Protein AF-A0A6S6UKZ5-F1 (afdb_monomer_lite)

Secondary structure (DSSP, 8-state):
-PEEEEETTTTEEEEE-SS-SEE-SSEEEEEEEESGGGTTEEEEEE-GGG--HHHHHHHHHHHHS-----S--SS-SB----EEEE-TT--EEEEEEE---SEETHHHHSSS--TTS-GGGGGGSSSSHHHHHHHHHHHHHHHHHHHHHHTTS-EE-SS--GGGEEE-TTS-EEE--GGGSEEEETTEEEE------GGGS-THHHHT--TTTSPPPTHHHHHHHHHHHHHHHHSS-TT--EEPTTSTT--SHHHHHHTT--TT-GGGGGGEEE--GGGGGGGGS-HHHHHHHHIIIIIHHH-GGGSPPHHHHHHHHHTSHHHH--PPPHHHHTTGGG--TT-HHHHHHHHHHHHTT-PPP--------PPP----TTTGGGTSSSSTTSSTTTHHHHHHHHHHHHHHHHHHHHHHHHHT---TT-HHHHHHHHHHHHHHHHHHHHH-TTTHHHHHHHHHHHHHHH-TTTTTTSTTS-HHHHHHHHHHH--SHHHHHHHHHHHHHHHHHHHHHHHHHHHHHHHHHHHHHHHHHHHHHHHHHHHHHHHHHHHHHHHHHHHHHHHHHHHHHHHHHHHHHHHHHHHHHHHHHHHHHHHT-TTTTTSSSSSHHHHHHHHHHHHHH--SS--SS-HHHHHHHHHHHHHHHHHHHHHHHHHHHHHHHHHHHHHHHHHHHHHHHHHHHHHHHHHHTTHHHHTSSHHHHHHHHHHHHHHHHHHHHHHHHHHHHHHHHHHHHHHHTT-

Foldseek 3Di:
DFAWKAFQPPRDIWTWDPDFPDADDFFTKTQTPPDPVQRQKIWTFGDPVNQDPLLVVLLVVQCVDPFADPDPDPAAQEWGFPTWIGHPVRGGTTTMTGDDDAAQQLLLLAQAHDPVDDPLQVQCHADDLSNLLLLLLLLLLNLVSLCRQPVVVFKAQQADASRQWGAHSNSHIYGHPRSQIFTDDPNHTPDWRQDYDLLLFAQVCVVPDHIPPGDDDNLRVLSSSLQSSVSNNQNDGQQPFQFDPPCNVVHDSNSSRNVLNGCPPPVCVNGGPGDDPSCVCLVVFDPVSNVLSCQCRPVCNVPSVSRDHSVNSNVVSCLGLSNLDDDDALCRVLVPVPDDLLCLVVVLVQVVCVVVVLHFPPPDPPPDDDDDDDDDDPVVVVPVPPPVVPPVPPVVVVVVVVVVVVVVVVVVVVVVVVVVDDDDPCPVVVVVVVVCVVVVVVVVVVVPPDCVVVVCVVCVVVVVVPDPVVCVVVVPDDVVVVLVVLVVPDPDPVSSLVSLVVSLVVLVVVLVVLVVVLVVLVVVLVVLVVVLVVLVVVLCVVCVVLLVVLSVVLVVVLVVLVVVSVVLSVVLVVLSVVLSVQLSVLVVVLLVCQCPDPPNVPAPDSALVNSLVSLVVVVVPDPDDDDPDPSVVVNVVSVVSVVVSVVSNVVSVVVSVVVVVVSSVVSVVSSVVSVVSSVVSSVSSCVSSVCCPRPVDPVNVVSSVSSSVSSVVSVVSVVVSVVSVVVSVVSVVVSVVVD

Sequence (739 aa):
MPRQLYIQAINQAIIIEDSPFASGGEGELFTITKPSGLSHCVAKIFHLNKRDSEKEAKIEYLLQNPPVFEGLLDEQPIVWVKHILHDAEGVFVGFVMPKATGEKLEILTAPKLPKYLGKEWSRFKLGGDEALRLRLKVCYNLAAALRMVHATGKYVLVDLKPDNILIKNNGVVSIVDTDSIEVIENGRTLFPATVATPEYTPNEYYTGTKPGKITIDPSWDNFSLAVIYYRLLFGVHPHAATSKAPYDNVNALGDKIKHGLFVHNTQLSDQFTVIPPPHRAFLSLDRDLQKLFVRTFVDGHEDPQLRPSPEEWGETLTSTPLLLTNRPLPSKSLKLNKINERNWFVLALEKAMKEQNLSLPNLPKSNTTTPATSYSWSAILKEATSNYKKVGQTFGKILKYTLQVLGLVFALFLLSTLIAGSPLSDVYYAVSSVVDLALFIPQLILDIGGVGLFMVLLLFPFLAASFPKFSAVIKNKTNETRKKLIGRFSFTQGQKQKSLEELQYTLYNQRTKVKQRLREIRNELIVWTRVKVDKEKDFFRKNTTKILDSNRAISSQLSTEKKGIQAQDEKAKALMQEEANALKKARLEYAKKIETHPVYSNLAGKTVAQKIAFLNQQAATSNAPNTALNIPETIRALKQLEIGLKDELEQIRHIYDEEHAVLLGDTNEYKIKIDDLVKVSVDTMRKKTEMDANLMDTSFKKLLKSIQKLQIEIQDKEGELSEINDEIKELKAELKGYK

InterPro domains:
  IPR000719 Protein kinase domain [PF00069] (137-250)
  IPR000719 Protein kinase domain [PS50011] (15-323)
  IPR000719 Protein kinase domain [SM00220] (15-306)
  IPR011009 Protein kinase-like domain superfamily [SSF56112] (132-315)
  IPR050236 Serine/threonine-protein kinases, AGC [PTHR24356] (141-245)

Organism: NCBI:txid1331704

Radius of gyration: 44.72 Å; chains: 1; bounding box: 78×80×147 Å

pLDDT: mean 78.58, std 18.93, range [24.27, 98.75]

Structure (mmCIF, N/CA/C/O backbone):
data_AF-A0A6S6UKZ5-F1
#
_entry.id   AF-A0A6S6UKZ5-F1
#
loop_
_atom_site.group_PDB
_atom_site.id
_atom_site.type_symbol
_atom_site.label_atom_id
_atom_site.label_alt_id
_atom_site.label_comp_id
_atom_site.label_asym_id
_atom_site.label_entity_id
_atom_site.label_seq_id
_atom_site.pdbx_PDB_ins_code
_atom_site.Cartn_x
_atom_site.Cartn_y
_atom_site.Cartn_z
_atom_site.occupancy
_atom_site.B_iso_or_equiv
_atom_site.auth_seq_id
_atom_site.auth_comp_id
_atom_site.auth_asym_id
_atom_site.auth_atom_id
_atom_site.pdbx_PDB_model_num
ATOM 1 N N . MET A 1 1 ? -27.5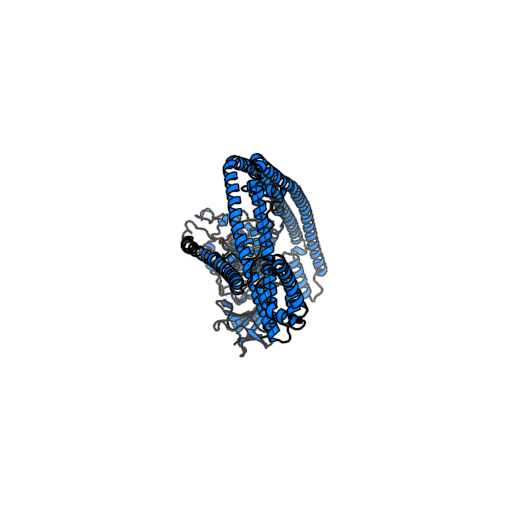26 -29.284 -4.041 1.00 45.72 1 MET A N 1
ATOM 2 C CA . MET A 1 1 ? -28.780 -28.511 -4.187 1.00 45.72 1 MET A CA 1
ATOM 3 C C . MET A 1 1 ? -28.560 -27.260 -3.370 1.00 45.72 1 MET A C 1
ATOM 5 O O . MET A 1 1 ? -28.302 -27.438 -2.181 1.00 45.72 1 MET A O 1
ATOM 9 N N . PRO A 1 2 ? -28.651 -26.065 -3.982 1.00 61.78 2 PRO A N 1
ATOM 10 C CA . PRO A 1 2 ? -28.334 -24.802 -3.323 1.00 61.78 2 PRO A CA 1
ATOM 11 C C . PRO A 1 2 ? -29.035 -24.692 -1.971 1.00 61.78 2 PRO A C 1
ATOM 13 O O . PRO A 1 2 ? -30.244 -24.925 -1.890 1.00 61.78 2 PRO A O 1
ATOM 16 N N . ARG A 1 3 ? -28.290 -24.362 -0.912 1.00 83.62 3 ARG A N 1
ATOM 17 C CA . ARG A 1 3 ? -28.871 -24.210 0.428 1.00 83.62 3 ARG A CA 1
ATOM 18 C C . ARG A 1 3 ? -29.709 -22.933 0.473 1.00 83.62 3 ARG A C 1
ATOM 20 O O . ARG A 1 3 ? -29.243 -21.863 0.078 1.00 83.62 3 ARG A O 1
ATOM 27 N N . GLN A 1 4 ? -30.942 -23.062 0.948 1.00 91.44 4 GLN A N 1
ATOM 28 C CA . GLN A 1 4 ? -31.862 -21.948 1.150 1.00 91.44 4 GLN A CA 1
ATOM 29 C C . GLN A 1 4 ? -31.852 -21.540 2.625 1.00 91.44 4 GLN A C 1
ATOM 31 O O . GLN A 1 4 ? -31.995 -22.395 3.494 1.00 91.44 4 GLN A O 1
ATOM 36 N N . LEU A 1 5 ? -31.678 -20.247 2.886 1.00 94.25 5 LEU A N 1
ATOM 37 C CA . LEU A 1 5 ? -31.709 -19.624 4.216 1.00 94.25 5 LEU A CA 1
ATOM 38 C C . LEU A 1 5 ? -32.638 -18.406 4.181 1.00 94.25 5 LEU A C 1
ATOM 40 O O . LEU A 1 5 ? -33.039 -17.979 3.099 1.00 94.25 5 LEU A O 1
ATOM 44 N N . TYR A 1 6 ? -32.956 -17.820 5.332 1.00 94.31 6 TYR A N 1
ATOM 45 C CA . TYR A 1 6 ? -33.915 -16.717 5.434 1.00 94.31 6 TYR A CA 1
ATOM 46 C C . TYR A 1 6 ? -33.318 -15.516 6.164 1.00 94.31 6 TYR A C 1
ATOM 48 O O . TYR A 1 6 ? -32.661 -15.666 7.191 1.00 94.31 6 TYR A O 1
ATOM 56 N N . ILE A 1 7 ? -33.557 -14.312 5.636 1.00 93.06 7 ILE A N 1
ATOM 57 C CA . ILE A 1 7 ? -33.224 -13.058 6.320 1.00 93.06 7 ILE A CA 1
ATOM 58 C C . ILE A 1 7 ? -34.253 -12.802 7.420 1.00 93.06 7 ILE A C 1
ATOM 60 O O . ILE A 1 7 ? -35.426 -12.603 7.106 1.00 93.06 7 ILE A O 1
ATOM 64 N N . GLN A 1 8 ? -33.807 -12.715 8.675 1.00 86.50 8 GLN A N 1
ATOM 65 C CA . GLN A 1 8 ? -34.676 -12.596 9.855 1.00 86.50 8 GLN A CA 1
ATOM 66 C C . GLN A 1 8 ? -35.703 -11.452 9.752 1.00 86.50 8 GLN A C 1
ATOM 68 O O . GLN A 1 8 ? -36.893 -11.670 9.947 1.00 86.50 8 GLN A O 1
ATOM 73 N N . ALA A 1 9 ? -35.265 -10.240 9.393 1.00 81.62 9 ALA A N 1
ATOM 74 C CA . ALA A 1 9 ? -36.107 -9.038 9.460 1.00 81.62 9 ALA A CA 1
ATOM 75 C C . ALA A 1 9 ? -37.278 -9.010 8.459 1.00 81.62 9 ALA A C 1
ATOM 77 O O . ALA A 1 9 ? -38.279 -8.341 8.698 1.00 81.62 9 ALA A O 1
ATOM 78 N N . ILE A 1 10 ? -37.139 -9.688 7.317 1.00 86.25 10 ILE A N 1
ATOM 79 C CA . ILE A 1 10 ? -38.097 -9.611 6.196 1.00 86.25 10 ILE A CA 1
ATOM 80 C C . ILE A 1 10 ? -38.558 -10.987 5.706 1.00 86.25 10 ILE A C 1
ATOM 82 O O . ILE A 1 10 ? -39.264 -11.077 4.705 1.00 86.25 10 ILE A O 1
ATOM 86 N N . ASN A 1 11 ? -38.120 -12.054 6.377 1.00 85.06 11 ASN A N 1
ATOM 87 C CA . ASN A 1 11 ? -38.325 -13.452 6.002 1.00 85.06 11 ASN A CA 1
ATOM 88 C C . ASN A 1 11 ? -38.049 -13.742 4.510 1.00 85.06 11 ASN A C 1
ATOM 90 O O . ASN A 1 11 ? -38.732 -14.535 3.859 1.00 85.06 11 ASN A O 1
ATOM 94 N N . GLN A 1 12 ? -37.059 -13.054 3.932 1.00 90.56 12 GLN A N 1
ATOM 95 C CA . GLN A 1 12 ? -36.708 -13.207 2.524 1.00 90.56 12 GLN A CA 1
ATOM 96 C C . GLN A 1 12 ? -35.764 -14.393 2.356 1.00 90.56 12 GLN A C 1
ATOM 98 O O . GLN A 1 12 ? -34.688 -14.422 2.956 1.00 90.56 12 GLN A O 1
ATOM 103 N N . ALA A 1 13 ? -36.140 -15.333 1.489 1.00 91.38 13 ALA A N 1
ATOM 104 C CA . ALA A 1 13 ? -35.281 -16.448 1.126 1.00 91.38 13 ALA A CA 1
ATOM 105 C C . ALA A 1 13 ? -34.034 -15.964 0.367 1.00 91.38 13 ALA A C 1
ATOM 107 O O . ALA A 1 13 ? -34.129 -15.239 -0.629 1.00 91.38 13 ALA A O 1
ATOM 108 N N . ILE A 1 14 ? -32.872 -16.430 0.809 1.00 94.50 14 ILE A N 1
ATOM 109 C CA . ILE A 1 14 ? -31.602 -16.323 0.105 1.00 94.50 14 ILE A CA 1
ATOM 110 C C . ILE A 1 14 ? -31.137 -17.713 -0.316 1.00 94.50 14 ILE A C 1
ATOM 112 O O . ILE A 1 14 ? -31.374 -18.702 0.376 1.00 94.50 14 ILE A O 1
ATOM 116 N N . ILE A 1 15 ? -30.467 -17.790 -1.461 1.00 93.75 15 ILE A N 1
ATOM 117 C CA . ILE A 1 15 ? -29.906 -19.042 -1.967 1.00 93.75 15 ILE A CA 1
ATOM 118 C C . ILE A 1 15 ? -28.398 -18.879 -2.077 1.00 93.75 15 ILE A C 1
ATOM 120 O O . ILE A 1 15 ? -27.922 -17.998 -2.799 1.00 93.75 15 ILE A O 1
ATOM 124 N N . ILE A 1 16 ? -27.657 -19.742 -1.390 1.00 94.38 16 ILE A N 1
ATOM 125 C CA . ILE A 1 16 ? -26.192 -19.756 -1.390 1.00 94.38 16 ILE A CA 1
ATOM 126 C C . ILE A 1 16 ? -25.643 -20.933 -2.204 1.00 94.38 16 ILE A C 1
ATOM 128 O O . ILE A 1 16 ? -26.345 -21.917 -2.445 1.00 94.38 16 ILE A O 1
ATOM 132 N N . GLU A 1 17 ? -24.393 -20.822 -2.655 1.00 93.69 17 GLU A N 1
ATOM 133 C CA . GLU A 1 17 ? -23.685 -21.928 -3.316 1.00 93.69 17 GLU A CA 1
ATOM 134 C C . GLU A 1 17 ? -23.500 -23.144 -2.387 1.00 93.69 17 GLU A C 1
ATOM 136 O O . GLU A 1 17 ? -23.494 -23.016 -1.164 1.00 93.69 17 GLU A O 1
ATOM 141 N N . ASP A 1 18 ? -23.335 -24.335 -2.975 1.00 89.44 18 ASP A N 1
ATOM 142 C CA . ASP A 1 18 ? -23.193 -25.592 -2.222 1.00 89.44 18 ASP A CA 1
ATOM 143 C C . ASP A 1 18 ? -21.855 -25.678 -1.466 1.00 89.44 18 ASP A C 1
ATOM 145 O O . ASP A 1 18 ? -21.786 -26.259 -0.383 1.00 89.44 18 ASP A O 1
ATOM 149 N N . SER A 1 19 ? -20.793 -25.102 -2.034 1.00 91.88 19 SER A N 1
ATOM 150 C CA . SER A 1 19 ? -19.442 -25.119 -1.471 1.00 91.88 19 SER A CA 1
ATOM 151 C C . SER A 1 19 ? -19.023 -23.730 -0.992 1.00 91.88 19 SER A C 1
ATOM 153 O O . SER A 1 19 ? -19.208 -22.762 -1.737 1.00 91.88 19 SER A O 1
ATOM 155 N N . PRO A 1 20 ? -18.392 -23.613 0.187 1.00 94.88 20 PRO A N 1
ATOM 156 C CA . PRO A 1 20 ? -17.819 -22.349 0.616 1.00 94.88 20 PRO A CA 1
ATOM 157 C C . PRO A 1 20 ? -16.600 -21.996 -0.242 1.00 94.88 20 PRO A C 1
ATOM 159 O O . PRO A 1 20 ? -15.820 -22.870 -0.626 1.00 94.88 20 PRO A O 1
ATOM 162 N N . PHE A 1 21 ? -16.404 -20.707 -0.521 1.00 93.62 21 PHE A N 1
ATOM 163 C CA . PHE A 1 21 ? -15.196 -20.235 -1.215 1.00 93.62 21 PHE A CA 1
ATOM 164 C C . PHE A 1 21 ? -14.057 -19.906 -0.239 1.00 93.62 21 PHE A C 1
ATOM 166 O O . PHE A 1 21 ? -12.907 -19.767 -0.652 1.00 93.62 21 PHE A O 1
ATOM 173 N N . ALA A 1 22 ? -14.373 -19.769 1.051 1.00 90.19 22 ALA A N 1
ATOM 174 C CA . ALA A 1 22 ? -13.409 -19.608 2.129 1.00 90.19 22 ALA A CA 1
ATOM 175 C C . ALA A 1 22 ? -13.959 -20.223 3.422 1.00 90.19 22 ALA A C 1
ATOM 177 O O . ALA A 1 22 ? -15.165 -20.214 3.662 1.00 90.19 22 ALA A O 1
ATOM 178 N N . SER A 1 23 ? -13.068 -20.734 4.267 1.00 89.31 23 SER A N 1
ATOM 179 C CA . SER A 1 23 ? -13.407 -21.340 5.557 1.00 89.31 23 SER A CA 1
ATOM 180 C C . SER A 1 23 ? -12.458 -20.817 6.629 1.00 89.31 23 SER A C 1
ATOM 182 O O . SER A 1 23 ? -11.268 -20.618 6.370 1.00 89.31 23 SER A O 1
ATOM 184 N N . GLY A 1 24 ? -13.005 -20.541 7.807 1.00 83.25 24 GLY A N 1
ATOM 185 C CA . GLY A 1 24 ? -12.302 -19.983 8.953 1.00 83.25 24 GLY A CA 1
ATOM 186 C C . GLY A 1 24 ? -12.636 -20.725 10.247 1.00 83.25 24 GLY A C 1
ATOM 187 O O . GLY A 1 24 ? -13.401 -21.690 10.264 1.00 83.25 24 GLY A O 1
ATOM 188 N N . GLY A 1 25 ? -12.052 -20.260 11.353 1.00 81.56 25 GLY A N 1
ATOM 189 C CA . GLY A 1 25 ? -12.176 -20.927 12.654 1.00 81.56 25 GLY A CA 1
ATOM 190 C C . GLY A 1 25 ? -13.592 -20.925 13.240 1.00 81.56 25 GLY A C 1
ATOM 191 O O . GLY A 1 25 ? -13.957 -21.862 13.945 1.00 81.56 25 GLY A O 1
ATOM 192 N N . GLU A 1 26 ? -14.402 -19.905 12.942 1.00 86.25 26 GLU A N 1
ATOM 193 C CA . GLU A 1 26 ? -15.772 -19.792 13.468 1.00 86.25 26 GLU A CA 1
ATOM 194 C C . GLU A 1 26 ? -16.857 -20.183 12.458 1.00 86.25 26 GLU A C 1
ATOM 196 O O . GLU A 1 26 ? -17.972 -20.521 12.855 1.00 86.25 26 GLU A O 1
ATOM 201 N N . GLY A 1 27 ? -16.548 -20.172 11.163 1.00 91.50 27 GLY A N 1
ATOM 202 C CA . GLY A 1 27 ? -17.532 -20.436 10.125 1.00 91.50 27 GLY A CA 1
ATOM 203 C C . GLY A 1 27 ? -16.973 -20.361 8.714 1.00 91.50 27 GLY A C 1
ATOM 204 O O . GLY A 1 27 ? -15.773 -20.204 8.489 1.00 91.50 27 GLY A O 1
ATOM 205 N N . GLU A 1 28 ? -17.882 -20.461 7.758 1.00 95.62 28 GLU A N 1
ATOM 206 C CA . GLU A 1 28 ? -17.604 -20.596 6.335 1.00 95.62 28 GLU A CA 1
ATOM 207 C C . GLU A 1 28 ? -18.281 -19.482 5.535 1.00 95.62 28 GLU A C 1
ATOM 209 O O . GLU A 1 28 ? -19.369 -19.022 5.886 1.00 95.62 28 GLU A O 1
ATOM 214 N N . LEU A 1 29 ? -17.637 -19.042 4.452 1.00 95.69 29 LEU A N 1
ATOM 215 C CA . LEU A 1 29 ? -18.136 -17.984 3.578 1.00 95.69 29 LEU A CA 1
ATOM 216 C C . LEU A 1 29 ? -18.673 -18.559 2.271 1.00 95.69 29 LEU A C 1
ATOM 218 O O . LEU A 1 29 ? -17.969 -19.268 1.547 1.00 95.69 29 LEU A O 1
ATOM 222 N N . PHE A 1 30 ? -19.900 -18.173 1.937 1.00 96.38 30 PHE A N 1
ATOM 223 C CA . PHE A 1 30 ? -20.613 -18.622 0.749 1.00 96.38 30 PHE A CA 1
ATOM 224 C C . PHE A 1 30 ? -21.020 -17.450 -0.143 1.00 96.38 30 PHE A C 1
ATOM 226 O O . PHE A 1 30 ? -21.380 -16.365 0.327 1.00 96.38 30 PHE A O 1
ATOM 233 N N . THR A 1 31 ? -20.994 -17.684 -1.454 1.00 95.56 31 THR A N 1
ATOM 234 C CA . THR A 1 31 ? -21.548 -16.757 -2.445 1.00 95.56 31 THR A CA 1
ATOM 235 C C . THR A 1 31 ? -23.074 -16.786 -2.376 1.00 95.56 31 THR A C 1
ATOM 237 O O . THR A 1 31 ? -23.673 -17.862 -2.355 1.00 95.56 31 THR A O 1
ATOM 240 N N . ILE A 1 32 ? -23.711 -15.612 -2.392 1.00 95.31 32 ILE A N 1
ATOM 241 C CA . ILE A 1 32 ? -25.168 -15.483 -2.504 1.00 95.31 32 ILE A CA 1
ATOM 242 C C . ILE A 1 32 ? -25.541 -15.432 -3.989 1.00 95.31 32 ILE A C 1
ATOM 244 O O . ILE A 1 32 ? -25.111 -14.542 -4.720 1.00 95.31 32 ILE A O 1
ATOM 248 N N . THR A 1 33 ? -26.353 -16.38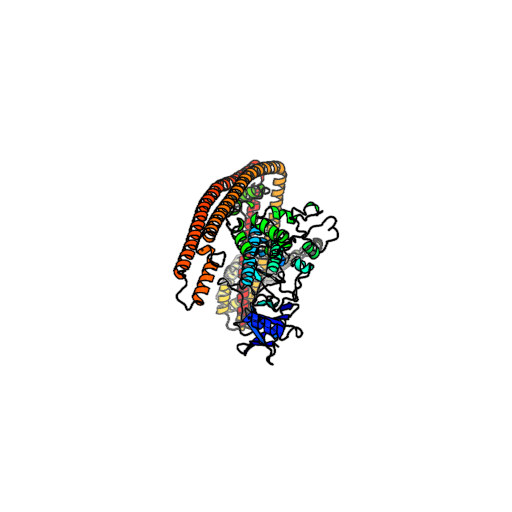7 -4.439 1.00 93.38 33 THR A N 1
ATOM 249 C CA . THR A 1 33 ? -26.817 -16.491 -5.835 1.00 93.38 33 THR A CA 1
ATOM 250 C C . THR A 1 33 ? -28.162 -15.802 -6.056 1.00 93.38 33 THR A C 1
ATOM 252 O O . THR A 1 33 ? -28.412 -15.262 -7.135 1.00 93.38 33 THR A O 1
ATOM 255 N N . LYS A 1 34 ? -29.035 -15.794 -5.039 1.00 91.88 34 LYS A N 1
ATOM 256 C CA . LYS A 1 34 ? -30.326 -15.092 -5.051 1.00 91.88 34 LYS A CA 1
ATOM 257 C C . LYS A 1 34 ? -30.633 -14.486 -3.674 1.00 91.88 34 LYS A C 1
ATOM 259 O O . LYS A 1 34 ? -30.280 -15.114 -2.676 1.00 91.88 34 LYS A O 1
ATOM 264 N N . PRO A 1 35 ? -31.328 -13.332 -3.616 1.00 92.69 35 PRO A N 1
ATOM 265 C CA . PRO A 1 35 ? -31.738 -12.482 -4.742 1.00 92.69 35 PRO A CA 1
ATOM 266 C C . PRO A 1 35 ? -30.545 -11.766 -5.400 1.00 92.69 35 PRO A C 1
ATOM 268 O O . PRO A 1 35 ? -29.515 -11.548 -4.767 1.00 92.69 35 PRO A O 1
ATOM 271 N N . SER A 1 36 ? -30.689 -11.356 -6.666 1.00 88.56 36 SER A N 1
ATOM 272 C CA . SER A 1 36 ? -29.629 -10.648 -7.409 1.00 88.56 36 SER A CA 1
ATOM 273 C C . SER A 1 36 ? -29.208 -9.332 -6.749 1.00 88.56 36 SER A C 1
ATOM 275 O O . SER A 1 36 ? -28.054 -8.937 -6.865 1.00 88.56 36 SER A O 1
ATOM 277 N N . GLY A 1 37 ? -30.102 -8.687 -5.991 1.00 88.56 37 GLY A N 1
ATOM 278 C CA . GLY A 1 37 ? -29.782 -7.492 -5.203 1.00 88.56 37 GLY A CA 1
ATOM 279 C C . GLY A 1 37 ? -28.689 -7.709 -4.146 1.00 88.56 37 GLY A C 1
ATOM 280 O O . GLY A 1 37 ? -28.033 -6.748 -3.756 1.00 88.56 37 GLY A O 1
ATOM 281 N N . LEU A 1 38 ? -28.438 -8.954 -3.725 1.00 90.81 38 LEU A N 1
ATOM 282 C CA . LEU A 1 38 ? -27.392 -9.319 -2.763 1.00 90.81 38 LEU A CA 1
ATOM 283 C C . LEU A 1 38 ? -26.159 -9.961 -3.417 1.00 90.81 38 LEU A C 1
ATOM 285 O O . LEU A 1 38 ? -25.299 -10.476 -2.711 1.00 90.81 38 LEU A O 1
ATOM 289 N N . SER A 1 39 ? -26.009 -9.891 -4.745 1.00 88.06 39 SER A N 1
ATOM 290 C CA . SER A 1 39 ? -24.860 -10.484 -5.455 1.00 88.06 39 SER A CA 1
ATOM 291 C C . SER A 1 39 ? -23.501 -9.863 -5.088 1.00 88.06 39 SER A C 1
ATOM 293 O O . SER A 1 39 ? -22.454 -10.451 -5.348 1.00 88.06 39 SER A O 1
ATOM 295 N N . HIS A 1 40 ? -23.508 -8.664 -4.497 1.00 90.56 40 HIS A N 1
ATOM 296 C CA . HIS A 1 40 ? -22.329 -7.967 -3.971 1.00 90.56 40 HIS A CA 1
ATOM 297 C C . HIS A 1 40 ? -22.042 -8.301 -2.494 1.00 90.56 40 HIS A C 1
ATOM 299 O O . HIS A 1 40 ? -21.141 -7.719 -1.891 1.00 90.56 40 HIS A O 1
ATOM 305 N N . CYS A 1 41 ? -22.817 -9.206 -1.896 1.00 94.25 41 CYS A N 1
ATOM 306 C CA . CYS A 1 41 ? -22.669 -9.673 -0.524 1.00 94.25 41 CYS A CA 1
ATOM 307 C C . CYS A 1 41 ? -22.270 -11.155 -0.486 1.00 94.25 41 CYS A C 1
ATOM 309 O O . CYS A 1 41 ? -22.335 -11.879 -1.481 1.00 94.25 41 CYS A O 1
ATOM 311 N N . VAL A 1 42 ? -21.851 -11.602 0.692 1.00 95.31 42 VAL A N 1
ATOM 312 C CA . VAL A 1 42 ? -21.549 -12.997 1.020 1.00 95.31 42 VAL A CA 1
ATOM 313 C C . VAL A 1 42 ? -22.274 -13.380 2.303 1.00 95.31 42 VAL A C 1
ATOM 315 O O . VAL A 1 42 ? -22.578 -12.521 3.132 1.00 95.31 42 VAL A O 1
ATOM 318 N N . ALA A 1 43 ? -22.552 -14.669 2.460 1.00 96.50 43 ALA A N 1
ATOM 319 C CA . ALA A 1 43 ? -23.104 -15.221 3.689 1.00 96.50 43 ALA A CA 1
ATOM 320 C C . ALA A 1 43 ? -21.978 -15.867 4.505 1.00 96.50 43 ALA A C 1
ATOM 322 O O . ALA A 1 43 ? -21.282 -16.740 3.985 1.00 96.50 43 ALA A O 1
ATOM 323 N N . LYS A 1 44 ? -21.806 -15.454 5.765 1.00 96.50 44 LYS A N 1
ATOM 324 C CA . LYS A 1 44 ? -20.982 -16.167 6.749 1.00 96.50 44 LYS A CA 1
ATOM 325 C C . LYS A 1 44 ? -21.896 -17.088 7.541 1.00 96.50 44 LYS A C 1
ATOM 327 O O . LYS A 1 44 ? -22.843 -16.619 8.165 1.00 96.50 44 LYS A O 1
ATOM 332 N N . ILE A 1 45 ? -21.625 -18.386 7.485 1.00 96.31 45 ILE A N 1
ATOM 333 C CA . ILE A 1 45 ? -22.387 -19.424 8.177 1.00 96.31 45 ILE A CA 1
ATOM 334 C C . ILE A 1 45 ? -21.500 -20.009 9.267 1.00 96.31 45 ILE A C 1
ATOM 336 O O . ILE A 1 45 ? -20.432 -20.544 8.973 1.00 96.31 45 ILE A O 1
ATOM 340 N N . PHE A 1 46 ? -21.928 -19.907 10.521 1.00 96.12 46 PHE A N 1
ATOM 341 C CA . PHE A 1 46 ? -21.149 -20.404 11.650 1.00 96.12 46 PHE A CA 1
ATOM 342 C C . PHE A 1 46 ? -21.145 -21.934 11.702 1.00 96.12 46 PHE A C 1
ATOM 344 O O . PHE A 1 46 ? -22.121 -22.594 11.314 1.00 96.12 46 PHE A O 1
ATOM 351 N N . HIS A 1 47 ? -20.060 -22.502 12.230 1.00 94.31 47 HIS A N 1
ATOM 352 C CA . HIS A 1 47 ? -20.006 -23.919 12.592 1.00 94.31 47 HIS A CA 1
ATOM 353 C C . HIS A 1 47 ? -21.060 -24.229 13.659 1.00 94.31 47 HIS A C 1
ATOM 355 O O . HIS A 1 47 ? -21.388 -23.378 14.482 1.00 94.31 47 HIS A O 1
ATOM 361 N N . LEU A 1 48 ? -21.592 -25.454 13.667 1.00 92.31 48 LEU A N 1
ATOM 362 C CA . LEU A 1 48 ? -22.679 -25.860 14.573 1.00 92.31 48 LEU A CA 1
ATOM 363 C C . LEU A 1 48 ? -22.381 -25.564 16.053 1.00 92.31 48 LEU A C 1
ATOM 365 O O . LEU A 1 48 ? -23.247 -25.080 16.766 1.00 92.31 48 LEU A O 1
ATOM 369 N N . ASN A 1 49 ? -21.143 -25.784 16.499 1.00 90.69 49 ASN A N 1
ATOM 370 C CA . ASN A 1 49 ? -20.703 -25.541 17.877 1.00 90.69 49 ASN A CA 1
ATOM 371 C C . ASN A 1 49 ? -20.466 -24.057 18.225 1.00 90.69 49 ASN A C 1
ATOM 373 O O . ASN A 1 49 ? -20.006 -23.766 19.325 1.00 90.69 49 ASN A O 1
ATOM 377 N N . LYS A 1 50 ? -20.698 -23.140 17.281 1.00 90.06 50 LYS A N 1
ATOM 378 C CA . LYS A 1 50 ? -20.560 -21.684 17.444 1.00 90.06 50 LYS A CA 1
ATOM 379 C C . LYS A 1 50 ? -21.894 -20.943 17.311 1.00 90.06 50 LYS A C 1
ATOM 381 O O . LYS A 1 50 ? -21.915 -19.720 17.413 1.00 90.06 50 LYS A O 1
ATOM 386 N N . ARG A 1 51 ? -22.986 -21.667 17.045 1.00 92.69 51 ARG A N 1
ATOM 387 C CA . ARG A 1 51 ? -24.350 -21.129 16.948 1.00 92.69 51 ARG A CA 1
ATOM 388 C C . ARG A 1 51 ? -24.999 -21.163 18.327 1.00 92.69 51 ARG A C 1
ATOM 390 O O . ARG A 1 51 ? -25.775 -22.064 18.630 1.00 92.69 51 ARG A O 1
ATOM 397 N N . ASP A 1 52 ? -24.620 -20.215 19.168 1.00 91.19 52 ASP A N 1
ATOM 398 C CA . ASP A 1 52 ? -25.210 -20.018 20.489 1.00 91.19 52 ASP A CA 1
ATOM 399 C C . ASP A 1 52 ? -25.948 -18.672 20.572 1.00 91.19 52 ASP A C 1
ATOM 401 O O . ASP A 1 52 ? -25.818 -17.807 19.700 1.00 91.19 52 ASP A O 1
ATOM 405 N N . SER A 1 53 ? -26.754 -18.516 21.625 1.00 93.19 53 SER A N 1
ATOM 406 C CA . SER A 1 53 ? -27.566 -17.316 21.849 1.00 93.19 53 SER A CA 1
ATOM 407 C C . SER A 1 53 ? -26.722 -16.064 22.095 1.00 93.19 53 SER A C 1
ATOM 409 O O . SER A 1 53 ? -27.163 -14.962 21.783 1.00 93.19 53 SER A O 1
ATOM 411 N N . GLU A 1 54 ? -25.511 -16.206 22.645 1.00 93.06 54 GLU A N 1
ATOM 412 C CA . GLU A 1 54 ? -24.601 -15.072 22.850 1.00 93.06 54 GLU A CA 1
ATOM 413 C C . GLU A 1 54 ? -24.061 -14.553 21.513 1.00 93.06 54 GLU A C 1
ATOM 415 O O . GLU A 1 54 ? -24.006 -13.341 21.290 1.00 93.06 54 GLU A O 1
ATOM 420 N N . LYS A 1 55 ? -23.704 -15.456 20.591 1.00 93.88 55 LYS A N 1
ATOM 421 C CA . LYS A 1 55 ? -23.263 -15.116 19.238 1.00 93.88 55 LYS A CA 1
ATOM 422 C C . LYS A 1 55 ? -24.391 -14.462 18.447 1.00 93.88 55 LYS A C 1
ATOM 424 O O . LYS A 1 55 ? -24.140 -13.442 17.811 1.00 93.88 55 LYS A O 1
ATOM 429 N N . GLU A 1 56 ? -25.609 -15.000 18.503 1.00 96.00 56 GLU A N 1
ATOM 430 C CA . GLU A 1 56 ? -26.784 -14.383 17.869 1.00 96.00 56 GLU A CA 1
ATOM 431 C C . GLU A 1 56 ? -27.015 -12.958 18.396 1.00 96.00 56 GLU A C 1
ATOM 433 O O . GLU A 1 56 ? -27.037 -12.012 17.606 1.00 96.00 56 GLU A O 1
ATOM 438 N N . ALA A 1 57 ? -27.054 -12.785 19.724 1.00 96.81 57 ALA A N 1
ATOM 439 C CA . ALA A 1 57 ? -27.229 -11.481 20.363 1.00 96.81 57 ALA A CA 1
ATOM 440 C C . ALA A 1 57 ? -26.121 -10.484 19.983 1.00 96.81 57 ALA A C 1
ATOM 442 O O . ALA A 1 57 ? -26.395 -9.303 19.757 1.00 96.81 57 ALA A O 1
ATOM 443 N N . LYS A 1 58 ? -24.870 -10.946 19.854 1.00 96.69 58 LYS A N 1
ATOM 444 C CA . LYS A 1 58 ? -23.761 -10.108 19.380 1.00 96.69 58 LYS A CA 1
ATOM 445 C C . LYS A 1 58 ? -23.992 -9.635 17.948 1.00 96.69 58 LYS A C 1
ATOM 447 O O . LYS A 1 58 ? -23.844 -8.449 17.671 1.00 96.69 58 LYS A O 1
ATOM 452 N N . ILE A 1 59 ? -24.338 -10.534 17.026 1.00 97.38 59 ILE A N 1
ATOM 453 C CA . ILE A 1 59 ? -24.570 -10.169 15.620 1.00 97.38 59 ILE A CA 1
ATOM 454 C C . ILE A 1 59 ? -25.771 -9.224 15.486 1.00 97.38 59 ILE A C 1
ATOM 456 O O . ILE A 1 59 ? -25.705 -8.270 14.708 1.00 97.38 59 ILE A O 1
ATOM 460 N N . GLU A 1 60 ? -26.829 -9.435 16.268 1.00 96.94 60 GLU A N 1
ATOM 461 C CA . GLU A 1 60 ? -27.970 -8.521 16.346 1.00 96.94 60 GLU A CA 1
ATOM 462 C C . GLU A 1 60 ? -27.568 -7.138 16.844 1.00 96.94 60 GLU A C 1
ATOM 464 O O . GLU A 1 60 ? -27.905 -6.131 16.214 1.00 96.94 60 GLU A O 1
ATOM 469 N N . TYR A 1 61 ? -26.756 -7.080 17.896 1.00 96.88 61 TYR A N 1
ATOM 470 C CA . TYR A 1 61 ? -26.220 -5.822 18.388 1.00 96.88 61 TYR A CA 1
ATOM 471 C C . TYR A 1 61 ? -25.409 -5.086 17.308 1.00 96.88 61 TYR A C 1
ATOM 473 O O . TYR A 1 61 ? -25.633 -3.893 17.083 1.00 96.88 61 TYR A O 1
ATOM 481 N N . LEU A 1 62 ? -24.500 -5.782 16.610 1.00 96.50 62 LEU A N 1
ATOM 482 C CA . LEU A 1 62 ? -23.675 -5.190 15.549 1.00 96.50 62 LEU A CA 1
ATOM 483 C C . LEU A 1 62 ? -24.534 -4.671 14.389 1.00 96.50 62 LEU A C 1
ATOM 485 O O . LEU A 1 62 ? -24.264 -3.589 13.867 1.00 96.50 62 LEU A O 1
ATOM 489 N N . LEU A 1 63 ? -25.584 -5.401 14.002 1.00 95.62 63 LEU A N 1
ATOM 490 C CA . LEU A 1 63 ? -26.524 -4.974 12.964 1.00 95.62 63 LEU A CA 1
ATOM 491 C C . LEU A 1 63 ? -27.246 -3.669 13.341 1.00 95.62 63 LEU A C 1
ATOM 493 O O . LEU A 1 63 ? -27.420 -2.794 12.494 1.00 95.62 63 LEU A O 1
ATOM 497 N N . GLN A 1 64 ? -27.656 -3.535 14.603 1.00 94.88 64 GLN A N 1
ATOM 498 C CA . GLN A 1 64 ? -28.401 -2.373 15.095 1.00 94.88 64 GLN A CA 1
ATOM 499 C C . GLN A 1 64 ? -27.509 -1.154 15.386 1.00 94.88 64 GLN A C 1
ATOM 501 O O . GLN A 1 64 ? -28.000 -0.026 15.390 1.00 94.88 64 GLN A O 1
ATOM 506 N N . ASN A 1 65 ? -26.206 -1.358 15.606 1.00 93.50 65 ASN A N 1
ATOM 507 C CA . ASN A 1 65 ? -25.264 -0.316 16.024 1.00 93.50 65 ASN A CA 1
ATOM 508 C C . ASN A 1 65 ? -24.057 -0.204 15.066 1.00 93.50 65 ASN A C 1
ATOM 510 O O . ASN A 1 65 ? -22.922 -0.405 15.494 1.00 93.50 65 ASN A O 1
ATOM 514 N N . PRO A 1 66 ? -24.227 0.103 13.770 1.00 91.50 66 PRO A N 1
ATOM 515 C CA . PRO A 1 66 ? -23.091 0.197 12.853 1.00 91.50 66 PRO A CA 1
ATOM 516 C C . PRO A 1 66 ? -22.058 1.265 13.275 1.00 91.50 66 PRO A C 1
ATOM 518 O O . PRO A 1 66 ? -22.426 2.264 13.902 1.00 91.50 66 PRO A O 1
ATOM 521 N N . PRO A 1 67 ? -20.770 1.100 12.911 1.00 88.38 67 PRO A N 1
ATOM 522 C CA . PRO A 1 67 ? -19.756 2.131 13.103 1.00 88.38 67 PRO A CA 1
ATOM 523 C C . PRO A 1 67 ? -20.053 3.367 12.240 1.00 88.38 67 PRO A C 1
ATOM 525 O O . PRO A 1 67 ? -20.920 3.356 11.362 1.00 88.38 67 PRO A O 1
ATOM 528 N N . VAL A 1 68 ? -19.306 4.449 12.467 1.00 80.88 68 VAL A N 1
ATOM 529 C CA . VAL A 1 68 ? -19.479 5.686 11.696 1.00 80.88 68 VAL A CA 1
ATOM 530 C C . VAL A 1 68 ? -18.896 5.497 10.298 1.00 80.88 68 VAL A C 1
ATOM 532 O O . VAL A 1 68 ? -17.688 5.345 10.142 1.00 80.88 68 VAL A O 1
ATOM 535 N N . PHE A 1 69 ? -19.744 5.545 9.269 1.00 79.75 69 PHE A N 1
ATOM 536 C CA . PHE A 1 69 ? -19.306 5.516 7.874 1.00 79.75 69 PHE A CA 1
ATOM 537 C C . PHE A 1 69 ? -19.070 6.938 7.337 1.00 79.75 69 PHE A C 1
ATOM 539 O O . PHE A 1 69 ? -20.017 7.703 7.169 1.00 79.75 69 PHE A O 1
ATOM 546 N N . GLU A 1 70 ? -17.815 7.309 7.067 1.00 66.44 70 GLU A N 1
ATOM 547 C CA . GLU A 1 70 ? -17.461 8.611 6.490 1.00 66.44 70 GLU A CA 1
ATOM 548 C C . GLU A 1 70 ? -17.393 8.545 4.951 1.00 66.44 70 GLU A C 1
ATOM 550 O O . GLU A 1 70 ? -16.624 7.772 4.380 1.00 66.44 70 GLU A O 1
ATOM 555 N N . GLY A 1 71 ? -18.161 9.412 4.278 1.00 55.28 71 GLY A N 1
ATOM 556 C CA . GLY A 1 71 ? -18.141 9.584 2.820 1.00 55.28 71 GLY A CA 1
ATOM 557 C C . GLY A 1 71 ? -18.975 8.568 2.024 1.00 55.28 71 GLY A C 1
ATOM 558 O O . GLY A 1 71 ? -19.302 7.479 2.485 1.00 55.28 71 GLY A O 1
ATOM 559 N N . LEU A 1 72 ? -19.312 8.936 0.783 1.00 43.34 72 LEU A N 1
ATOM 560 C CA . LEU A 1 72 ? -19.848 8.018 -0.230 1.00 43.34 72 LEU A CA 1
ATOM 561 C C . LEU A 1 72 ? -18.675 7.239 -0.837 1.00 43.34 72 LEU A C 1
ATOM 563 O O . LEU A 1 72 ? -18.231 7.529 -1.946 1.00 43.34 72 LEU A O 1
ATOM 567 N N . LEU A 1 73 ? -18.095 6.315 -0.076 1.00 53.88 73 LEU A N 1
ATOM 568 C CA . LEU A 1 73 ? -17.114 5.395 -0.637 1.00 53.88 73 LEU A CA 1
ATOM 569 C C . LEU A 1 73 ? -17.874 4.267 -1.344 1.00 53.88 73 LEU A C 1
ATOM 571 O O . LEU A 1 73 ? -18.582 3.495 -0.702 1.00 53.88 73 LEU A O 1
ATOM 575 N N . ASP A 1 74 ? -17.701 4.155 -2.665 1.00 53.75 74 ASP A N 1
ATOM 576 C CA . ASP A 1 74 ? -18.186 3.003 -3.447 1.00 53.75 74 ASP A CA 1
ATOM 577 C C . ASP A 1 74 ? -17.624 1.671 -2.907 1.00 53.75 74 ASP A C 1
ATOM 579 O O . ASP A 1 74 ? -18.199 0.600 -3.109 1.00 53.75 74 ASP A O 1
ATOM 583 N N . GLU A 1 75 ? -16.490 1.731 -2.201 1.00 67.56 75 GLU A N 1
ATOM 584 C CA . GLU A 1 75 ? -15.827 0.597 -1.568 1.00 67.56 75 GLU A CA 1
ATOM 585 C C . GLU A 1 75 ? -15.904 0.700 -0.044 1.00 67.56 75 GLU A C 1
ATOM 587 O O . GLU A 1 75 ? -15.607 1.740 0.535 1.00 67.56 75 GLU A O 1
ATOM 592 N N . GLN A 1 76 ? -16.275 -0.392 0.624 1.00 74.81 76 GLN A N 1
ATOM 593 C CA . GLN A 1 76 ? -16.462 -0.383 2.071 1.00 74.81 76 GLN A CA 1
ATOM 594 C C . GLN A 1 76 ? -15.130 -0.574 2.817 1.00 74.81 76 GLN A C 1
ATOM 596 O O . GLN A 1 76 ? -14.525 -1.648 2.707 1.00 74.81 76 GLN A O 1
ATOM 601 N N . PRO A 1 77 ? -14.669 0.421 3.600 1.00 86.38 77 PRO A N 1
ATOM 602 C CA . PRO A 1 77 ? -13.419 0.317 4.354 1.00 86.38 77 PRO A CA 1
ATOM 603 C C . PRO A 1 77 ? -13.530 -0.632 5.555 1.00 86.38 77 PRO A C 1
ATOM 605 O O . PRO A 1 77 ? -12.520 -1.120 6.055 1.00 86.38 77 PRO A O 1
ATOM 608 N N . ILE A 1 78 ? -14.754 -0.919 6.002 1.00 92.75 78 ILE A N 1
ATOM 609 C CA . ILE A 1 78 ? -15.071 -1.852 7.081 1.00 92.75 78 ILE A CA 1
ATOM 610 C C . ILE A 1 78 ? -16.170 -2.775 6.559 1.00 92.75 78 ILE A C 1
ATOM 612 O O . ILE A 1 78 ? -17.244 -2.302 6.184 1.00 92.75 78 ILE A O 1
ATOM 616 N N . VAL A 1 79 ? -15.915 -4.081 6.521 1.00 93.62 79 VAL A N 1
ATOM 617 C CA . VAL A 1 79 ? -16.959 -5.068 6.228 1.00 93.62 79 VAL A CA 1
ATOM 618 C C . VAL A 1 79 ? -17.813 -5.226 7.472 1.00 93.62 79 VAL A C 1
ATOM 620 O O . VAL A 1 79 ? -17.291 -5.574 8.524 1.00 93.62 79 VAL A O 1
ATOM 623 N N . TRP A 1 80 ? -19.113 -4.966 7.367 1.00 94.69 80 TRP A N 1
ATOM 624 C CA . TRP A 1 80 ? -20.025 -4.993 8.510 1.00 94.69 80 TRP A CA 1
ATOM 625 C C . TRP A 1 80 ? -21.265 -5.848 8.247 1.00 94.69 80 TRP A C 1
ATOM 627 O O . TRP A 1 80 ? -21.613 -6.129 7.096 1.00 94.69 80 TRP A O 1
ATOM 637 N N . VAL A 1 81 ? -21.936 -6.258 9.323 1.00 95.75 81 VAL A N 1
ATOM 638 C CA . VAL A 1 81 ? -23.173 -7.047 9.272 1.00 95.75 81 VAL A CA 1
ATOM 639 C C . VAL A 1 81 ? -24.277 -6.245 8.575 1.00 95.75 81 VAL A C 1
ATOM 641 O O . VAL A 1 81 ? -24.505 -5.080 8.893 1.00 95.75 81 VAL A O 1
ATOM 644 N N . LYS A 1 82 ? -24.975 -6.874 7.621 1.00 93.75 82 LYS A N 1
ATOM 645 C CA . LYS A 1 82 ? -26.139 -6.301 6.921 1.00 93.75 82 LYS A CA 1
ATOM 646 C C . LYS A 1 82 ? -27.459 -6.972 7.276 1.00 93.75 82 LYS A C 1
ATOM 648 O O . LYS A 1 82 ? -28.478 -6.295 7.347 1.00 93.75 82 LYS A O 1
ATOM 653 N N . HIS A 1 83 ? -27.454 -8.292 7.445 1.00 96.00 83 HIS A N 1
ATOM 654 C CA . HIS A 1 83 ? -28.654 -9.075 7.739 1.00 96.00 83 HIS A CA 1
ATOM 655 C C . HIS A 1 83 ? -28.298 -10.308 8.563 1.00 96.00 83 HIS A C 1
ATOM 657 O O . HIS A 1 83 ? -27.243 -10.894 8.341 1.00 96.00 83 HIS A O 1
ATOM 663 N N . ILE A 1 84 ? -29.199 -10.742 9.439 1.00 97.06 84 ILE A N 1
ATOM 664 C CA . ILE A 1 84 ? -29.099 -12.022 10.151 1.00 97.06 84 ILE A CA 1
ATOM 665 C C . ILE A 1 84 ? -29.738 -13.132 9.313 1.00 97.06 84 ILE A C 1
ATOM 667 O O . ILE A 1 84 ? -30.735 -12.893 8.625 1.00 97.06 84 ILE A O 1
ATOM 671 N N . LEU A 1 85 ? -29.146 -14.328 9.355 1.00 96.69 85 LEU A N 1
ATOM 672 C CA . LEU A 1 85 ? -29.576 -15.508 8.610 1.00 96.69 85 LEU A CA 1
ATOM 673 C C . LEU A 1 85 ? -30.018 -16.636 9.527 1.00 96.69 85 LEU A C 1
ATOM 675 O O . LEU A 1 85 ? -29.246 -17.064 10.390 1.00 96.69 85 LEU A O 1
ATOM 679 N N . HIS A 1 86 ? -31.212 -17.161 9.257 1.00 95.44 86 HIS A N 1
ATOM 680 C CA . HIS A 1 86 ? -31.782 -18.337 9.908 1.00 95.44 86 HIS A CA 1
ATOM 681 C C . HIS A 1 86 ? -32.023 -19.472 8.898 1.00 95.44 86 HIS A C 1
ATOM 683 O O . HIS A 1 86 ? -32.077 -19.239 7.683 1.00 95.44 86 HIS A O 1
ATOM 689 N N . ASP A 1 87 ? -32.155 -20.701 9.391 1.00 93.06 87 ASP A N 1
ATOM 690 C CA . ASP A 1 87 ? -32.623 -21.844 8.600 1.00 93.06 87 ASP A CA 1
ATOM 691 C C . ASP A 1 87 ? -34.159 -21.869 8.454 1.00 93.06 87 ASP A C 1
ATOM 693 O O . ASP A 1 87 ? -34.849 -20.897 8.772 1.00 93.06 87 ASP A O 1
ATOM 697 N N . ALA A 1 88 ? -34.700 -22.950 7.881 1.00 89.56 88 ALA A N 1
ATOM 698 C CA . ALA A 1 88 ? -36.134 -23.092 7.624 1.00 89.56 88 ALA A CA 1
ATOM 699 C C . ALA A 1 88 ? -36.955 -23.259 8.912 1.00 89.56 88 ALA A C 1
ATOM 701 O O . ALA A 1 88 ? -38.141 -22.935 8.937 1.00 89.56 88 ALA A O 1
ATOM 702 N N . GLU A 1 89 ? -36.314 -23.737 9.972 1.00 89.56 89 GLU A N 1
ATOM 703 C CA . GLU A 1 89 ? -36.861 -23.913 11.309 1.00 89.56 89 GLU A CA 1
ATOM 704 C C . GLU A 1 89 ? -36.790 -22.616 12.137 1.00 89.56 89 GLU A C 1
ATOM 706 O O . GLU A 1 89 ? -37.328 -22.558 13.243 1.00 89.56 89 GLU A O 1
ATOM 711 N N . GLY A 1 90 ? -36.173 -21.561 11.593 1.00 89.44 90 GLY A N 1
ATOM 712 C CA . GLY A 1 90 ? -36.040 -20.254 12.229 1.00 89.44 90 GLY A CA 1
ATOM 713 C C . GLY A 1 90 ? -34.860 -20.150 13.195 1.00 89.44 90 GLY A C 1
ATOM 714 O O . GLY A 1 90 ? -34.791 -19.176 13.941 1.00 89.44 90 GLY A O 1
ATOM 715 N N . VAL A 1 91 ? -33.935 -21.113 13.179 1.00 93.19 91 VAL A N 1
ATOM 716 C CA . VAL A 1 91 ? -32.754 -21.146 14.048 1.00 93.19 91 VAL A CA 1
ATOM 717 C C . VAL A 1 91 ? -31.629 -20.312 13.441 1.00 93.19 91 VAL A C 1
ATOM 719 O O . VAL A 1 91 ? -31.358 -20.386 12.241 1.00 93.19 91 VAL A O 1
ATOM 722 N N . PHE A 1 92 ? -30.932 -19.539 14.275 1.00 96.19 92 PHE A N 1
ATOM 723 C CA . PHE A 1 92 ? -29.776 -18.745 13.871 1.00 96.19 92 PHE A CA 1
ATOM 724 C C . PHE A 1 92 ? -28.653 -19.592 13.258 1.00 96.19 92 PHE A C 1
ATOM 726 O O . PHE A 1 92 ? -28.176 -20.567 13.847 1.00 96.19 92 PHE A O 1
ATOM 733 N N . VAL A 1 93 ? -28.179 -19.186 12.075 1.00 96.38 93 VAL A N 1
ATOM 734 C CA . VAL A 1 93 ? -27.069 -19.861 11.381 1.00 96.38 93 VAL A CA 1
ATOM 735 C C . VAL A 1 93 ? -25.897 -18.948 11.037 1.00 96.38 93 VAL A C 1
ATOM 737 O O . VAL A 1 93 ? -24.791 -19.448 10.814 1.00 96.38 93 VAL A O 1
ATOM 740 N N . GLY A 1 94 ? -26.107 -17.633 10.969 1.00 96.56 94 GLY A N 1
ATOM 741 C CA . GLY A 1 94 ? -25.065 -16.689 10.584 1.00 96.56 94 GLY A CA 1
ATOM 742 C C . GLY A 1 94 ? -25.604 -15.353 10.095 1.00 96.56 94 GLY A C 1
ATOM 743 O O . GLY A 1 94 ? -26.642 -14.883 10.554 1.00 96.56 94 GLY A O 1
ATOM 744 N N . PHE A 1 95 ? -24.891 -14.718 9.166 1.00 97.25 95 PHE A N 1
ATOM 745 C CA . PHE A 1 95 ? -25.229 -13.373 8.702 1.00 97.25 95 PHE A CA 1
ATOM 746 C C . PHE A 1 95 ? -24.753 -13.076 7.276 1.00 97.25 95 PHE A C 1
ATOM 748 O O . PHE A 1 95 ? -23.884 -13.750 6.721 1.00 97.25 95 PHE A O 1
ATOM 755 N N . VAL A 1 96 ? -25.332 -12.038 6.676 1.00 96.56 96 VAL A N 1
ATOM 756 C CA . VAL A 1 96 ? -24.918 -11.455 5.396 1.00 96.56 96 VAL A CA 1
ATOM 757 C C . VAL A 1 96 ? -24.018 -10.259 5.656 1.00 96.56 96 VAL A C 1
ATOM 759 O O . VAL A 1 96 ? -24.349 -9.396 6.470 1.00 96.56 96 VAL A O 1
ATOM 762 N N . MET A 1 97 ? -22.929 -10.164 4.898 1.00 95.00 97 MET A N 1
ATOM 763 C CA . MET A 1 97 ? -22.048 -9.000 4.887 1.00 95.00 97 MET A CA 1
ATOM 764 C C . MET A 1 97 ? -21.577 -8.660 3.466 1.00 95.00 97 MET A C 1
ATOM 766 O O . MET A 1 97 ? -21.595 -9.521 2.581 1.00 95.00 97 MET A O 1
ATOM 770 N N . PRO A 1 98 ? -21.153 -7.416 3.204 1.00 92.94 98 PRO A N 1
ATOM 771 C CA . PRO A 1 98 ? -20.622 -7.012 1.906 1.00 92.94 98 PRO A CA 1
ATOM 772 C C . PRO A 1 98 ? -19.360 -7.789 1.522 1.00 92.94 98 PRO A C 1
ATOM 774 O O . PRO A 1 98 ? -18.526 -8.125 2.361 1.00 92.94 98 PRO A O 1
ATOM 777 N N . LYS A 1 99 ? -19.216 -8.092 0.230 1.00 92.00 99 LYS A N 1
ATOM 778 C CA . LYS A 1 99 ? -18.068 -8.840 -0.281 1.00 92.00 99 LYS A CA 1
ATOM 779 C C . LYS A 1 99 ? -16.864 -7.915 -0.437 1.00 92.00 99 LYS A C 1
ATOM 781 O O . LYS A 1 99 ? -16.804 -7.131 -1.383 1.00 92.00 99 LYS A O 1
ATOM 786 N N . ALA A 1 100 ? -15.872 -8.055 0.435 1.00 91.31 100 ALA A N 1
ATOM 787 C CA . ALA A 1 100 ? -14.569 -7.445 0.202 1.00 91.31 100 ALA A CA 1
ATOM 788 C C . ALA A 1 100 ? -13.762 -8.244 -0.837 1.00 91.31 100 ALA A C 1
ATOM 790 O O . ALA A 1 100 ? -13.850 -9.469 -0.931 1.00 91.31 100 ALA A O 1
ATOM 791 N N . THR A 1 101 ? -12.982 -7.530 -1.648 1.00 90.88 101 THR A N 1
ATOM 792 C CA . THR A 1 101 ? -12.167 -8.101 -2.729 1.00 90.88 101 THR A CA 1
ATOM 793 C C . THR A 1 101 ? -10.747 -7.575 -2.630 1.00 90.88 101 THR A C 1
ATOM 795 O O . THR A 1 101 ? -10.567 -6.384 -2.383 1.00 90.88 101 THR A O 1
ATOM 798 N N . GLY A 1 102 ? -9.762 -8.408 -2.932 1.00 93.12 102 GLY A N 1
ATOM 799 C CA . GLY A 1 102 ? -8.357 -8.027 -2.904 1.00 93.12 102 GLY A CA 1
ATOM 800 C C . GLY A 1 102 ? -7.498 -9.158 -2.364 1.00 93.12 102 GLY A C 1
ATOM 801 O O . GLY A 1 102 ? -7.969 -10.282 -2.201 1.00 93.12 102 GLY A O 1
ATOM 802 N N . GLU A 1 103 ? -6.248 -8.831 -2.084 1.00 96.19 103 GLU A N 1
ATOM 803 C CA . GLU A 1 103 ? -5.291 -9.711 -1.421 1.00 96.19 103 GLU A CA 1
ATOM 804 C C . GLU A 1 103 ? -5.221 -9.363 0.066 1.00 96.19 103 GLU A C 1
ATOM 806 O O . GLU A 1 103 ? -5.516 -8.233 0.449 1.00 96.19 103 GLU A O 1
ATOM 811 N N . LYS A 1 104 ? -4.788 -10.293 0.919 1.00 96.81 104 LYS A N 1
ATOM 812 C CA . LYS A 1 104 ? -4.470 -9.958 2.317 1.00 96.81 104 LYS A CA 1
ATOM 813 C C . LYS A 1 104 ? -3.327 -8.947 2.368 1.00 96.81 104 LYS A C 1
ATOM 815 O O . LYS A 1 104 ? -2.349 -9.104 1.640 1.00 96.81 104 LYS A O 1
ATOM 820 N N . LEU A 1 105 ? -3.387 -7.965 3.268 1.00 97.81 105 LEU A N 1
ATOM 821 C CA . LEU A 1 105 ? -2.359 -6.926 3.410 1.00 97.81 105 LEU A CA 1
ATOM 822 C C . LEU A 1 105 ? -0.965 -7.508 3.684 1.00 97.81 105 LEU A C 1
ATOM 824 O O . LEU A 1 105 ? 0.043 -6.891 3.330 1.00 97.81 105 LEU A O 1
ATOM 828 N N . GLU A 1 106 ? -0.908 -8.721 4.237 1.00 96.75 106 GLU A N 1
ATOM 829 C CA . GLU A 1 106 ? 0.316 -9.483 4.495 1.00 96.75 106 GLU A CA 1
ATOM 830 C C . GLU A 1 106 ? 1.255 -9.574 3.279 1.00 96.75 106 GLU A C 1
ATOM 832 O O . GLU A 1 106 ? 2.477 -9.556 3.429 1.00 96.75 106 GLU A O 1
ATOM 837 N N . ILE A 1 107 ? 0.731 -9.549 2.046 1.00 96.31 107 ILE A N 1
ATOM 838 C CA . ILE A 1 107 ? 1.575 -9.548 0.838 1.00 96.31 107 ILE A CA 1
ATOM 839 C C . ILE A 1 107 ? 2.527 -8.342 0.760 1.00 96.31 107 ILE A C 1
ATOM 841 O O . ILE A 1 107 ? 3.547 -8.403 0.067 1.00 96.31 107 ILE A O 1
ATOM 845 N N . LEU A 1 108 ? 2.191 -7.235 1.435 1.00 96.75 108 LEU A N 1
ATOM 846 C CA . LEU A 1 108 ? 2.992 -6.015 1.483 1.00 96.75 108 LEU A CA 1
ATOM 847 C C . LEU A 1 108 ? 3.868 -5.931 2.736 1.00 96.75 108 LEU A C 1
ATOM 849 O O . LEU A 1 108 ? 4.783 -5.112 2.747 1.00 96.75 108 LEU A O 1
ATOM 853 N N . THR A 1 109 ? 3.647 -6.749 3.764 1.00 95.44 109 THR A N 1
ATOM 854 C CA . THR A 1 109 ? 4.396 -6.675 5.034 1.00 95.44 109 THR A CA 1
ATOM 855 C C . THR A 1 109 ? 5.724 -7.440 4.999 1.00 95.44 109 THR A C 1
ATOM 857 O O . THR A 1 109 ? 6.521 -7.337 5.932 1.00 95.44 109 THR A O 1
ATOM 860 N N . ALA A 1 110 ? 5.984 -8.175 3.912 1.00 90.94 110 ALA A N 1
ATOM 861 C CA . ALA A 1 110 ? 7.215 -8.918 3.666 1.00 90.94 110 ALA A CA 1
ATOM 862 C C . ALA A 1 110 ? 8.241 -8.116 2.829 1.00 90.94 110 ALA A C 1
ATOM 864 O O . ALA A 1 110 ? 7.865 -7.254 2.025 1.00 90.94 110 ALA A O 1
ATOM 865 N N . PRO A 1 111 ? 9.551 -8.446 2.901 1.00 89.50 111 PRO A N 1
ATOM 866 C CA . PRO A 1 111 ? 10.593 -7.763 2.125 1.00 89.50 111 PRO A CA 1
ATOM 867 C C . PRO A 1 111 ? 10.431 -7.888 0.603 1.00 89.50 111 PRO A C 1
ATOM 869 O O . PRO A 1 111 ? 10.944 -7.072 -0.167 1.00 89.50 111 PRO A O 1
ATOM 872 N N . LYS A 1 112 ? 9.772 -8.957 0.146 1.00 92.81 112 LYS A N 1
ATOM 873 C CA . LYS A 1 112 ? 9.558 -9.255 -1.271 1.00 92.81 112 LYS A CA 1
ATOM 874 C C . LYS A 1 112 ? 8.087 -9.553 -1.504 1.00 92.81 112 LYS A C 1
ATOM 876 O O . LYS A 1 112 ? 7.496 -10.340 -0.775 1.00 92.81 112 LYS A O 1
ATOM 881 N N . LEU A 1 113 ? 7.551 -8.980 -2.577 1.00 94.19 113 LEU A N 1
ATOM 882 C CA . LEU A 1 113 ? 6.210 -9.307 -3.045 1.00 94.19 113 LEU A CA 1
ATOM 883 C C . LEU A 1 113 ? 6.139 -10.783 -3.487 1.00 94.19 113 LEU A C 1
ATOM 885 O O . LEU A 1 113 ? 7.083 -11.262 -4.134 1.00 94.19 113 LEU A O 1
ATOM 889 N N . PRO A 1 114 ? 5.040 -11.496 -3.186 1.00 94.31 114 PRO A N 1
ATOM 890 C CA . PRO A 1 114 ? 4.807 -12.841 -3.697 1.00 94.31 114 PRO A CA 1
ATOM 891 C C . PRO A 1 114 ? 4.861 -12.922 -5.228 1.00 94.31 114 PRO A C 1
ATOM 893 O O . PRO A 1 114 ? 4.403 -12.029 -5.937 1.00 94.31 114 PRO A O 1
ATOM 896 N N . LYS A 1 115 ? 5.400 -14.029 -5.756 1.00 93.38 115 LYS A N 1
ATOM 897 C CA . LYS A 1 115 ? 5.611 -14.217 -7.206 1.00 93.38 115 LYS A CA 1
ATOM 898 C C . LYS A 1 115 ? 4.321 -14.398 -8.013 1.00 93.38 115 LYS A C 1
ATOM 900 O O . LYS A 1 115 ? 4.371 -14.240 -9.227 1.00 93.38 115 LYS A O 1
ATOM 905 N N . TYR A 1 116 ? 3.217 -14.773 -7.365 1.00 94.25 116 TYR A N 1
ATOM 906 C CA . TYR A 1 116 ? 1.927 -14.994 -8.028 1.00 94.25 116 TYR A CA 1
ATOM 907 C C . TYR A 1 116 ? 1.193 -13.686 -8.360 1.00 94.25 116 TYR A C 1
ATOM 909 O O . TYR A 1 116 ? 0.262 -13.704 -9.159 1.00 94.25 116 TYR A O 1
ATOM 917 N N . LEU A 1 117 ? 1.609 -12.560 -7.770 1.00 93.94 117 LEU A N 1
ATOM 918 C CA . LEU A 1 117 ? 0.989 -11.259 -7.996 1.00 93.94 117 LEU A CA 1
ATOM 919 C C . LEU A 1 117 ? 1.306 -10.720 -9.396 1.00 93.94 117 LEU A C 1
ATOM 921 O O . LEU A 1 117 ? 2.426 -10.855 -9.900 1.00 93.94 117 LEU A O 1
ATOM 925 N N . GLY A 1 118 ? 0.326 -10.059 -10.012 1.00 91.94 118 GLY A N 1
ATOM 926 C CA . GLY A 1 118 ? 0.487 -9.410 -11.308 1.00 91.94 118 GLY A CA 1
ATOM 927 C C . GLY A 1 118 ? 1.394 -8.172 -11.270 1.00 91.94 118 GLY A C 1
ATOM 928 O O . GLY A 1 118 ? 1.816 -7.679 -10.218 1.00 91.94 118 GLY A O 1
ATOM 929 N N . LYS A 1 119 ? 1.722 -7.645 -12.457 1.00 93.25 119 LYS A N 1
ATOM 930 C CA . LYS A 1 119 ? 2.652 -6.508 -12.622 1.00 93.25 119 LYS A CA 1
ATOM 931 C C . LYS A 1 119 ? 2.150 -5.226 -11.958 1.00 93.25 119 LYS A C 1
ATOM 933 O O . LYS A 1 119 ? 2.957 -4.397 -11.559 1.00 93.25 119 LYS A O 1
ATOM 938 N N . GLU A 1 120 ? 0.843 -5.066 -11.823 1.00 93.38 120 GLU A N 1
ATOM 939 C CA . GLU A 1 120 ? 0.187 -3.948 -11.152 1.00 93.38 120 GLU A CA 1
ATOM 940 C C . GLU A 1 120 ? 0.647 -3.761 -9.698 1.00 93.38 120 GLU A C 1
ATOM 942 O O . GLU A 1 120 ? 0.711 -2.629 -9.221 1.00 93.38 120 GLU A O 1
ATOM 947 N N . TRP A 1 121 ? 1.071 -4.834 -9.023 1.00 95.69 121 TRP A N 1
ATOM 948 C CA . TRP A 1 121 ? 1.576 -4.786 -7.650 1.00 95.69 121 TRP A CA 1
ATOM 949 C C . TRP A 1 121 ? 3.019 -4.288 -7.543 1.00 95.69 121 TRP A C 1
ATOM 951 O O . TRP A 1 121 ? 3.444 -3.870 -6.466 1.00 95.69 121 TRP A O 1
ATOM 961 N N . SER A 1 122 ? 3.786 -4.255 -8.644 1.00 92.94 122 SER A N 1
ATOM 962 C CA . SER A 1 122 ? 5.204 -3.864 -8.605 1.00 92.94 122 SER A CA 1
ATOM 963 C C . SER A 1 122 ? 5.417 -2.433 -8.117 1.00 92.94 122 SER A C 1
ATOM 965 O O . SER A 1 122 ? 6.495 -2.109 -7.627 1.00 92.94 122 SER A O 1
ATOM 967 N N . ARG A 1 123 ? 4.391 -1.584 -8.234 1.00 92.38 123 ARG A N 1
ATOM 968 C CA . ARG A 1 123 ? 4.381 -0.209 -7.719 1.00 92.38 123 ARG A CA 1
ATOM 969 C C . ARG A 1 123 ? 4.518 -0.128 -6.196 1.00 92.38 123 ARG A C 1
ATOM 971 O O . ARG A 1 123 ? 5.000 0.877 -5.697 1.00 92.38 123 ARG A O 1
ATOM 978 N N . PHE A 1 124 ? 4.127 -1.181 -5.476 1.00 95.00 124 PHE A N 1
ATOM 979 C CA . PHE A 1 124 ? 4.288 -1.290 -4.028 1.00 95.00 124 PHE A CA 1
ATOM 980 C C . PHE A 1 124 ? 5.573 -2.019 -3.639 1.00 95.00 124 PHE A C 1
ATOM 982 O O . PHE A 1 124 ? 5.787 -2.260 -2.458 1.00 95.00 124 PHE A O 1
ATOM 989 N N . LYS A 1 125 ? 6.439 -2.432 -4.569 1.00 94.44 125 LYS A N 1
ATOM 990 C CA . LYS A 1 125 ? 7.683 -3.123 -4.206 1.00 94.44 125 LYS A CA 1
ATOM 991 C C . LYS A 1 125 ? 8.569 -2.195 -3.369 1.00 94.44 125 LYS A C 1
ATOM 993 O O . LYS A 1 125 ? 8.809 -1.072 -3.789 1.00 94.44 125 LYS A O 1
ATOM 998 N N . LEU A 1 126 ? 9.074 -2.673 -2.227 1.00 92.94 126 LEU A N 1
ATOM 999 C CA . LEU A 1 126 ? 9.979 -1.891 -1.377 1.00 92.94 126 LEU A CA 1
ATOM 1000 C C . LEU A 1 126 ? 11.171 -1.345 -2.179 1.00 92.94 126 LEU A C 1
ATOM 1002 O O . LEU A 1 126 ? 11.796 -2.074 -2.958 1.00 92.94 126 LEU A O 1
ATOM 1006 N N . GLY A 1 127 ? 11.480 -0.069 -1.944 1.00 85.69 127 GLY A N 1
ATOM 1007 C CA . GLY A 1 127 ? 12.551 0.674 -2.602 1.00 85.69 127 GLY A CA 1
ATOM 1008 C C . GLY A 1 127 ? 12.036 1.832 -3.463 1.00 85.69 127 GLY A C 1
ATOM 1009 O O . GLY A 1 127 ? 11.214 1.644 -4.357 1.00 85.69 127 GLY A O 1
ATOM 1010 N N . GLY A 1 128 ? 12.580 3.025 -3.219 1.00 84.50 128 GLY A N 1
ATOM 1011 C CA . GLY A 1 128 ? 12.263 4.253 -3.951 1.00 84.50 128 GLY A CA 1
ATOM 1012 C C . GLY A 1 128 ? 11.041 5.014 -3.424 1.00 84.50 128 GLY A C 1
ATOM 1013 O O . GLY A 1 128 ? 10.123 4.440 -2.837 1.00 84.50 128 GLY A O 1
ATOM 1014 N N . ASP A 1 129 ? 11.031 6.321 -3.685 1.00 82.75 129 ASP A N 1
ATOM 1015 C CA . ASP A 1 129 ? 10.084 7.279 -3.095 1.00 82.75 129 ASP A CA 1
ATOM 1016 C C . ASP A 1 129 ? 8.627 7.005 -3.484 1.00 82.75 129 ASP A C 1
ATOM 1018 O O . ASP A 1 129 ? 7.726 7.146 -2.665 1.00 82.75 129 ASP A O 1
ATOM 1022 N N . GLU A 1 130 ? 8.376 6.550 -4.717 1.00 84.44 130 GLU A N 1
ATOM 1023 C CA . GLU A 1 130 ? 7.009 6.273 -5.181 1.00 84.44 130 GLU A CA 1
ATOM 1024 C C . GLU A 1 130 ? 6.388 5.075 -4.454 1.00 84.44 130 GLU A C 1
ATOM 1026 O O . GLU A 1 130 ? 5.218 5.116 -4.078 1.00 84.44 130 GLU A O 1
ATOM 1031 N N . ALA A 1 131 ? 7.163 4.014 -4.219 1.00 91.12 131 ALA A N 1
ATOM 1032 C CA . ALA A 1 131 ? 6.668 2.860 -3.480 1.00 91.12 131 ALA A CA 1
ATOM 1033 C C . ALA A 1 131 ? 6.411 3.212 -2.011 1.00 91.12 131 ALA A C 1
ATOM 1035 O O . ALA A 1 131 ? 5.379 2.819 -1.465 1.00 91.12 131 ALA A O 1
ATOM 1036 N N . LEU A 1 132 ? 7.312 3.990 -1.396 1.00 92.06 132 LEU A N 1
ATOM 1037 C CA . LEU A 1 132 ? 7.134 4.520 -0.043 1.00 92.06 132 LEU A CA 1
ATOM 1038 C C . LEU A 1 132 ? 5.872 5.385 0.045 1.00 92.06 132 LEU A C 1
ATOM 1040 O O . LEU A 1 132 ? 5.036 5.164 0.913 1.00 92.06 132 LEU A O 1
ATOM 1044 N N . ARG A 1 133 ? 5.679 6.304 -0.902 1.00 90.75 133 ARG A N 1
ATOM 1045 C CA . ARG A 1 133 ? 4.494 7.160 -0.988 1.00 90.75 133 ARG A CA 1
ATOM 1046 C C . ARG A 1 133 ? 3.199 6.359 -1.076 1.00 90.75 133 ARG A C 1
ATOM 1048 O O . ARG A 1 133 ? 2.251 6.636 -0.349 1.00 90.75 133 ARG A O 1
ATOM 1055 N N . LEU A 1 134 ? 3.139 5.362 -1.958 1.00 93.56 134 LEU A N 1
ATOM 1056 C CA . LEU A 1 134 ? 1.953 4.514 -2.102 1.00 93.56 134 LEU A CA 1
ATOM 1057 C C . LEU A 1 134 ? 1.685 3.687 -0.840 1.00 93.56 134 LEU A C 1
ATOM 1059 O O . LEU A 1 134 ? 0.533 3.532 -0.453 1.00 93.56 134 LEU A O 1
ATOM 1063 N N . ARG A 1 135 ? 2.734 3.206 -0.172 1.00 96.62 135 ARG A N 1
ATOM 1064 C CA . ARG A 1 135 ? 2.639 2.515 1.120 1.00 96.62 135 ARG A CA 1
ATOM 1065 C C . ARG A 1 135 ? 2.141 3.442 2.237 1.00 96.62 135 ARG A C 1
ATOM 1067 O O . ARG A 1 135 ? 1.248 3.054 2.979 1.00 96.62 135 ARG A O 1
ATOM 1074 N N . LEU A 1 136 ? 2.596 4.695 2.284 1.00 95.75 136 LEU A N 1
ATOM 1075 C CA . LEU A 1 136 ? 2.070 5.716 3.203 1.00 95.75 136 LEU A CA 1
ATOM 1076 C C . LEU A 1 136 ? 0.585 6.025 2.947 1.00 95.75 136 LEU A C 1
ATOM 1078 O O . LEU A 1 136 ? -0.162 6.236 3.898 1.00 95.75 136 LEU A O 1
ATOM 1082 N N . LYS A 1 137 ? 0.123 5.996 1.687 1.00 93.94 137 LYS A N 1
ATOM 1083 C CA . LYS A 1 137 ? -1.317 6.106 1.375 1.00 93.94 137 LYS A CA 1
ATOM 1084 C C . LYS A 1 137 ? -2.122 4.936 1.930 1.00 93.94 137 LYS A C 1
ATOM 1086 O O . LYS A 1 137 ? -3.225 5.146 2.417 1.00 93.94 137 LYS A O 1
ATOM 1091 N N . VAL A 1 138 ? -1.573 3.723 1.877 1.00 96.75 138 VAL A N 1
ATOM 1092 C CA . VAL A 1 138 ? -2.208 2.552 2.496 1.00 96.75 138 VAL A CA 1
ATOM 1093 C C . VAL A 1 138 ? -2.294 2.732 4.011 1.00 96.75 138 VAL A C 1
ATOM 1095 O O . VAL A 1 138 ? -3.357 2.486 4.573 1.00 96.75 138 VAL A O 1
ATOM 1098 N N . CYS A 1 139 ? -1.233 3.236 4.659 1.00 97.81 139 CYS A N 1
ATOM 1099 C CA . CYS A 1 139 ? -1.299 3.599 6.076 1.00 97.81 139 CYS A CA 1
ATOM 1100 C C . CYS A 1 139 ? -2.428 4.604 6.336 1.00 97.81 139 CYS A C 1
ATOM 1102 O O . CYS A 1 139 ? -3.249 4.388 7.214 1.00 97.81 139 CYS A O 1
ATOM 1104 N N . TYR A 1 140 ? -2.535 5.665 5.532 1.00 94.88 140 TYR A N 1
ATOM 1105 C CA . TYR A 1 140 ? -3.592 6.665 5.702 1.00 94.88 140 TYR A CA 1
ATOM 1106 C C . TYR A 1 140 ? -5.000 6.062 5.584 1.00 94.88 140 TYR A C 1
ATOM 1108 O O . TYR A 1 140 ? -5.861 6.336 6.419 1.00 94.88 140 TYR A O 1
ATOM 1116 N N . ASN A 1 141 ? -5.224 5.203 4.586 1.00 93.94 141 ASN A N 1
ATOM 1117 C CA . ASN A 1 141 ? -6.512 4.538 4.399 1.00 93.94 141 ASN A CA 1
ATOM 1118 C C . ASN A 1 141 ? -6.858 3.622 5.586 1.00 93.94 141 ASN A C 1
ATOM 1120 O O . ASN A 1 141 ? -8.016 3.567 5.995 1.00 93.94 141 ASN A O 1
ATOM 1124 N N . LEU A 1 142 ? -5.865 2.937 6.164 1.00 96.44 142 LEU A N 1
ATOM 1125 C CA . LEU A 1 142 ? -6.071 2.092 7.341 1.00 96.44 142 LEU A CA 1
ATOM 1126 C C . LEU A 1 142 ? -6.347 2.919 8.608 1.00 96.44 142 LEU A C 1
ATOM 1128 O O . LEU A 1 142 ? -7.241 2.560 9.367 1.00 96.44 142 LEU A O 1
ATOM 1132 N N . ALA A 1 143 ? -5.655 4.047 8.803 1.00 95.81 143 ALA A N 1
ATOM 1133 C CA . ALA A 1 143 ? -5.956 5.003 9.875 1.00 95.81 143 ALA A CA 1
ATOM 1134 C C . ALA A 1 143 ? -7.402 5.507 9.789 1.00 95.81 143 ALA A C 1
ATOM 1136 O O . ALA A 1 143 ? -8.100 5.546 10.799 1.00 95.81 143 ALA A O 1
ATOM 1137 N N . ALA A 1 144 ? -7.865 5.862 8.586 1.00 91.75 144 ALA A N 1
ATOM 1138 C CA . ALA A 1 144 ? -9.242 6.293 8.371 1.00 91.75 144 ALA A CA 1
ATOM 1139 C C . ALA A 1 144 ? -10.248 5.177 8.703 1.00 91.75 144 ALA A C 1
ATOM 1141 O O . ALA A 1 144 ? -11.207 5.423 9.427 1.00 91.75 144 ALA A O 1
ATOM 1142 N N . ALA A 1 145 ? -10.000 3.947 8.240 1.00 93.75 145 ALA A N 1
ATOM 1143 C CA . ALA A 1 145 ? -10.864 2.805 8.534 1.00 93.75 145 ALA A CA 1
ATOM 1144 C C . ALA A 1 145 ? -10.927 2.487 10.039 1.00 93.75 145 ALA A C 1
ATOM 1146 O O . ALA A 1 145 ? -12.006 2.242 10.567 1.00 93.75 145 ALA A O 1
ATOM 1147 N N . LEU A 1 146 ? -9.796 2.525 10.749 1.00 95.56 146 LEU A N 1
ATOM 1148 C CA . LEU A 1 146 ? -9.771 2.246 12.186 1.00 95.56 146 LEU A CA 1
ATOM 1149 C C . LEU A 1 146 ? -10.410 3.374 13.010 1.00 95.56 146 LEU A C 1
ATOM 1151 O O . LEU A 1 146 ? -11.180 3.083 13.922 1.00 95.56 146 LEU A O 1
ATOM 1155 N N . ARG A 1 147 ? -10.197 4.645 12.631 1.00 92.06 147 ARG A N 1
ATOM 1156 C CA . ARG A 1 147 ? -10.927 5.792 13.206 1.00 92.06 147 ARG A CA 1
ATOM 1157 C C . ARG A 1 147 ? -12.435 5.565 13.161 1.00 92.06 147 ARG A C 1
ATOM 1159 O O . ARG A 1 147 ? -13.125 5.783 14.146 1.00 92.06 147 ARG A O 1
ATOM 1166 N N . MET A 1 148 ? -12.952 5.122 12.017 1.00 89.88 148 MET A N 1
ATOM 1167 C CA . MET A 1 148 ? -14.385 4.884 11.819 1.00 89.88 148 MET A CA 1
ATOM 1168 C C . MET A 1 148 ? -14.940 3.805 12.767 1.00 89.88 148 MET A C 1
ATOM 1170 O O . MET A 1 148 ? -16.058 3.947 13.265 1.00 89.88 148 MET A O 1
ATOM 1174 N N . VAL A 1 149 ? -14.151 2.760 13.060 1.00 92.94 149 VAL A N 1
ATOM 1175 C CA . VAL A 1 149 ? -14.489 1.733 14.064 1.00 92.94 149 VAL A CA 1
ATOM 1176 C C . VAL A 1 149 ? -14.512 2.339 15.471 1.00 92.94 149 VAL A C 1
ATOM 1178 O O . VAL A 1 149 ? -15.491 2.169 16.198 1.00 92.94 149 VAL A O 1
ATOM 1181 N N . HIS A 1 150 ? -13.464 3.080 15.843 1.00 92.56 150 HIS A N 1
ATOM 1182 C CA . HIS A 1 150 ? -13.293 3.641 17.189 1.00 92.56 150 HIS A CA 1
ATOM 1183 C C . HIS A 1 150 ? -14.174 4.859 17.484 1.00 92.56 150 HIS A C 1
ATOM 1185 O O . HIS A 1 150 ? -14.393 5.173 18.651 1.00 92.56 150 HIS A O 1
ATOM 1191 N N . ALA A 1 151 ? -14.715 5.534 16.465 1.00 86.81 151 ALA A N 1
ATOM 1192 C CA . ALA A 1 151 ? -15.411 6.818 16.595 1.00 86.81 151 ALA A CA 1
ATOM 1193 C C . ALA A 1 151 ? -16.587 6.814 17.586 1.00 86.81 151 ALA A C 1
ATOM 1195 O O . ALA A 1 151 ? -16.895 7.844 18.183 1.00 86.81 151 ALA A O 1
ATOM 1196 N N . THR A 1 152 ? -17.257 5.672 17.760 1.00 82.06 152 THR A N 1
ATOM 1197 C CA . THR A 1 152 ? -18.383 5.532 18.700 1.00 82.06 152 THR A CA 1
ATOM 1198 C C . THR A 1 152 ? -17.940 5.223 20.132 1.00 82.06 152 THR A C 1
ATOM 1200 O O . THR A 1 152 ? -18.759 5.291 21.045 1.00 82.06 152 THR A O 1
ATOM 1203 N N . GLY A 1 153 ? -16.677 4.833 20.333 1.00 87.19 153 GLY A N 1
ATOM 1204 C CA . GLY A 1 153 ? -16.160 4.291 21.591 1.00 87.19 153 GLY A CA 1
ATOM 1205 C C . GLY A 1 153 ? -16.672 2.886 21.938 1.00 87.19 153 GLY A C 1
ATOM 1206 O O . GLY A 1 153 ? -16.329 2.369 22.997 1.00 87.19 153 GLY A O 1
ATOM 1207 N N . LYS A 1 154 ? -17.487 2.264 21.072 1.00 91.81 154 LYS A N 1
ATOM 1208 C CA . LYS A 1 154 ? -18.129 0.966 21.337 1.00 91.81 154 LYS A CA 1
ATOM 1209 C C . LYS A 1 154 ? -17.318 -0.238 20.879 1.00 91.81 154 LYS A C 1
ATOM 1211 O O . LYS A 1 154 ? -17.629 -1.350 21.287 1.00 91.81 154 LYS A O 1
ATOM 1216 N N . TYR A 1 155 ? -16.328 -0.045 20.011 1.00 95.19 155 TYR A N 1
ATOM 1217 C CA . TYR A 1 155 ? -15.681 -1.146 19.302 1.00 95.19 155 TYR A CA 1
ATOM 1218 C C . TYR A 1 155 ? -14.167 -1.110 19.426 1.00 95.19 155 TYR A C 1
ATOM 1220 O O . TYR A 1 155 ? -13.548 -0.078 19.167 1.00 95.19 155 TYR A O 1
ATOM 1228 N N . VAL A 1 156 ? -13.589 -2.268 19.743 1.00 96.44 156 VAL A N 1
ATOM 1229 C CA . VAL A 1 156 ? -12.144 -2.530 19.705 1.00 96.44 156 VAL A CA 1
ATOM 1230 C C . VAL A 1 156 ? -11.930 -3.812 18.907 1.00 96.44 156 VAL A C 1
ATOM 1232 O O . VAL A 1 156 ? -12.590 -4.816 19.161 1.00 96.44 156 VAL A O 1
ATOM 1235 N N . LEU A 1 157 ? -11.049 -3.801 17.908 1.00 96.50 157 LEU A N 1
ATOM 1236 C CA . LEU A 1 157 ? -10.832 -4.956 17.036 1.00 96.50 157 LEU A CA 1
ATOM 1237 C C . LEU A 1 157 ? -10.128 -6.101 17.769 1.00 96.50 157 LEU A C 1
ATOM 1239 O O . LEU A 1 157 ? -10.469 -7.260 17.533 1.00 96.50 157 LEU A O 1
ATOM 1243 N N . VAL A 1 158 ? -9.184 -5.778 18.661 1.00 95.81 158 VAL A N 1
ATOM 1244 C CA . VAL A 1 158 ? -8.398 -6.691 19.517 1.00 95.81 158 VAL A CA 1
ATOM 1245 C C . VAL A 1 158 ? -7.421 -7.595 18.750 1.00 95.81 158 VAL A C 1
ATOM 1247 O O . VAL A 1 158 ? -6.268 -7.716 19.155 1.00 95.81 158 VAL A O 1
ATOM 1250 N N . ASP A 1 159 ? -7.827 -8.190 17.625 1.00 95.81 159 ASP A N 1
ATOM 1251 C CA . ASP A 1 159 ? -6.982 -9.007 16.736 1.00 95.81 159 ASP A CA 1
ATOM 1252 C C . ASP A 1 159 ? -6.665 -8.286 15.412 1.00 95.81 159 ASP A C 1
ATOM 1254 O O . ASP A 1 159 ? -6.800 -8.840 14.313 1.00 95.81 159 ASP A O 1
ATOM 1258 N N . LEU A 1 160 ? -6.270 -7.012 15.496 1.00 97.19 160 LEU A N 1
ATOM 1259 C CA . LEU A 1 160 ? -5.895 -6.225 14.323 1.00 97.19 160 LEU A CA 1
ATOM 1260 C C . LEU A 1 160 ? -4.550 -6.705 13.753 1.00 97.19 160 LEU A C 1
ATOM 1262 O O . LEU A 1 160 ? -3.483 -6.475 14.317 1.00 97.19 160 LEU A O 1
ATOM 1266 N N . LYS A 1 161 ? -4.595 -7.342 12.581 1.00 96.75 161 LYS A N 1
ATOM 1267 C CA . LYS A 1 161 ? -3.415 -7.861 11.873 1.00 96.75 161 LYS A CA 1
ATOM 1268 C C . LYS A 1 161 ? -3.588 -7.807 10.350 1.00 96.75 161 LYS A C 1
ATOM 1270 O O . LYS A 1 161 ? -4.720 -7.739 9.871 1.00 96.75 161 LYS A O 1
ATOM 1275 N N . PRO A 1 162 ? -2.503 -7.900 9.559 1.00 97.50 162 PRO A N 1
ATOM 1276 C CA . PRO A 1 162 ? -2.561 -7.839 8.099 1.00 97.50 162 PRO A CA 1
ATOM 1277 C C . PRO A 1 162 ? -3.427 -8.922 7.441 1.00 97.50 162 PRO A C 1
ATOM 1279 O O . PRO A 1 162 ? -3.937 -8.694 6.349 1.00 97.50 162 PRO A O 1
ATOM 1282 N N . ASP A 1 163 ? -3.617 -10.083 8.075 1.00 95.31 163 ASP A N 1
ATOM 1283 C CA . ASP A 1 163 ? -4.530 -11.127 7.585 1.00 95.31 163 ASP A CA 1
ATOM 1284 C C . ASP A 1 163 ? -6.004 -10.712 7.607 1.00 95.31 163 ASP A C 1
ATOM 1286 O O . ASP A 1 163 ? -6.768 -11.175 6.758 1.00 95.31 163 ASP A O 1
ATOM 1290 N N . ASN A 1 164 ? -6.376 -9.828 8.537 1.00 96.06 164 ASN A N 1
ATOM 1291 C CA . ASN A 1 164 ? -7.735 -9.314 8.718 1.00 96.06 164 ASN A CA 1
ATOM 1292 C C . ASN A 1 164 ? -7.948 -7.987 7.965 1.00 96.06 164 ASN A C 1
ATOM 1294 O O . ASN A 1 164 ? -8.923 -7.273 8.192 1.00 96.06 164 ASN A O 1
ATOM 1298 N N . ILE A 1 165 ? -7.036 -7.646 7.048 1.00 97.69 165 ILE A N 1
ATOM 1299 C CA . ILE A 1 165 ? -7.134 -6.470 6.186 1.00 97.69 165 ILE A CA 1
ATOM 1300 C C . ILE A 1 165 ? -6.945 -6.926 4.745 1.00 97.69 165 ILE A C 1
ATOM 1302 O O . ILE A 1 165 ? -5.904 -7.473 4.384 1.00 97.69 165 ILE A O 1
ATOM 1306 N N . LEU A 1 166 ? -7.935 -6.671 3.896 1.00 96.69 166 LEU A N 1
ATOM 1307 C CA . LEU A 1 166 ? -7.794 -6.851 2.457 1.00 96.69 166 LEU A CA 1
ATOM 1308 C C . LEU A 1 166 ? -7.323 -5.555 1.809 1.00 96.69 166 LEU A C 1
ATOM 1310 O O . LEU A 1 166 ? -7.682 -4.465 2.244 1.00 96.69 166 LEU A O 1
ATOM 1314 N N . ILE A 1 167 ? -6.526 -5.681 0.755 1.00 96.19 167 ILE A N 1
ATOM 1315 C CA . ILE A 1 167 ? -6.006 -4.577 -0.039 1.00 96.19 167 ILE A CA 1
ATOM 1316 C C . ILE A 1 167 ? -6.170 -4.860 -1.529 1.00 96.19 167 ILE A C 1
ATOM 1318 O O . ILE A 1 167 ? -5.939 -5.968 -2.015 1.00 96.19 167 ILE A O 1
ATOM 1322 N N . LYS A 1 168 ? -6.526 -3.824 -2.284 1.00 95.00 168 LYS A N 1
ATOM 1323 C CA . LYS A 1 168 ? -6.534 -3.845 -3.749 1.00 95.00 168 LYS A CA 1
ATOM 1324 C C . LYS A 1 168 ? -5.257 -3.231 -4.324 1.00 95.00 168 LYS A C 1
ATOM 1326 O O . LYS A 1 168 ? -4.568 -2.437 -3.687 1.00 95.00 168 LYS A O 1
ATOM 1331 N N . ASN A 1 169 ? -4.974 -3.519 -5.593 1.00 93.19 169 ASN A N 1
ATOM 1332 C CA . ASN A 1 169 ? -3.828 -2.963 -6.334 1.00 93.19 169 ASN A CA 1
ATOM 1333 C C . ASN A 1 169 ? -3.854 -1.418 -6.500 1.00 93.19 169 ASN A C 1
ATOM 1335 O O . ASN A 1 169 ? -2.864 -0.810 -6.927 1.00 93.19 169 ASN A O 1
ATOM 1339 N N . ASN A 1 170 ? -4.978 -0.775 -6.178 1.00 89.88 170 ASN A N 1
ATOM 1340 C CA . ASN A 1 170 ? -5.148 0.675 -6.144 1.00 89.88 170 ASN A CA 1
ATOM 1341 C C . ASN A 1 170 ? -4.832 1.279 -4.756 1.00 89.88 170 ASN A C 1
ATOM 1343 O O . ASN A 1 170 ? -4.720 2.498 -4.655 1.00 89.88 170 ASN A O 1
ATOM 1347 N N . GLY A 1 171 ? -4.623 0.448 -3.726 1.00 91.00 171 GLY A N 1
ATOM 1348 C CA . GLY A 1 171 ? -4.320 0.854 -2.352 1.00 91.00 171 GLY A CA 1
ATOM 1349 C C . GLY A 1 171 ? -5.536 1.025 -1.436 1.00 91.00 171 GLY A C 1
ATOM 1350 O O . GLY A 1 171 ? -5.350 1.427 -0.288 1.00 91.00 171 GLY A O 1
ATOM 1351 N N . VAL A 1 172 ? -6.758 0.742 -1.904 1.00 91.12 172 VAL A N 1
ATOM 1352 C CA . VAL A 1 172 ? -7.946 0.708 -1.034 1.00 91.12 172 VAL A CA 1
ATOM 1353 C C . VAL A 1 172 ? -7.859 -0.498 -0.104 1.00 91.12 172 VAL A C 1
ATOM 1355 O O . VAL A 1 172 ? -7.460 -1.582 -0.540 1.00 91.12 172 VAL A O 1
ATOM 1358 N N . VAL A 1 173 ? -8.215 -0.284 1.164 1.00 94.38 173 VAL A N 1
ATOM 1359 C CA . VAL A 1 173 ? -8.209 -1.307 2.213 1.00 94.38 173 VAL A CA 1
ATOM 1360 C C . VAL A 1 173 ? -9.619 -1.579 2.721 1.00 94.38 173 VAL A C 1
ATOM 1362 O O . VAL A 1 173 ? -10.449 -0.672 2.746 1.00 94.38 173 VAL A O 1
ATOM 1365 N N . SER A 1 174 ? -9.858 -2.809 3.164 1.00 95.00 174 SER A N 1
ATOM 1366 C CA . SER A 1 174 ? -11.079 -3.214 3.860 1.00 95.00 174 SER A CA 1
ATOM 1367 C C . SER A 1 174 ? -10.715 -4.042 5.089 1.00 95.00 174 SER A C 1
ATOM 1369 O O . SER A 1 174 ? -10.052 -5.072 4.956 1.00 95.00 174 SER A O 1
ATOM 1371 N N . ILE A 1 175 ? -11.158 -3.612 6.269 1.00 96.31 175 ILE A N 1
ATOM 1372 C CA . ILE A 1 175 ? -11.078 -4.403 7.501 1.00 96.31 175 ILE A CA 1
ATOM 1373 C C . ILE A 1 175 ? -12.157 -5.487 7.437 1.00 96.31 175 ILE A C 1
ATOM 1375 O O . ILE A 1 175 ? -13.320 -5.195 7.146 1.00 96.31 175 ILE A O 1
ATOM 1379 N N . VAL A 1 176 ? -11.758 -6.735 7.669 1.00 94.25 176 VAL A N 1
ATOM 1380 C CA . VAL A 1 176 ? -12.633 -7.915 7.663 1.00 94.25 176 VAL A CA 1
ATOM 1381 C C . VAL A 1 176 ? -12.616 -8.602 9.030 1.00 94.25 176 VAL A C 1
ATOM 1383 O O . VAL A 1 176 ? -11.848 -8.213 9.903 1.00 94.25 176 VAL A O 1
ATOM 1386 N N . ASP A 1 177 ? -13.459 -9.626 9.198 1.00 90.81 177 ASP A N 1
ATOM 1387 C CA . ASP A 1 177 ? -13.602 -10.382 10.456 1.00 90.81 177 ASP A CA 1
ATOM 1388 C C . ASP A 1 177 ? -14.070 -9.498 11.629 1.00 90.81 177 ASP A C 1
ATOM 1390 O O . ASP A 1 177 ? -13.573 -9.553 12.748 1.00 90.81 177 ASP A O 1
ATOM 1394 N N . THR A 1 178 ? -15.044 -8.625 11.359 1.00 93.00 178 THR A N 1
ATOM 1395 C CA . THR A 1 178 ? -15.586 -7.670 12.340 1.00 93.00 178 THR A CA 1
ATOM 1396 C C . THR A 1 178 ? -16.579 -8.294 13.324 1.00 93.00 178 THR A C 1
ATOM 1398 O O . THR A 1 178 ? -17.034 -7.630 14.247 1.00 93.00 178 THR A O 1
ATOM 1401 N N . ASP A 1 179 ? -16.906 -9.576 13.185 1.00 91.44 179 ASP A N 1
ATOM 1402 C CA . ASP A 1 179 ? -17.755 -10.312 14.123 1.00 91.44 179 ASP A CA 1
ATOM 1403 C C . ASP A 1 179 ? -16.991 -10.843 15.352 1.00 91.44 179 ASP A C 1
ATOM 1405 O O . ASP A 1 179 ? -17.601 -11.189 16.372 1.00 91.44 179 ASP A O 1
ATOM 1409 N N . SER A 1 180 ? -15.655 -10.843 15.319 1.00 91.19 180 SER A N 1
ATOM 1410 C CA . SER A 1 180 ? -14.803 -11.223 16.456 1.00 91.19 180 SER A CA 1
ATOM 1411 C C . SER A 1 180 ? -14.389 -10.053 17.356 1.00 91.19 180 SER A C 1
ATOM 1413 O O . SER A 1 180 ? -13.717 -10.287 18.357 1.00 91.19 180 SER A O 1
ATOM 1415 N N . ILE A 1 181 ? -14.812 -8.825 17.045 1.00 95.19 181 ILE A N 1
ATOM 1416 C CA . ILE A 1 181 ? -14.427 -7.599 17.769 1.00 95.19 181 ILE A CA 1
ATOM 1417 C C . ILE A 1 181 ? -14.978 -7.566 19.195 1.00 95.19 181 ILE A C 1
ATOM 1419 O O . ILE A 1 181 ? -15.974 -8.223 19.501 1.00 95.19 181 ILE A O 1
ATOM 1423 N N . GLU A 1 182 ? -14.380 -6.758 20.057 1.00 96.25 182 GLU A N 1
ATOM 1424 C CA . GLU A 1 182 ? -14.939 -6.448 21.363 1.00 96.25 182 GLU A CA 1
ATOM 1425 C C . GLU A 1 182 ? -15.976 -5.327 21.265 1.00 96.25 182 GLU A C 1
ATOM 1427 O O . GLU A 1 182 ? -15.772 -4.326 20.573 1.00 96.25 182 GLU A O 1
ATOM 1432 N N . VAL A 1 183 ? -17.092 -5.517 21.967 1.00 96.56 183 VAL A N 1
ATOM 1433 C CA . VAL A 1 183 ? -18.179 -4.548 22.090 1.00 96.56 183 VAL A CA 1
ATOM 1434 C C . VAL A 1 183 ? -18.221 -4.032 23.520 1.00 96.56 183 VAL A C 1
ATOM 1436 O O . VAL A 1 183 ? -18.404 -4.810 24.459 1.00 96.56 183 VAL A O 1
ATOM 1439 N N . ILE A 1 184 ? -18.105 -2.718 23.671 1.00 93.25 184 ILE A N 1
ATOM 1440 C CA . ILE A 1 184 ? -18.124 -1.994 24.938 1.00 93.25 184 ILE A CA 1
ATOM 1441 C C . ILE A 1 184 ? -19.388 -1.132 24.986 1.00 93.25 184 ILE A C 1
ATOM 1443 O O . ILE A 1 184 ? -19.654 -0.340 24.086 1.00 93.25 184 ILE A O 1
ATOM 1447 N N . GLU A 1 185 ? -20.152 -1.246 26.068 1.00 88.69 185 GLU A N 1
ATOM 1448 C CA . GLU A 1 185 ? -21.312 -0.397 26.342 1.00 88.69 185 GLU A CA 1
ATOM 1449 C C . GLU A 1 185 ? -21.187 0.163 27.763 1.00 88.69 185 GLU A C 1
ATOM 1451 O O . GLU A 1 185 ? -20.899 -0.569 28.713 1.00 88.69 185 GLU A O 1
ATOM 1456 N N . ASN A 1 186 ? -21.372 1.477 27.925 1.00 84.50 186 ASN A N 1
ATOM 1457 C CA . ASN A 1 186 ? -21.244 2.167 29.217 1.00 84.50 186 ASN A CA 1
ATOM 1458 C C . ASN A 1 186 ? -19.917 1.872 29.956 1.00 84.50 186 ASN A C 1
ATOM 1460 O O . ASN A 1 186 ? -19.890 1.718 31.178 1.00 84.50 186 ASN A O 1
ATOM 1464 N N . GLY A 1 187 ? -18.814 1.754 29.207 1.00 82.12 187 GLY A N 1
ATOM 1465 C CA . GLY A 1 187 ? -17.475 1.486 29.748 1.00 82.12 187 GLY A CA 1
ATOM 1466 C C . GLY A 1 187 ? -17.247 0.049 30.232 1.00 82.12 187 GLY A C 1
ATOM 1467 O O . GLY A 1 187 ? -16.253 -0.215 30.907 1.00 82.12 187 GLY A O 1
ATOM 1468 N N . ARG A 1 188 ? -18.149 -0.891 29.920 1.00 88.75 188 ARG A N 1
ATOM 1469 C CA . ARG A 1 188 ? -18.005 -2.316 30.249 1.00 88.75 188 ARG A CA 1
ATOM 1470 C C . ARG A 1 188 ? -18.115 -3.172 28.997 1.00 88.75 188 ARG A C 1
ATOM 1472 O O . ARG A 1 188 ? -18.885 -2.856 28.095 1.00 88.75 188 ARG A O 1
ATOM 1479 N N . THR A 1 189 ? -17.372 -4.274 28.971 1.00 93.69 189 THR A N 1
ATOM 1480 C CA . THR A 1 189 ? -17.491 -5.269 27.902 1.00 93.69 189 THR A CA 1
ATOM 1481 C C . THR A 1 189 ? -18.892 -5.870 27.917 1.00 93.69 189 THR A C 1
ATOM 1483 O O . THR A 1 189 ? -19.300 -6.459 28.918 1.00 93.69 189 THR A O 1
ATOM 1486 N N . LEU A 1 190 ? -19.612 -5.715 26.809 1.00 95.25 190 LEU A N 1
ATOM 1487 C CA . LEU A 1 190 ? -20.890 -6.370 26.554 1.00 95.25 190 LEU A CA 1
ATOM 1488 C C . LEU A 1 190 ? -20.673 -7.700 25.826 1.00 95.25 190 LEU A C 1
ATOM 1490 O O . LEU A 1 190 ? -21.195 -8.724 26.254 1.00 95.25 190 LEU A O 1
ATOM 1494 N N . PHE A 1 191 ? -19.857 -7.692 24.767 1.00 95.75 191 PHE A N 1
ATOM 1495 C CA . PHE A 1 191 ? -19.463 -8.900 24.042 1.00 95.75 191 PHE A CA 1
ATOM 1496 C C . PHE A 1 191 ? -17.944 -8.930 23.877 1.00 95.75 191 PHE A C 1
ATOM 1498 O O . PHE A 1 191 ? -17.404 -8.079 23.168 1.00 95.75 191 PHE A O 1
ATOM 1505 N N . PRO A 1 192 ? -17.236 -9.888 24.495 1.00 93.44 192 PRO A N 1
ATOM 1506 C CA . PRO A 1 192 ? -15.783 -9.910 24.439 1.00 93.44 192 PRO A CA 1
ATOM 1507 C C . PRO A 1 192 ? -15.241 -10.356 23.077 1.00 93.44 192 PRO A C 1
ATOM 1509 O O . PRO A 1 192 ? -15.840 -11.186 22.380 1.00 93.44 192 PRO A O 1
ATOM 1512 N N . ALA A 1 193 ? -14.036 -9.887 22.750 1.00 92.38 193 ALA A N 1
ATOM 1513 C CA . ALA A 1 193 ? -13.160 -10.591 21.816 1.00 92.38 193 ALA A CA 1
ATOM 1514 C C . ALA A 1 193 ? -12.471 -11.763 22.536 1.00 92.38 193 ALA A C 1
ATOM 1516 O O . ALA A 1 193 ? -12.168 -11.683 23.725 1.00 92.38 193 ALA A O 1
ATOM 1517 N N . THR A 1 194 ? -12.210 -12.869 21.836 1.00 86.75 194 THR A N 1
ATOM 1518 C CA . THR A 1 194 ? -11.665 -14.099 22.459 1.00 86.75 194 THR A CA 1
ATOM 1519 C C . THR A 1 194 ? -10.286 -14.496 21.945 1.00 86.75 194 THR A C 1
ATOM 1521 O O . THR A 1 194 ? -9.596 -15.295 22.578 1.00 86.75 194 THR A O 1
ATOM 1524 N N . VAL A 1 195 ? -9.865 -13.936 20.814 1.00 87.62 195 VAL A N 1
ATOM 1525 C CA . VAL A 1 195 ? -8.609 -14.267 20.140 1.00 87.62 195 VAL A CA 1
ATOM 1526 C C . VAL A 1 195 ? -7.799 -12.991 19.963 1.00 87.62 195 VAL A C 1
ATOM 1528 O O . VAL A 1 195 ? -8.357 -11.935 19.694 1.00 87.62 195 VAL A O 1
ATOM 1531 N N . ALA A 1 196 ? -6.484 -13.106 20.119 1.00 91.44 196 ALA A N 1
ATOM 1532 C CA . ALA A 1 196 ? -5.521 -12.075 19.765 1.00 91.44 196 ALA A CA 1
ATOM 1533 C C . ALA A 1 196 ? -4.253 -12.746 19.229 1.00 91.44 196 ALA A C 1
ATOM 1535 O O . ALA A 1 196 ? -3.856 -13.817 19.702 1.00 91.44 196 ALA A O 1
ATOM 1536 N N . THR A 1 197 ? -3.614 -12.125 18.243 1.00 94.25 197 THR A N 1
ATOM 1537 C CA . THR A 1 197 ? -2.377 -12.617 17.640 1.00 94.25 197 THR A CA 1
ATOM 1538 C C . THR A 1 197 ? -1.180 -12.012 18.376 1.00 94.25 197 THR A C 1
ATOM 1540 O O . THR A 1 197 ? -0.950 -10.806 18.251 1.00 94.25 197 THR A O 1
ATOM 1543 N N . PRO A 1 198 ? -0.378 -12.814 19.109 1.00 92.62 198 PRO A N 1
ATOM 1544 C CA . PRO A 1 198 ? 0.630 -12.296 20.037 1.00 92.62 198 PRO A CA 1
ATOM 1545 C C . PRO A 1 198 ? 1.589 -11.260 19.426 1.00 92.62 198 PRO A C 1
ATOM 1547 O O . PRO A 1 198 ? 1.847 -10.226 20.034 1.00 92.62 198 PRO A O 1
ATOM 1550 N N . GLU A 1 199 ? 2.077 -11.476 18.202 1.00 95.44 199 GLU A N 1
ATOM 1551 C CA . GLU A 1 199 ? 3.027 -10.559 17.543 1.00 95.44 199 GLU A CA 1
ATOM 1552 C C . GLU A 1 199 ? 2.446 -9.183 17.169 1.00 95.44 199 GLU A C 1
ATOM 1554 O O . GLU A 1 199 ? 3.206 -8.269 16.875 1.00 95.44 199 GLU A O 1
ATOM 1559 N N . TYR A 1 200 ? 1.125 -9.006 17.218 1.00 97.00 200 TYR A N 1
ATOM 1560 C CA . TYR A 1 200 ? 0.462 -7.709 17.039 1.00 97.00 200 TYR A CA 1
ATOM 1561 C C . TYR A 1 200 ? -0.122 -7.163 18.340 1.00 97.00 200 TYR A C 1
ATOM 1563 O O . TYR A 1 200 ? -0.643 -6.059 18.351 1.00 97.00 200 TYR A O 1
ATOM 1571 N N . THR A 1 201 ? -0.021 -7.907 19.439 1.00 96.00 201 THR A N 1
ATOM 1572 C CA . THR A 1 201 ? -0.646 -7.550 20.714 1.00 96.00 201 THR A CA 1
ATOM 1573 C C . THR A 1 201 ? 0.374 -6.870 21.637 1.00 96.00 201 THR A C 1
ATOM 1575 O O . THR A 1 201 ? 1.521 -7.326 21.685 1.00 96.00 201 THR A O 1
ATOM 1578 N N . PRO A 1 202 ? 0.004 -5.804 22.372 1.00 97.25 202 PRO A N 1
ATOM 1579 C CA . PRO A 1 202 ? 0.936 -5.073 23.235 1.00 97.25 202 PRO A CA 1
ATOM 1580 C C . PRO A 1 202 ? 1.318 -5.831 24.525 1.00 97.25 202 PRO A C 1
ATOM 1582 O O . PRO A 1 202 ? 0.917 -6.978 24.748 1.00 97.25 202 PRO A O 1
ATOM 1585 N N . ASN A 1 203 ? 2.161 -5.221 25.368 1.00 95.50 203 ASN A N 1
ATOM 1586 C CA . ASN A 1 203 ? 2.794 -5.884 26.517 1.00 95.50 203 ASN A CA 1
ATOM 1587 C C . ASN A 1 203 ? 1.803 -6.343 27.603 1.00 95.50 203 ASN A C 1
ATOM 1589 O O . ASN A 1 203 ? 2.043 -7.367 28.244 1.00 95.50 203 ASN A O 1
ATOM 1593 N N . GLU A 1 204 ? 0.672 -5.658 27.759 1.00 95.06 204 GLU A N 1
ATOM 1594 C CA . GLU A 1 204 ? -0.390 -5.941 28.727 1.00 95.06 204 GLU A CA 1
ATOM 1595 C C . GLU A 1 204 ? -0.947 -7.353 28.538 1.00 95.06 204 GLU A C 1
ATOM 1597 O O . GLU A 1 204 ? -1.286 -8.036 29.507 1.00 95.06 204 GLU A O 1
ATOM 1602 N N . TYR A 1 205 ? -0.958 -7.851 27.296 1.00 94.69 205 TYR A N 1
ATOM 1603 C CA . TYR A 1 205 ? -1.316 -9.237 27.011 1.00 94.69 205 TYR A CA 1
ATOM 1604 C C . TYR A 1 205 ? -0.412 -10.241 27.717 1.00 94.69 205 TYR A C 1
ATOM 1606 O O . TYR A 1 205 ? -0.868 -11.299 28.155 1.00 94.69 205 TYR A O 1
ATOM 1614 N N . TYR A 1 206 ? 0.873 -9.934 27.841 1.00 92.25 206 TYR A N 1
ATOM 1615 C CA . TYR A 1 206 ? 1.866 -10.812 28.449 1.00 92.25 206 TYR A CA 1
ATOM 1616 C C . TYR A 1 206 ? 1.974 -10.628 29.964 1.00 92.25 206 TYR A C 1
ATOM 1618 O O . TYR A 1 206 ? 2.532 -11.503 30.630 1.00 92.25 206 TYR A O 1
ATOM 1626 N N . THR A 1 207 ? 1.443 -9.528 30.506 1.00 88.06 207 THR A N 1
ATOM 1627 C CA . THR A 1 207 ? 1.473 -9.207 31.942 1.00 88.06 207 THR A CA 1
ATOM 1628 C C . THR A 1 207 ? 0.147 -9.459 32.663 1.00 88.06 207 THR A C 1
ATOM 1630 O O . THR A 1 207 ? 0.149 -9.520 33.889 1.00 88.06 207 THR A O 1
ATOM 1633 N N . GLY A 1 208 ? -0.961 -9.710 31.950 1.00 86.38 208 GLY A N 1
ATOM 1634 C CA . GLY A 1 208 ? -2.184 -10.253 32.564 1.00 86.38 208 GLY A CA 1
ATOM 1635 C C . GLY A 1 208 ? -3.508 -9.921 31.873 1.00 86.38 208 GLY A C 1
ATOM 1636 O O . GLY A 1 208 ? -4.499 -10.611 32.116 1.00 86.38 208 GLY A O 1
ATOM 1637 N N . THR A 1 209 ? -3.543 -8.925 30.989 1.00 90.12 209 THR A N 1
ATOM 1638 C CA . THR A 1 209 ? -4.760 -8.493 30.289 1.00 90.12 209 THR A CA 1
ATOM 1639 C C . THR A 1 209 ? -5.086 -9.463 29.159 1.00 90.12 209 THR A C 1
ATOM 1641 O O . THR A 1 209 ? -4.445 -9.458 28.114 1.00 90.12 209 THR A O 1
ATOM 1644 N N . LYS A 1 210 ? -6.060 -10.356 29.361 1.00 89.69 210 LYS A N 1
ATOM 1645 C CA . LYS A 1 210 ? -6.440 -11.369 28.363 1.00 89.69 210 LYS A CA 1
ATOM 1646 C C . LYS A 1 210 ? -7.814 -11.067 27.750 1.00 89.69 210 LYS A C 1
ATOM 1648 O O . LYS A 1 210 ? -8.747 -10.834 28.527 1.00 89.69 210 LYS A O 1
ATOM 1653 N N . PRO A 1 211 ? -7.960 -11.163 26.409 1.00 89.25 211 PRO A N 1
ATOM 1654 C CA . PRO A 1 211 ? -9.265 -11.104 25.752 1.00 89.25 211 PRO A CA 1
ATOM 1655 C C . PRO A 1 211 ? -10.247 -12.092 26.392 1.00 89.25 211 PRO A C 1
ATOM 1657 O O . PRO A 1 211 ? -9.857 -13.190 26.802 1.00 89.25 211 PRO A O 1
ATOM 1660 N N . GLY A 1 212 ? -11.507 -11.687 26.536 1.00 87.12 212 GLY A N 1
ATOM 1661 C CA . GLY A 1 212 ? -12.552 -12.504 27.157 1.00 87.12 212 GLY A CA 1
ATOM 1662 C C . GLY A 1 212 ? -12.577 -12.495 28.681 1.00 87.12 212 GLY A C 1
ATOM 1663 O O . GLY A 1 212 ? -13.507 -13.047 29.261 1.00 87.12 212 GLY A O 1
ATOM 1664 N N . LYS A 1 213 ? -11.590 -11.881 29.344 1.00 84.81 213 LYS A N 1
ATOM 1665 C CA . LYS A 1 213 ? -11.541 -11.792 30.814 1.00 84.81 213 LYS A CA 1
ATOM 1666 C C . LYS A 1 213 ? -11.611 -10.365 31.330 1.00 84.81 213 LYS A C 1
ATOM 1668 O O . LYS A 1 213 ? -12.234 -10.120 32.357 1.00 84.81 213 LYS A O 1
ATOM 1673 N N . ILE A 1 214 ? -10.925 -9.453 30.653 1.00 88.38 214 ILE A N 1
ATOM 1674 C CA . ILE A 1 214 ? -10.803 -8.046 31.031 1.00 88.38 214 ILE A CA 1
ATOM 1675 C C . ILE A 1 214 ? -11.159 -7.221 29.798 1.00 88.38 214 ILE A C 1
ATOM 1677 O O . ILE A 1 214 ? -10.772 -7.604 28.696 1.00 88.38 214 ILE A O 1
ATOM 1681 N N . THR A 1 215 ? -11.878 -6.114 30.000 1.00 91.25 215 THR A N 1
ATOM 1682 C CA . THR A 1 215 ? -12.159 -5.141 28.937 1.00 91.25 215 THR A CA 1
ATOM 1683 C C . THR A 1 215 ? -10.851 -4.639 28.336 1.00 91.25 215 THR A C 1
ATOM 1685 O O . THR A 1 215 ? -9.965 -4.174 29.056 1.00 91.25 215 THR A O 1
ATOM 1688 N N . ILE A 1 216 ? -10.739 -4.745 27.022 1.00 93.75 216 ILE A N 1
ATOM 1689 C CA . ILE A 1 216 ? -9.590 -4.344 26.232 1.00 93.75 216 ILE A CA 1
ATOM 1690 C C . ILE A 1 216 ? -9.764 -2.891 25.796 1.00 93.75 216 ILE A C 1
ATOM 1692 O O . ILE A 1 216 ? -10.776 -2.491 25.229 1.00 93.75 216 ILE A O 1
ATOM 1696 N N . ASP A 1 217 ? -8.743 -2.088 26.069 1.00 91.06 217 ASP A N 1
ATOM 1697 C CA . ASP A 1 217 ? -8.722 -0.675 25.717 1.00 91.06 217 ASP A CA 1
ATOM 1698 C C . ASP A 1 217 ? -8.373 -0.478 24.220 1.00 91.06 217 ASP A C 1
ATOM 1700 O O . ASP A 1 217 ? -7.536 -1.222 23.690 1.00 91.06 217 ASP A O 1
ATOM 1704 N N . PRO A 1 218 ? -8.937 0.537 23.527 1.00 93.81 218 PRO A N 1
ATOM 1705 C CA . PRO A 1 218 ? -8.601 0.852 22.131 1.00 93.81 218 PRO A CA 1
ATOM 1706 C C . PRO A 1 218 ? -7.098 1.035 21.850 1.00 93.81 218 PRO A C 1
ATOM 1708 O O . PRO A 1 218 ? -6.643 0.846 20.721 1.00 93.81 218 PRO A O 1
ATOM 1711 N N . SER A 1 219 ? -6.292 1.348 22.869 1.00 96.00 219 SER A N 1
ATOM 1712 C CA . SER A 1 219 ? -4.827 1.399 22.783 1.00 96.00 219 SER A CA 1
ATOM 1713 C C . SER A 1 219 ? -4.174 0.090 22.314 1.00 96.00 219 SER A C 1
ATOM 1715 O O . SER A 1 219 ? -3.029 0.122 21.848 1.00 96.00 219 SER A O 1
ATOM 1717 N N . TRP A 1 220 ? -4.863 -1.055 22.386 1.00 96.69 220 TRP A N 1
ATOM 1718 C CA . TRP A 1 220 ? -4.406 -2.315 21.786 1.00 96.69 220 TRP A CA 1
ATOM 1719 C C . TRP A 1 220 ? -4.396 -2.270 20.261 1.00 96.69 220 TRP A C 1
ATOM 1721 O O . TRP A 1 220 ? -3.411 -2.663 19.625 1.00 96.69 220 TRP A O 1
ATOM 1731 N N . ASP A 1 221 ? -5.454 -1.727 19.668 1.00 98.00 221 ASP A N 1
ATOM 1732 C CA . ASP A 1 221 ? -5.519 -1.519 18.227 1.00 98.00 221 ASP A CA 1
ATOM 1733 C C . ASP A 1 221 ? -4.489 -0.465 17.794 1.00 98.00 221 ASP A C 1
ATOM 1735 O O . ASP A 1 221 ? -3.857 -0.626 16.752 1.00 98.00 221 ASP A O 1
ATOM 1739 N N . ASN A 1 222 ? -4.234 0.564 18.616 1.00 98.38 222 ASN A N 1
ATOM 1740 C CA . ASN A 1 222 ? -3.202 1.577 18.339 1.00 98.38 222 ASN A CA 1
ATOM 1741 C C . ASN A 1 222 ? -1.794 0.967 18.268 1.00 98.38 222 ASN A C 1
ATOM 1743 O O . ASN A 1 222 ? -1.003 1.314 17.385 1.00 98.38 222 ASN A O 1
ATOM 1747 N N . PHE A 1 223 ? -1.477 0.034 19.172 1.00 98.62 223 PHE A N 1
ATOM 1748 C CA . PHE A 1 223 ? -0.226 -0.723 19.110 1.00 98.62 223 PHE A CA 1
ATOM 1749 C C . PHE A 1 223 ? -0.163 -1.588 17.847 1.00 98.62 223 PHE A C 1
ATOM 1751 O O . PHE A 1 223 ? 0.808 -1.513 17.086 1.00 98.62 223 PHE A O 1
ATOM 1758 N N . SER A 1 224 ? -1.222 -2.360 17.594 1.00 98.50 224 SER A N 1
ATOM 1759 C CA . SER A 1 224 ? -1.342 -3.241 16.428 1.00 98.50 224 SER A CA 1
ATOM 1760 C C . SER A 1 224 ? -1.145 -2.471 15.118 1.00 98.50 224 SER A C 1
ATOM 1762 O O . SER A 1 224 ? -0.380 -2.886 14.243 1.00 98.50 224 SER A O 1
ATOM 1764 N N . LEU A 1 225 ? -1.766 -1.293 15.007 1.00 98.69 225 LEU A N 1
ATOM 1765 C CA . LEU A 1 225 ? -1.663 -0.393 13.863 1.00 98.69 225 LEU A CA 1
ATOM 1766 C C . LEU A 1 225 ? -0.215 0.034 13.601 1.00 98.69 225 LEU A C 1
ATOM 1768 O O . LEU A 1 225 ? 0.254 -0.042 12.463 1.00 98.69 225 LEU A O 1
ATOM 1772 N N . ALA A 1 226 ? 0.523 0.428 14.643 1.00 98.69 226 ALA A N 1
ATOM 1773 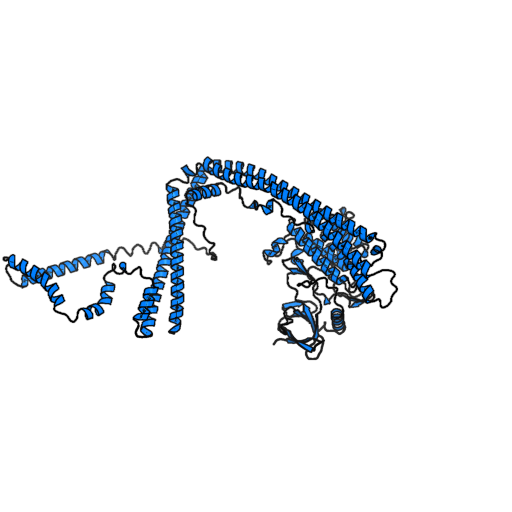C CA . ALA A 1 226 ? 1.929 0.796 14.506 1.00 98.69 226 ALA A CA 1
ATOM 1774 C C . ALA A 1 226 ? 2.790 -0.402 14.075 1.00 98.69 226 ALA A C 1
ATOM 1776 O O . ALA A 1 226 ? 3.674 -0.251 13.229 1.00 98.69 226 ALA A O 1
ATOM 1777 N N . VAL A 1 227 ? 2.532 -1.612 14.585 1.00 98.75 227 VAL A N 1
ATOM 1778 C CA . VAL A 1 227 ? 3.244 -2.819 14.122 1.00 98.75 227 VAL A CA 1
ATOM 1779 C C . VAL A 1 227 ? 2.997 -3.048 12.628 1.00 98.75 227 VAL A C 1
ATOM 1781 O O . VAL A 1 227 ? 3.951 -3.256 11.868 1.00 98.75 227 VAL A O 1
ATOM 1784 N N . ILE A 1 228 ? 1.740 -2.946 12.186 1.00 98.75 228 ILE A N 1
ATOM 1785 C CA . ILE A 1 228 ? 1.353 -3.087 10.776 1.00 98.75 228 ILE A CA 1
ATOM 1786 C C . ILE A 1 228 ? 2.045 -2.030 9.918 1.00 98.75 228 ILE A C 1
ATOM 1788 O O . ILE A 1 228 ? 2.652 -2.383 8.907 1.00 98.75 228 ILE A O 1
ATOM 1792 N N . TYR A 1 229 ? 2.019 -0.756 10.315 1.00 98.69 229 TYR A N 1
ATOM 1793 C CA . TYR A 1 229 ? 2.685 0.320 9.578 1.00 98.69 229 TYR A CA 1
ATOM 1794 C C . TYR A 1 229 ? 4.181 0.092 9.466 1.00 98.69 229 TYR A C 1
ATOM 1796 O O . TYR A 1 229 ? 4.741 0.226 8.381 1.00 98.69 229 TYR A O 1
ATOM 1804 N N . TYR A 1 230 ? 4.837 -0.306 10.552 1.00 98.62 230 TYR A N 1
ATOM 1805 C CA . TYR A 1 230 ? 6.269 -0.557 10.531 1.00 98.62 230 TYR A CA 1
ATOM 1806 C C . TYR A 1 230 ? 6.618 -1.674 9.537 1.00 98.62 230 TYR A C 1
ATOM 1808 O O . TYR A 1 230 ? 7.483 -1.508 8.671 1.00 98.62 230 TYR A O 1
ATOM 1816 N N . ARG A 1 231 ? 5.885 -2.794 9.584 1.00 98.19 231 ARG A N 1
ATOM 1817 C CA . ARG A 1 231 ? 6.066 -3.892 8.626 1.00 98.19 231 ARG A CA 1
ATOM 1818 C C . ARG A 1 231 ? 5.730 -3.469 7.197 1.00 98.19 231 ARG A C 1
ATOM 1820 O O . ARG A 1 231 ? 6.424 -3.855 6.261 1.00 98.19 231 ARG A O 1
ATOM 1827 N N . LEU A 1 232 ? 4.700 -2.652 7.013 1.00 97.88 232 LEU A N 1
ATOM 1828 C CA . LEU A 1 232 ? 4.300 -2.141 5.710 1.00 97.88 232 LEU A CA 1
ATOM 1829 C C . LEU A 1 232 ? 5.322 -1.151 5.141 1.00 97.88 232 LEU A C 1
ATOM 1831 O O . LEU A 1 232 ? 5.471 -1.079 3.930 1.00 97.88 232 LEU A O 1
ATOM 1835 N N . LEU A 1 233 ? 6.065 -0.405 5.951 1.00 97.31 233 LEU A N 1
ATOM 1836 C CA . LEU A 1 233 ? 7.074 0.530 5.445 1.00 97.31 233 LEU A CA 1
ATOM 1837 C C . LEU A 1 233 ? 8.441 -0.132 5.241 1.00 97.31 233 LEU A C 1
ATOM 1839 O O . LEU A 1 233 ? 9.162 0.238 4.314 1.00 97.31 233 LEU A O 1
ATOM 1843 N N . PHE A 1 234 ? 8.785 -1.132 6.058 1.00 96.75 234 PHE A N 1
ATOM 1844 C CA . PHE A 1 234 ? 10.149 -1.673 6.117 1.00 96.75 234 PHE A CA 1
ATOM 1845 C C . PHE A 1 234 ? 10.263 -3.169 5.801 1.00 96.75 234 PHE A C 1
ATOM 1847 O O . PHE A 1 234 ? 11.369 -3.675 5.625 1.00 96.75 234 PHE A O 1
ATOM 1854 N N . GLY A 1 235 ? 9.148 -3.893 5.693 1.00 96.62 235 GLY A N 1
ATOM 1855 C CA . GLY A 1 235 ? 9.131 -5.330 5.405 1.00 96.62 235 GLY A CA 1
ATOM 1856 C C . GLY A 1 235 ? 9.652 -6.210 6.546 1.00 96.62 235 GLY A C 1
ATOM 1857 O O . GLY A 1 235 ? 10.021 -7.356 6.308 1.00 96.62 235 GLY A O 1
ATOM 1858 N N . VAL A 1 236 ? 9.763 -5.673 7.763 1.00 97.06 236 VAL A N 1
ATOM 1859 C CA . VAL A 1 236 ? 10.304 -6.356 8.946 1.00 97.06 236 VAL A CA 1
ATOM 1860 C C . VAL A 1 236 ? 9.529 -5.927 10.191 1.00 97.06 236 VAL A C 1
ATOM 1862 O O . VAL A 1 236 ? 9.013 -4.814 10.238 1.00 97.06 236 VAL A O 1
ATOM 1865 N N . HIS A 1 237 ? 9.423 -6.798 11.193 1.00 97.88 237 HIS A N 1
ATOM 1866 C CA . HIS A 1 237 ? 8.732 -6.497 12.448 1.00 97.88 237 HIS A CA 1
ATOM 1867 C C . HIS A 1 237 ? 9.555 -5.529 13.330 1.00 97.88 237 HIS A C 1
ATOM 1869 O O . HIS A 1 237 ? 10.761 -5.737 13.439 1.00 97.88 237 HIS A O 1
ATOM 1875 N N . PRO A 1 238 ? 8.962 -4.522 14.008 1.00 97.94 238 PRO A N 1
ATOM 1876 C CA . PRO A 1 238 ? 9.695 -3.497 14.778 1.00 97.94 238 PRO A CA 1
ATOM 1877 C C . PRO A 1 238 ? 10.570 -4.034 15.920 1.00 97.94 238 PRO A C 1
ATOM 1879 O O . PRO A 1 238 ? 11.525 -3.375 16.316 1.00 97.94 238 PRO A O 1
ATOM 1882 N N . HIS A 1 239 ? 10.260 -5.228 16.421 1.00 97.56 239 HIS A N 1
ATOM 1883 C CA . HIS A 1 239 ? 11.003 -5.919 17.484 1.00 97.56 239 HIS A CA 1
ATOM 1884 C C . HIS A 1 239 ? 11.938 -7.026 16.950 1.00 97.56 239 HIS A C 1
ATOM 1886 O O . HIS A 1 239 ? 12.469 -7.828 17.713 1.00 97.56 239 HIS A O 1
ATOM 1892 N N . ALA A 1 240 ? 12.120 -7.148 15.630 1.00 96.50 240 ALA A N 1
ATOM 1893 C CA . ALA A 1 240 ? 12.946 -8.203 15.044 1.00 96.50 240 ALA A CA 1
ATOM 1894 C C . ALA A 1 240 ? 14.440 -7.837 15.042 1.00 96.50 240 ALA A C 1
ATOM 1896 O O . ALA A 1 240 ? 15.001 -7.478 14.015 1.00 96.50 240 ALA A O 1
ATOM 1897 N N . ALA A 1 241 ? 15.108 -8.009 16.178 1.00 95.56 241 ALA A N 1
ATOM 1898 C CA . ALA A 1 241 ? 16.569 -7.976 16.276 1.00 95.56 241 ALA A CA 1
ATOM 1899 C C . ALA A 1 241 ? 17.094 -9.118 17.149 1.00 95.56 241 ALA A C 1
ATOM 1901 O O . ALA A 1 241 ? 16.334 -9.738 17.895 1.00 95.56 241 ALA A O 1
ATOM 1902 N N . THR A 1 242 ? 18.386 -9.417 17.038 1.00 95.00 242 THR A N 1
ATOM 1903 C CA . THR A 1 242 ? 19.076 -10.332 17.955 1.00 95.00 242 THR A CA 1
ATOM 1904 C C . THR A 1 242 ? 19.645 -9.523 19.108 1.00 95.00 242 THR A C 1
ATOM 1906 O O . THR A 1 242 ? 20.431 -8.602 18.870 1.00 95.00 242 THR A O 1
ATOM 1909 N N . SER A 1 243 ? 19.277 -9.878 20.336 1.00 95.62 243 SER A N 1
ATOM 1910 C CA . SER A 1 243 ? 19.698 -9.178 21.550 1.00 95.62 243 SER A CA 1
ATOM 1911 C C . SER A 1 243 ? 20.945 -9.803 22.191 1.00 95.62 243 SER A C 1
ATOM 1913 O O . SER A 1 243 ? 21.352 -10.910 21.836 1.00 95.62 243 SER A O 1
ATOM 1915 N N . LYS A 1 244 ? 21.582 -9.067 23.102 1.00 94.62 244 LYS A N 1
ATOM 1916 C CA . LYS A 1 244 ? 22.620 -9.534 24.032 1.00 94.62 244 LYS A CA 1
ATOM 1917 C C . LYS A 1 244 ? 21.977 -9.943 25.357 1.00 94.62 244 LYS A C 1
ATOM 1919 O O . LYS A 1 244 ? 20.808 -9.642 25.595 1.00 94.62 244 LYS A O 1
ATOM 1924 N N . ALA A 1 245 ? 22.762 -10.568 26.234 1.00 91.50 245 ALA A N 1
ATOM 1925 C CA . ALA A 1 245 ? 22.377 -10.773 27.627 1.00 91.50 245 ALA A CA 1
ATOM 1926 C C . ALA A 1 245 ? 21.959 -9.431 28.276 1.00 91.50 245 ALA A C 1
ATOM 1928 O O . ALA A 1 245 ? 22.634 -8.426 28.039 1.00 91.50 245 ALA A O 1
ATOM 1929 N N . PRO A 1 246 ? 20.877 -9.398 29.079 1.00 93.19 246 PRO A N 1
ATOM 1930 C CA . PRO A 1 246 ? 20.120 -10.545 29.603 1.00 93.19 246 PRO A CA 1
ATOM 1931 C C . PRO A 1 246 ? 18.993 -11.064 28.683 1.00 93.19 246 PRO A C 1
ATOM 1933 O O . PRO A 1 246 ? 18.211 -11.909 29.105 1.00 93.19 246 PRO A O 1
ATOM 1936 N N . TYR A 1 247 ? 18.879 -10.553 27.453 1.00 94.94 247 TYR A N 1
ATOM 1937 C CA . TYR A 1 247 ? 17.786 -10.849 26.518 1.00 94.94 247 TYR A CA 1
ATOM 1938 C C . TYR A 1 247 ? 18.185 -11.780 25.361 1.00 94.94 247 TYR A C 1
ATOM 1940 O O . TYR A 1 247 ? 17.450 -11.917 24.384 1.00 94.94 247 TYR A O 1
ATOM 1948 N N . ASP A 1 248 ? 19.350 -12.415 25.426 1.00 92.62 248 ASP A N 1
ATOM 1949 C CA . ASP A 1 248 ? 19.879 -13.313 24.395 1.00 92.62 248 ASP A CA 1
ATOM 1950 C C . ASP A 1 248 ? 19.039 -14.591 24.215 1.00 92.62 248 ASP A C 1
ATOM 1952 O O . ASP A 1 248 ? 19.038 -15.192 23.140 1.00 92.62 248 ASP A O 1
ATOM 1956 N N . ASN A 1 249 ? 18.256 -14.972 25.228 1.00 93.19 249 ASN A N 1
ATOM 1957 C CA . ASN A 1 249 ? 17.279 -16.062 25.162 1.00 93.19 249 ASN A CA 1
ATOM 1958 C C . ASN A 1 249 ? 15.877 -15.626 24.677 1.00 93.19 249 ASN A C 1
ATOM 1960 O O . ASN A 1 249 ? 15.034 -16.483 24.392 1.00 93.19 249 ASN A O 1
ATOM 1964 N N . VAL A 1 250 ? 15.618 -14.321 24.542 1.00 93.19 250 VAL A N 1
ATOM 1965 C CA . VAL A 1 250 ? 14.322 -13.758 24.134 1.00 93.19 250 VAL A CA 1
ATOM 1966 C C . VAL A 1 250 ? 14.200 -13.811 22.610 1.00 93.19 250 VAL A C 1
ATOM 1968 O O . VAL A 1 250 ? 14.536 -12.869 21.892 1.00 93.19 250 VAL A O 1
ATOM 1971 N N . ASN A 1 251 ? 13.736 -14.949 22.090 1.00 89.06 251 ASN A N 1
ATOM 1972 C CA . ASN A 1 251 ? 13.720 -15.217 20.649 1.00 89.06 251 ASN A CA 1
ATOM 1973 C C . ASN A 1 251 ? 12.374 -14.927 19.971 1.00 89.06 251 ASN A C 1
ATOM 1975 O O . ASN A 1 251 ? 12.359 -14.382 18.862 1.00 89.06 251 ASN A O 1
ATOM 1979 N N . ALA A 1 252 ? 11.254 -15.265 20.615 1.00 93.38 252 ALA A N 1
ATOM 1980 C CA . ALA A 1 252 ? 9.927 -15.066 20.041 1.00 93.38 252 ALA A CA 1
ATOM 1981 C C . ALA A 1 252 ? 9.544 -13.579 20.023 1.00 93.38 252 ALA A C 1
ATOM 1983 O O . ALA A 1 252 ? 9.853 -12.836 20.953 1.00 93.38 252 ALA A O 1
ATOM 1984 N N . LEU A 1 253 ? 8.838 -13.137 18.975 1.00 94.75 253 LEU A N 1
ATOM 1985 C CA . LEU A 1 253 ? 8.415 -11.736 18.846 1.00 94.75 253 LEU A CA 1
ATOM 1986 C C . LEU A 1 253 ? 7.564 -11.273 20.031 1.00 94.75 253 LEU A C 1
ATOM 1988 O O . LEU A 1 253 ? 7.747 -10.152 20.493 1.00 94.75 253 LEU A O 1
ATOM 1992 N N . GLY A 1 254 ? 6.693 -12.141 20.549 1.00 93.94 254 GLY A N 1
ATOM 1993 C CA . GLY A 1 254 ? 5.864 -11.817 21.705 1.00 93.94 254 GLY A CA 1
ATOM 1994 C C . GLY A 1 254 ? 6.668 -11.529 22.970 1.00 93.94 254 GLY A C 1
ATOM 1995 O O . GLY A 1 254 ? 6.418 -10.533 23.642 1.00 93.94 254 GLY A O 1
ATOM 1996 N N . ASP A 1 255 ? 7.707 -12.321 23.245 1.00 93.19 255 ASP A N 1
ATOM 1997 C CA . ASP A 1 255 ? 8.584 -12.069 24.392 1.00 93.19 255 ASP A CA 1
ATOM 1998 C C . ASP A 1 255 ? 9.402 -10.782 24.197 1.00 93.19 255 ASP A C 1
ATOM 2000 O O . ASP A 1 255 ? 9.625 -10.029 25.142 1.00 93.19 255 ASP A O 1
ATOM 2004 N N . LYS A 1 256 ? 9.795 -10.464 22.956 1.00 96.38 256 LYS A N 1
ATOM 2005 C CA . LYS A 1 256 ? 10.471 -9.193 22.651 1.00 96.38 256 LYS A CA 1
ATOM 2006 C C . LYS A 1 256 ? 9.563 -7.986 22.873 1.00 96.38 256 LYS A C 1
ATOM 2008 O O . LYS A 1 256 ? 10.032 -6.977 23.391 1.00 96.38 256 LYS A O 1
ATOM 2013 N N . ILE A 1 257 ? 8.283 -8.098 22.514 1.00 97.19 257 ILE A N 1
ATOM 2014 C CA . ILE A 1 257 ? 7.269 -7.075 22.800 1.00 97.19 257 ILE A CA 1
ATOM 2015 C C . ILE A 1 257 ? 7.079 -6.932 24.309 1.00 97.19 257 ILE A C 1
ATOM 2017 O O . ILE A 1 257 ? 7.087 -5.811 24.805 1.00 97.19 257 ILE A O 1
ATOM 2021 N N . LYS A 1 258 ? 6.972 -8.046 25.048 1.00 95.88 258 LYS A N 1
ATOM 2022 C CA . LYS A 1 258 ? 6.856 -8.051 26.515 1.00 95.88 258 LYS A CA 1
ATOM 2023 C C . LYS A 1 258 ? 7.985 -7.270 27.194 1.00 95.88 258 LYS A C 1
ATOM 2025 O O . LYS A 1 258 ? 7.728 -6.600 28.184 1.00 95.88 258 LYS A O 1
ATOM 2030 N N . HIS A 1 259 ? 9.205 -7.355 26.667 1.00 95.44 259 HIS A N 1
ATOM 2031 C CA . HIS A 1 259 ? 10.388 -6.668 27.198 1.00 95.44 259 HIS A CA 1
ATOM 2032 C C . HIS A 1 259 ? 10.671 -5.296 26.556 1.00 95.44 259 HIS A C 1
ATOM 2034 O O . HIS A 1 259 ? 11.740 -4.735 26.787 1.00 95.44 259 HIS A O 1
ATOM 2040 N N . GLY A 1 260 ? 9.774 -4.769 25.713 1.00 96.12 260 GLY A N 1
ATOM 2041 C CA . GLY A 1 260 ? 9.943 -3.446 25.099 1.00 96.12 260 GLY A CA 1
ATOM 2042 C C . GLY A 1 260 ? 11.146 -3.349 24.152 1.00 96.12 260 GLY A C 1
ATOM 2043 O O . GLY A 1 260 ? 11.700 -2.267 23.954 1.00 96.12 260 GLY A O 1
ATOM 2044 N N . LEU A 1 261 ? 11.578 -4.475 23.562 1.00 97.06 261 LEU A N 1
ATOM 2045 C CA . LEU A 1 261 ? 12.782 -4.583 22.722 1.00 97.06 261 LEU A CA 1
ATOM 2046 C C . LEU A 1 261 ? 12.564 -4.013 21.309 1.00 97.06 261 LEU A C 1
ATOM 2048 O O . LEU A 1 261 ? 12.757 -4.690 20.294 1.00 97.06 261 LEU A O 1
ATOM 2052 N N . PHE A 1 262 ? 12.137 -2.757 21.239 1.00 97.56 262 PHE A N 1
ATOM 2053 C CA . PHE A 1 262 ? 12.022 -1.995 20.008 1.00 97.56 262 PHE A CA 1
ATOM 2054 C C . PHE A 1 262 ? 13.409 -1.568 19.518 1.00 97.56 262 PHE A C 1
ATOM 2056 O O . PHE A 1 262 ? 14.173 -0.938 20.246 1.00 97.56 262 PHE A O 1
ATOM 2063 N N . VAL A 1 263 ? 13.732 -1.870 18.257 1.00 96.94 263 VAL A N 1
ATOM 2064 C CA . VAL A 1 263 ? 15.100 -1.706 17.723 1.00 96.94 263 VAL A CA 1
ATOM 2065 C C . VAL A 1 263 ? 15.608 -0.264 17.676 1.00 96.94 263 VAL A C 1
ATOM 2067 O O . VAL A 1 263 ? 16.813 -0.052 17.577 1.00 96.94 263 VAL A O 1
ATOM 2070 N N . HIS A 1 264 ? 14.705 0.720 17.719 1.00 96.69 264 HIS A N 1
ATOM 2071 C CA . HIS A 1 264 ? 15.052 2.147 17.711 1.00 96.69 264 HIS A CA 1
ATOM 2072 C C . HIS A 1 264 ? 14.896 2.803 19.085 1.00 96.69 264 HIS A C 1
ATOM 2074 O O . HIS A 1 264 ? 14.982 4.025 19.185 1.00 96.69 264 HIS A O 1
ATOM 2080 N N . ASN A 1 265 ? 14.679 2.021 20.149 1.00 95.88 265 ASN A N 1
ATOM 2081 C CA . ASN A 1 265 ? 14.733 2.544 21.508 1.00 95.88 265 ASN A CA 1
ATOM 2082 C C . ASN A 1 265 ? 16.188 2.897 21.855 1.00 95.88 265 ASN A C 1
ATOM 2084 O O . ASN A 1 265 ? 17.037 2.020 22.024 1.00 95.88 265 ASN A O 1
ATOM 2088 N N . THR A 1 266 ? 16.481 4.193 21.980 1.00 92.38 266 THR A N 1
ATOM 2089 C CA . THR A 1 266 ? 17.836 4.693 22.249 1.00 92.38 266 THR A CA 1
ATOM 2090 C C . THR A 1 266 ? 18.384 4.218 23.593 1.00 92.38 266 THR A C 1
ATOM 2092 O O . THR A 1 266 ? 19.595 4.042 23.714 1.00 92.38 266 THR A O 1
ATOM 2095 N N . GLN A 1 267 ? 17.509 3.950 24.569 1.00 92.88 267 GLN A N 1
ATOM 2096 C CA . GLN A 1 267 ? 17.879 3.447 25.897 1.00 92.88 267 GLN A CA 1
ATOM 2097 C C . GLN A 1 267 ? 18.313 1.973 25.872 1.00 92.88 267 GLN A C 1
ATOM 2099 O O . GLN A 1 267 ? 19.000 1.516 26.780 1.00 92.88 267 GLN A O 1
ATOM 2104 N N . LEU A 1 268 ? 17.939 1.229 24.825 1.00 92.88 268 LEU A N 1
ATOM 2105 C CA . LEU A 1 268 ? 18.237 -0.197 24.665 1.00 92.88 268 LEU A CA 1
ATOM 2106 C C . LEU A 1 268 ? 19.214 -0.470 23.513 1.00 92.88 268 LEU A C 1
ATOM 2108 O O . LEU A 1 268 ? 19.405 -1.619 23.129 1.00 92.88 268 LEU A O 1
ATOM 2112 N N . SER A 1 269 ? 19.851 0.564 22.958 1.00 89.94 269 SER A N 1
ATOM 2113 C CA . SER A 1 269 ? 20.729 0.437 21.786 1.00 89.94 269 SER A CA 1
ATOM 2114 C C . SER A 1 269 ? 21.876 -0.563 22.004 1.00 89.94 269 SER A C 1
ATOM 2116 O O . SER A 1 269 ? 22.142 -1.399 21.137 1.00 89.94 269 SER A O 1
ATOM 2118 N N . ASP A 1 270 ? 22.474 -0.566 23.197 1.00 93.00 270 ASP A N 1
ATOM 2119 C CA . ASP A 1 270 ? 23.556 -1.483 23.574 1.00 93.00 270 ASP A CA 1
ATOM 2120 C C . ASP A 1 270 ? 23.103 -2.938 23.777 1.00 93.00 270 ASP A C 1
ATOM 2122 O O . ASP A 1 270 ? 23.944 -3.847 23.766 1.00 93.00 270 ASP A O 1
ATOM 2126 N N . GLN A 1 271 ? 21.790 -3.172 23.903 1.00 93.38 271 GLN A N 1
ATOM 2127 C CA . GLN A 1 271 ? 21.184 -4.489 24.120 1.00 93.38 271 GLN A CA 1
ATOM 2128 C C . GLN A 1 271 ? 21.042 -5.304 22.832 1.00 93.38 271 GLN A C 1
ATOM 2130 O O . GLN A 1 271 ? 20.692 -6.479 22.902 1.00 93.38 271 GLN A O 1
ATOM 2135 N N . PHE A 1 272 ? 21.326 -4.735 21.657 1.00 94.69 272 PHE A N 1
ATOM 2136 C CA . PHE A 1 272 ? 21.234 -5.446 20.382 1.00 94.69 272 PHE A CA 1
ATOM 2137 C C . PHE A 1 272 ? 22.615 -5.867 19.859 1.00 94.69 272 PHE A C 1
ATOM 2139 O O . PHE A 1 272 ? 23.569 -5.091 19.832 1.00 94.69 272 PHE A O 1
ATOM 2146 N N . THR A 1 273 ? 22.722 -7.118 19.411 1.00 92.94 273 THR A N 1
ATOM 2147 C CA . THR A 1 273 ? 23.904 -7.652 18.710 1.00 92.94 273 THR A CA 1
ATOM 2148 C C . THR A 1 273 ? 23.774 -7.454 17.205 1.00 92.94 273 THR A C 1
ATOM 2150 O O . THR A 1 273 ? 24.719 -7.036 16.541 1.00 92.94 273 THR A O 1
ATOM 2153 N N . VAL A 1 274 ? 22.597 -7.765 16.650 1.00 92.38 274 VAL A N 1
ATOM 2154 C CA . VAL A 1 274 ? 22.331 -7.679 15.209 1.00 92.38 274 VAL A CA 1
ATOM 2155 C C . VAL A 1 274 ? 20.970 -7.041 14.982 1.00 92.38 274 VAL A C 1
ATOM 2157 O O . VAL A 1 274 ? 19.942 -7.608 15.348 1.00 92.38 274 VAL A O 1
ATOM 2160 N N . ILE A 1 275 ? 20.972 -5.892 14.308 1.00 94.94 275 ILE A N 1
ATOM 2161 C CA . ILE A 1 275 ? 19.766 -5.242 13.792 1.00 94.94 275 ILE A CA 1
ATOM 2162 C C . ILE A 1 275 ? 19.702 -5.501 12.277 1.00 94.94 275 ILE A C 1
ATOM 2164 O O . ILE A 1 275 ? 20.611 -5.078 11.550 1.00 94.94 275 ILE A O 1
ATOM 2168 N N . PRO A 1 276 ? 18.665 -6.194 11.767 1.00 94.62 276 PRO A N 1
ATOM 2169 C CA . PRO A 1 276 ? 18.509 -6.452 10.340 1.00 94.62 276 PRO A CA 1
ATOM 2170 C C . PRO A 1 276 ? 18.584 -5.178 9.474 1.00 94.62 276 PRO A C 1
ATOM 2172 O O . PRO A 1 276 ? 17.989 -4.156 9.825 1.00 94.62 276 PRO A O 1
ATOM 2175 N N . PRO A 1 277 ? 19.238 -5.220 8.292 1.00 94.75 277 PRO A N 1
ATOM 2176 C CA . PRO A 1 277 ? 19.401 -4.048 7.427 1.00 94.75 277 PRO A CA 1
ATOM 2177 C C . PRO A 1 277 ? 18.123 -3.263 7.078 1.00 94.75 277 PRO A C 1
ATOM 2179 O O . PRO A 1 277 ? 18.229 -2.037 6.986 1.00 94.75 277 PRO A O 1
ATOM 2182 N N . PRO A 1 278 ? 16.933 -3.885 6.898 1.00 94.56 278 PRO A N 1
ATOM 2183 C CA . PRO A 1 278 ? 15.716 -3.140 6.570 1.00 94.56 278 PRO A CA 1
ATOM 2184 C C . PRO A 1 278 ? 15.337 -2.055 7.590 1.00 94.56 278 PRO A C 1
ATOM 2186 O O . PRO A 1 278 ? 14.780 -1.033 7.197 1.00 94.56 278 PRO A O 1
ATOM 2189 N N . HIS A 1 279 ? 15.715 -2.202 8.867 1.00 96.31 279 HIS A N 1
ATOM 2190 C CA . HIS A 1 279 ? 15.445 -1.198 9.903 1.00 96.31 279 HIS A CA 1
ATOM 2191 C C . HIS A 1 279 ? 16.129 0.151 9.651 1.00 96.31 279 HIS A C 1
ATOM 2193 O O . HIS A 1 279 ? 15.655 1.170 10.146 1.00 96.31 279 HIS A O 1
ATOM 2199 N N . ARG A 1 280 ? 17.209 0.195 8.855 1.00 94.12 280 ARG A N 1
ATOM 2200 C CA . ARG A 1 280 ? 17.929 1.444 8.540 1.00 94.12 280 ARG A CA 1
ATOM 2201 C C . ARG A 1 280 ? 17.055 2.460 7.806 1.00 94.12 280 ARG A C 1
ATOM 2203 O O . ARG A 1 280 ? 17.264 3.657 7.963 1.00 94.12 280 ARG A O 1
ATOM 2210 N N . ALA A 1 281 ? 16.067 1.992 7.040 1.00 93.56 281 ALA A N 1
ATOM 2211 C CA . ALA A 1 281 ? 15.146 2.857 6.306 1.00 93.56 281 ALA A CA 1
ATOM 2212 C C . ALA A 1 281 ? 14.254 3.709 7.228 1.00 93.56 281 ALA A C 1
ATOM 2214 O O . ALA A 1 281 ? 13.746 4.738 6.792 1.00 93.56 281 ALA A O 1
ATOM 2215 N N . PHE A 1 282 ? 14.108 3.329 8.503 1.00 95.81 282 PHE A N 1
ATOM 2216 C CA . PHE A 1 282 ? 13.393 4.121 9.504 1.00 95.81 282 PHE A CA 1
ATOM 2217 C C . PHE A 1 282 ? 13.982 5.525 9.675 1.00 95.81 282 PHE A C 1
ATOM 2219 O O . PHE A 1 282 ? 13.235 6.491 9.778 1.00 95.81 282 PHE A O 1
ATOM 2226 N N . LEU A 1 283 ? 15.312 5.654 9.621 1.00 92.88 283 LEU A N 1
ATOM 2227 C CA . LEU A 1 283 ? 16.006 6.936 9.790 1.00 92.88 283 LEU A CA 1
ATOM 2228 C C . LEU A 1 283 ? 15.737 7.917 8.640 1.00 92.88 283 LEU A C 1
ATOM 2230 O O . LEU A 1 283 ? 15.937 9.118 8.796 1.00 92.88 283 LEU A O 1
ATOM 2234 N N . SER A 1 284 ? 15.292 7.408 7.489 1.00 89.69 284 SER A N 1
ATOM 2235 C CA . SER A 1 284 ? 14.916 8.206 6.319 1.00 89.69 284 SER A CA 1
ATOM 2236 C C . SER A 1 284 ? 13.440 8.616 6.319 1.00 89.69 284 SER A C 1
ATOM 2238 O O . SER A 1 284 ? 13.019 9.344 5.423 1.00 89.69 284 SER A O 1
ATOM 2240 N N . LEU A 1 285 ? 12.643 8.138 7.279 1.00 91.69 285 LEU A N 1
ATOM 2241 C CA . LEU A 1 285 ? 11.239 8.518 7.414 1.00 91.69 285 LEU A CA 1
ATOM 2242 C C . LEU A 1 285 ? 11.118 9.957 7.945 1.00 91.69 285 LEU A C 1
ATOM 2244 O O . LEU A 1 285 ? 12.022 10.448 8.617 1.00 91.69 285 LEU A O 1
ATOM 2248 N N . ASP A 1 286 ? 9.994 10.629 7.689 1.00 88.88 286 ASP A N 1
ATOM 2249 C CA . ASP A 1 286 ? 9.711 11.932 8.302 1.00 88.88 286 ASP A CA 1
ATOM 2250 C C . ASP A 1 286 ? 9.804 11.862 9.839 1.00 88.88 286 ASP A C 1
ATOM 2252 O O . ASP A 1 286 ? 9.360 10.889 10.458 1.00 88.88 286 ASP A O 1
ATOM 2256 N N . ARG A 1 287 ? 10.396 12.893 10.459 1.00 90.31 287 ARG A N 1
ATOM 2257 C CA . ARG A 1 287 ? 10.667 12.907 11.905 1.00 90.31 287 ARG A CA 1
ATOM 2258 C C . ARG A 1 287 ? 9.400 12.777 12.741 1.00 90.31 287 ARG A C 1
ATOM 2260 O O . ARG A 1 287 ? 9.468 12.175 13.808 1.00 90.31 287 ARG A O 1
ATOM 2267 N N . ASP A 1 288 ? 8.268 13.313 12.297 1.00 90.50 288 ASP A N 1
ATOM 2268 C CA . ASP A 1 288 ? 7.039 13.219 13.083 1.00 90.50 288 ASP A CA 1
ATOM 2269 C C . ASP A 1 288 ? 6.450 11.810 13.026 1.00 90.50 288 ASP A C 1
ATOM 2271 O O . ASP A 1 288 ? 6.034 11.292 14.058 1.00 90.50 288 ASP A O 1
ATOM 2275 N N . LEU A 1 289 ? 6.554 11.115 11.889 1.00 95.19 289 LEU A N 1
ATOM 2276 C CA . LEU A 1 289 ? 6.211 9.690 11.824 1.00 95.19 289 LEU A CA 1
ATOM 2277 C C . LEU A 1 289 ? 7.151 8.833 12.685 1.00 95.19 289 LEU A C 1
ATOM 2279 O O . LEU A 1 289 ? 6.691 7.902 13.345 1.00 95.19 289 LEU A O 1
ATOM 2283 N N . GLN A 1 290 ? 8.454 9.147 12.722 1.00 97.50 290 GLN A N 1
ATOM 2284 C CA . GLN A 1 290 ? 9.392 8.468 13.627 1.00 97.50 290 GLN A CA 1
ATOM 2285 C C . GLN A 1 290 ? 8.972 8.643 15.094 1.00 97.50 290 GLN A C 1
ATOM 2287 O O . GLN A 1 290 ? 8.959 7.662 15.839 1.00 97.50 290 GLN A O 1
ATOM 2292 N N . LYS A 1 291 ? 8.575 9.859 15.502 1.00 97.12 291 LYS A N 1
ATOM 2293 C CA . LYS A 1 291 ? 8.079 10.131 16.862 1.00 97.12 291 LYS A CA 1
ATOM 2294 C C . LYS A 1 291 ? 6.832 9.322 17.196 1.00 97.12 291 LYS A C 1
ATOM 2296 O O . LYS A 1 291 ? 6.739 8.853 18.323 1.00 97.12 291 LYS A O 1
ATOM 2301 N N . LEU A 1 292 ? 5.905 9.132 16.254 1.00 98.25 292 LEU A N 1
ATOM 2302 C CA . LEU A 1 292 ? 4.720 8.306 16.503 1.00 98.25 292 LEU A CA 1
ATOM 2303 C C . LEU A 1 292 ? 5.102 6.850 16.801 1.00 98.25 292 LEU A C 1
ATOM 2305 O O . LEU A 1 292 ? 4.616 6.291 17.776 1.00 98.25 292 LEU A O 1
ATOM 2309 N N . PHE A 1 293 ? 6.033 6.262 16.041 1.00 98.56 293 PHE A N 1
ATOM 2310 C CA . PHE A 1 293 ? 6.535 4.914 16.341 1.00 98.56 293 PHE A CA 1
ATOM 2311 C C . PHE A 1 293 ? 7.232 4.828 17.702 1.00 98.56 293 PHE A C 1
ATOM 2313 O O . PHE A 1 293 ? 6.995 3.880 18.447 1.00 98.56 293 PHE A O 1
ATOM 2320 N N . VAL A 1 294 ? 8.085 5.806 18.030 1.00 98.12 294 VAL A N 1
ATOM 2321 C CA . VAL A 1 294 ? 8.762 5.861 19.335 1.00 98.12 294 VAL A CA 1
ATOM 2322 C C . VAL A 1 294 ? 7.733 5.977 20.460 1.00 98.12 294 VAL A C 1
ATOM 2324 O O . VAL A 1 294 ? 7.782 5.183 21.392 1.00 98.12 294 VAL A O 1
ATOM 2327 N N . ARG A 1 295 ? 6.744 6.868 20.333 1.00 97.75 295 ARG A N 1
ATOM 2328 C CA . ARG A 1 295 ? 5.651 6.993 21.304 1.00 97.75 295 ARG A CA 1
ATOM 2329 C C . ARG A 1 295 ? 4.844 5.713 21.442 1.00 97.75 295 ARG A C 1
ATOM 2331 O O . ARG A 1 295 ? 4.472 5.374 22.552 1.00 97.75 295 ARG A O 1
ATOM 2338 N N . THR A 1 296 ? 4.579 4.971 20.366 1.00 98.38 296 THR A N 1
ATOM 2339 C CA . THR A 1 296 ? 3.855 3.697 20.492 1.00 98.38 296 THR A CA 1
ATOM 2340 C C . THR A 1 296 ? 4.659 2.639 21.246 1.00 98.38 296 THR A C 1
ATOM 2342 O O . THR A 1 296 ? 4.102 1.946 22.093 1.00 98.38 296 THR A O 1
ATOM 2345 N N . PHE A 1 297 ? 5.942 2.474 20.909 1.00 98.38 297 PHE A N 1
ATOM 2346 C CA . PHE A 1 297 ? 6.738 1.323 21.350 1.00 98.38 297 PHE A CA 1
ATOM 2347 C C . PHE A 1 297 ? 7.649 1.585 22.553 1.00 98.38 297 PHE A C 1
ATOM 2349 O O . PHE A 1 297 ? 8.200 0.630 23.092 1.00 98.38 297 PHE A O 1
ATOM 2356 N N . VAL A 1 298 ? 7.838 2.845 22.949 1.00 97.50 298 VAL A N 1
ATOM 2357 C CA . VAL A 1 298 ? 8.648 3.242 24.110 1.00 97.50 298 VAL A CA 1
ATOM 2358 C C . VAL A 1 298 ? 7.737 3.832 25.180 1.00 97.50 298 VAL A C 1
ATOM 2360 O O . VAL A 1 298 ? 7.464 3.164 26.168 1.00 97.50 298 VAL A O 1
ATOM 2363 N N . ASP A 1 299 ? 7.182 5.023 24.955 1.00 96.94 299 ASP A N 1
ATOM 2364 C CA . ASP A 1 299 ? 6.325 5.682 25.954 1.00 96.94 299 ASP A CA 1
ATOM 2365 C C . ASP A 1 299 ? 5.038 4.871 26.194 1.00 96.94 299 ASP A C 1
ATOM 2367 O O . ASP A 1 299 ? 4.640 4.598 27.323 1.00 96.94 299 ASP A O 1
ATOM 2371 N N . GLY A 1 300 ? 4.446 4.394 25.099 1.00 97.00 300 GLY A N 1
ATOM 2372 C CA . GLY A 1 300 ? 3.264 3.545 25.048 1.00 97.00 300 GLY A CA 1
ATOM 2373 C C . GLY A 1 300 ? 3.475 2.115 25.537 1.00 97.00 300 GLY A C 1
ATOM 2374 O O . GLY A 1 300 ? 2.502 1.371 25.668 1.00 97.00 300 GLY A O 1
ATOM 2375 N N . HIS A 1 301 ? 4.724 1.696 25.754 1.00 96.25 301 HIS A N 1
ATOM 2376 C CA . HIS A 1 301 ? 5.017 0.424 26.409 1.00 96.25 301 HIS A CA 1
ATOM 2377 C C . HIS A 1 301 ? 4.762 0.526 27.918 1.00 96.25 301 HIS A C 1
ATOM 2379 O O . HIS A 1 301 ? 4.212 -0.403 28.501 1.00 96.25 301 HIS A O 1
ATOM 2385 N N . GLU A 1 302 ? 5.103 1.662 28.527 1.00 91.88 302 GLU A N 1
ATOM 2386 C CA . GLU A 1 302 ? 4.880 1.919 29.954 1.00 91.88 302 GLU A CA 1
ATOM 2387 C C . GLU A 1 302 ? 3.451 2.406 30.233 1.00 91.88 302 GLU A C 1
ATOM 2389 O O . GLU A 1 302 ? 2.799 1.914 31.151 1.00 91.88 302 GLU A O 1
ATOM 2394 N N . ASP A 1 303 ? 2.943 3.340 29.420 1.00 95.69 303 ASP A N 1
ATOM 2395 C CA . ASP A 1 303 ? 1.590 3.889 29.551 1.00 95.69 303 ASP A CA 1
ATOM 2396 C C . ASP A 1 303 ? 0.795 3.734 28.240 1.00 95.69 303 ASP A C 1
ATOM 2398 O O . ASP A 1 303 ? 1.023 4.478 27.280 1.00 95.69 303 ASP A O 1
ATOM 2402 N N . PRO A 1 304 ? -0.191 2.818 28.184 1.00 95.75 304 PRO A N 1
ATOM 2403 C CA . PRO A 1 304 ? -0.971 2.550 26.976 1.00 95.75 304 PRO A CA 1
ATOM 2404 C C . PRO A 1 304 ? -1.677 3.782 26.391 1.00 95.75 304 PRO A C 1
ATOM 2406 O O . PRO A 1 304 ? -1.883 3.844 25.176 1.00 95.75 304 PRO A O 1
ATOM 2409 N N . GLN A 1 305 ? -2.002 4.783 27.217 1.00 94.12 305 GLN A N 1
ATOM 2410 C CA . GLN A 1 305 ? -2.694 6.005 26.792 1.00 94.12 305 GLN A CA 1
ATOM 2411 C C . GLN A 1 305 ? -1.795 6.957 25.986 1.00 94.12 305 GLN A C 1
ATOM 2413 O O . GLN A 1 305 ? -2.293 7.835 25.281 1.00 94.12 305 GLN A O 1
ATOM 2418 N N . LEU A 1 306 ? -0.469 6.778 26.031 1.00 95.38 306 LEU A N 1
ATOM 2419 C CA . LEU A 1 306 ? 0.476 7.586 25.251 1.00 95.38 306 LEU A CA 1
ATOM 2420 C C . LEU A 1 306 ? 0.583 7.146 23.784 1.00 95.38 306 LEU A C 1
ATOM 2422 O O . LEU A 1 306 ? 1.133 7.892 22.958 1.00 95.38 306 LEU A O 1
ATOM 2426 N N . ARG A 1 307 ? 0.046 5.963 23.445 1.00 97.81 307 ARG A N 1
ATOM 2427 C CA . ARG A 1 307 ? 0.041 5.428 22.078 1.00 97.81 307 ARG A CA 1
ATOM 2428 C C . ARG A 1 307 ? -0.784 6.341 21.157 1.00 97.81 307 ARG A C 1
ATOM 2430 O O . ARG A 1 307 ? -1.957 6.576 21.443 1.00 97.81 307 ARG A O 1
ATOM 2437 N N . PRO A 1 308 ? -0.217 6.815 20.031 1.00 97.25 308 PRO A N 1
ATOM 2438 C CA . PRO A 1 308 ? -0.940 7.639 19.068 1.00 97.25 308 PRO A CA 1
ATOM 2439 C C . PRO A 1 308 ? -2.198 6.956 18.537 1.00 97.25 308 PRO A C 1
ATOM 2441 O O . PRO A 1 308 ? -2.161 5.777 18.169 1.00 97.25 308 PRO A O 1
ATOM 2444 N N . SER A 1 309 ? -3.286 7.715 18.453 1.00 96.00 309 SER A N 1
ATOM 2445 C CA . SER A 1 309 ? -4.561 7.229 17.929 1.00 96.00 309 SER A CA 1
ATOM 2446 C C . SER A 1 309 ? -4.557 7.152 16.391 1.00 96.00 309 SER A C 1
ATOM 2448 O O . SER A 1 309 ? -3.687 7.748 15.738 1.00 96.00 309 SER A O 1
ATOM 2450 N N . PRO A 1 310 ? -5.523 6.455 15.763 1.00 94.56 310 PRO A N 1
ATOM 2451 C CA . PRO A 1 310 ? -5.630 6.393 14.305 1.00 94.56 310 PRO A CA 1
ATOM 2452 C C . PRO A 1 310 ? -5.812 7.784 13.677 1.00 94.56 310 PRO A C 1
ATOM 2454 O O . PRO A 1 310 ? -5.297 8.048 12.589 1.00 94.56 310 PRO A O 1
ATOM 2457 N N . GLU A 1 311 ? -6.487 8.700 14.377 1.00 89.56 311 GLU A N 1
ATOM 2458 C CA . GLU A 1 311 ? -6.647 10.103 13.982 1.00 89.56 311 GLU A CA 1
ATOM 2459 C C . GLU A 1 311 ? -5.295 10.811 13.910 1.00 89.56 311 GLU A C 1
ATOM 2461 O O . GLU A 1 311 ? -4.977 11.405 12.881 1.00 89.56 311 GLU A O 1
ATOM 2466 N N . GLU A 1 312 ? -4.477 10.698 14.962 1.00 91.12 312 GLU A N 1
ATOM 2467 C CA . GLU A 1 312 ? -3.157 11.335 15.033 1.00 91.12 312 GLU A CA 1
ATOM 2468 C C . GLU A 1 312 ? -2.219 10.800 13.938 1.00 91.12 312 GLU A C 1
ATOM 2470 O O . GLU A 1 312 ? -1.509 11.567 13.274 1.00 91.12 312 GLU A O 1
ATOM 2475 N N . TRP A 1 313 ? -2.267 9.487 13.679 1.00 95.69 313 TRP A N 1
ATOM 2476 C CA . TRP A 1 313 ? -1.585 8.886 12.533 1.00 95.69 313 TRP A CA 1
ATOM 2477 C C . TRP A 1 313 ? -2.064 9.486 11.210 1.00 95.69 313 TRP A C 1
ATOM 2479 O O . TRP A 1 313 ? -1.238 9.877 10.385 1.00 95.69 313 TRP A O 1
ATOM 2489 N N . GLY A 1 314 ? -3.378 9.584 10.996 1.00 90.81 314 GLY A N 1
ATOM 2490 C CA . GLY A 1 314 ? -3.964 10.164 9.786 1.00 90.81 314 GLY A CA 1
ATOM 2491 C C . GLY A 1 314 ? -3.546 11.622 9.559 1.00 90.81 314 GLY A C 1
ATOM 2492 O O . GLY A 1 314 ? -3.127 11.985 8.457 1.00 90.81 314 GLY A O 1
ATOM 2493 N N . GLU A 1 315 ? -3.595 12.451 10.599 1.00 84.56 315 GLU A N 1
ATOM 2494 C CA . GLU A 1 315 ? -3.179 13.860 10.568 1.00 84.56 315 GLU A CA 1
ATOM 2495 C C . GLU A 1 315 ? -1.685 14.009 10.238 1.00 84.56 315 GLU A C 1
ATOM 2497 O O . GLU A 1 315 ? -1.304 14.783 9.350 1.00 84.56 315 GLU A O 1
ATOM 2502 N N . THR A 1 316 ? -0.832 13.201 10.871 1.00 88.56 316 THR A N 1
ATOM 2503 C CA . THR A 1 316 ? 0.618 13.211 10.621 1.00 88.56 316 THR A CA 1
ATOM 2504 C C . THR A 1 316 ? 0.946 12.726 9.206 1.00 88.56 316 THR A C 1
ATOM 2506 O O . THR A 1 316 ? 1.743 13.343 8.493 1.00 88.56 316 THR A O 1
ATOM 2509 N N . LEU A 1 317 ? 0.282 11.661 8.744 1.00 90.56 317 LEU A N 1
ATOM 2510 C CA . LEU A 1 317 ? 0.450 11.124 7.392 1.00 90.56 317 LEU A CA 1
ATOM 2511 C C . LEU A 1 317 ? 0.047 12.151 6.333 1.00 90.56 317 LEU A C 1
ATOM 2513 O O . LEU A 1 317 ? 0.816 12.408 5.407 1.00 90.56 317 LEU A O 1
ATOM 2517 N N . THR A 1 318 ? -1.116 12.794 6.473 1.00 82.19 318 THR A N 1
ATOM 2518 C CA . THR A 1 318 ? -1.553 13.820 5.506 1.00 82.19 318 THR A CA 1
ATOM 2519 C C . THR A 1 318 ? -0.620 15.019 5.449 1.00 82.19 318 THR A C 1
ATOM 2521 O O . THR A 1 318 ? -0.635 15.727 4.444 1.00 82.19 318 THR A O 1
ATOM 2524 N N . SER A 1 319 ? 0.172 15.252 6.494 1.00 75.94 319 SER A N 1
ATOM 2525 C CA . SER A 1 319 ? 1.158 16.332 6.587 1.00 75.94 319 SER A CA 1
ATOM 2526 C C . SER A 1 319 ? 2.569 15.899 6.171 1.00 75.94 319 SER A C 1
ATOM 2528 O O . SER A 1 319 ? 3.502 16.699 6.222 1.00 75.94 319 SER A O 1
ATOM 2530 N N . THR A 1 320 ? 2.742 14.645 5.744 1.00 78.38 320 THR A N 1
ATOM 2531 C CA . THR A 1 320 ? 4.021 14.126 5.252 1.00 78.38 320 THR A CA 1
ATOM 2532 C C . THR A 1 320 ? 4.292 14.643 3.834 1.00 78.38 320 THR A C 1
ATOM 2534 O O . THR A 1 320 ? 3.400 14.543 2.983 1.00 78.38 320 THR A O 1
ATOM 2537 N N . PRO A 1 321 ? 5.521 15.100 3.515 1.00 72.44 321 PRO A N 1
ATOM 2538 C CA . PRO A 1 321 ? 5.853 15.650 2.200 1.00 72.44 321 PRO A CA 1
ATOM 2539 C C . PRO A 1 321 ? 5.443 14.782 1.015 1.00 72.44 321 PRO A C 1
ATOM 2541 O O . PRO A 1 321 ? 4.792 15.260 0.092 1.00 72.44 321 PRO A O 1
ATOM 2544 N N . LEU A 1 322 ? 5.715 13.477 1.092 1.00 76.75 322 LEU A N 1
ATOM 2545 C CA . LEU A 1 322 ? 5.375 12.526 0.032 1.00 76.75 322 LEU A CA 1
ATOM 2546 C C . LEU A 1 322 ? 3.864 12.409 -0.232 1.00 76.75 322 LEU A C 1
ATOM 2548 O O . LEU A 1 322 ? 3.470 12.051 -1.340 1.00 76.75 322 LEU A O 1
ATOM 2552 N N . LEU A 1 323 ? 3.005 12.655 0.762 1.00 80.31 323 LEU A N 1
ATOM 2553 C CA . LEU A 1 323 ? 1.550 12.632 0.567 1.00 80.31 323 LEU A CA 1
ATOM 2554 C C . LEU A 1 323 ? 0.991 14.001 0.171 1.00 80.31 323 LEU A C 1
ATOM 2556 O O . LEU A 1 323 ? -0.021 14.051 -0.530 1.00 80.31 323 LEU A O 1
ATOM 2560 N N . LEU A 1 324 ? 1.654 15.083 0.583 1.00 72.00 324 LEU A N 1
ATOM 2561 C CA . LEU A 1 324 ? 1.285 16.457 0.252 1.00 72.00 324 LEU A CA 1
ATOM 2562 C C . LEU A 1 324 ? 1.572 16.808 -1.208 1.00 72.00 324 LEU A C 1
ATOM 2564 O O . LEU A 1 324 ? 0.758 17.484 -1.838 1.00 72.00 324 LEU A O 1
ATOM 2568 N N . THR A 1 325 ? 2.700 16.334 -1.739 1.00 70.88 325 THR A N 1
ATOM 2569 C CA . THR A 1 325 ? 3.212 16.732 -3.052 1.00 70.88 325 THR A CA 1
ATOM 2570 C C . THR A 1 325 ? 3.435 15.502 -3.937 1.00 70.88 325 THR A C 1
ATOM 2572 O O . THR A 1 325 ? 3.815 14.420 -3.490 1.00 70.88 325 THR A O 1
ATOM 2575 N N . ASN A 1 326 ? 3.116 15.618 -5.228 1.00 70.88 326 ASN A N 1
ATOM 2576 C CA . ASN A 1 326 ? 3.318 14.543 -6.206 1.00 70.88 326 ASN A CA 1
ATOM 2577 C C . ASN A 1 326 ? 3.721 15.127 -7.561 1.00 70.88 326 ASN A C 1
ATOM 2579 O O . ASN A 1 326 ? 3.057 14.901 -8.578 1.00 70.88 326 ASN A O 1
ATOM 2583 N N . ARG A 1 327 ? 4.787 15.930 -7.555 1.00 74.69 327 ARG A N 1
ATOM 2584 C CA . ARG A 1 327 ? 5.273 16.601 -8.758 1.00 74.69 327 ARG A CA 1
ATOM 2585 C C . ARG A 1 327 ? 6.178 15.661 -9.566 1.00 74.69 327 ARG A C 1
ATOM 2587 O O . ARG A 1 327 ? 6.956 14.893 -8.992 1.00 74.69 327 ARG A O 1
ATOM 2594 N N . PRO A 1 328 ? 6.061 15.641 -10.905 1.00 72.00 328 PRO A N 1
ATOM 2595 C CA . PRO A 1 328 ? 6.876 14.765 -11.732 1.00 72.00 328 PRO A CA 1
ATOM 2596 C C . PRO A 1 328 ? 8.330 15.243 -11.744 1.00 72.00 328 PRO A C 1
ATOM 2598 O O . PRO A 1 328 ? 8.608 16.363 -12.154 1.00 72.00 328 PRO A O 1
ATOM 2601 N N . LEU A 1 329 ? 9.264 14.365 -11.374 1.00 78.81 329 LEU A N 1
ATOM 2602 C CA . LEU A 1 329 ? 10.692 14.671 -11.488 1.00 78.81 329 LEU A CA 1
ATOM 2603 C C . LEU A 1 329 ? 11.081 14.991 -12.947 1.00 78.81 329 LEU A C 1
ATOM 2605 O O . LEU A 1 329 ? 10.629 14.271 -13.855 1.00 78.81 329 LEU A O 1
ATOM 2609 N N . PRO A 1 330 ? 11.943 15.996 -13.181 1.00 77.81 330 PRO A N 1
ATOM 2610 C CA . PRO A 1 330 ? 12.429 16.352 -14.512 1.00 77.81 330 PRO A CA 1
ATOM 2611 C C . PRO A 1 330 ? 12.989 15.169 -15.326 1.00 77.81 330 PRO A C 1
ATOM 2613 O O . PRO A 1 330 ? 12.684 15.010 -16.508 1.00 77.81 330 PRO A O 1
ATOM 2616 N N . SER A 1 331 ? 13.731 14.245 -14.714 1.00 72.31 331 SER A N 1
ATOM 2617 C CA . SER A 1 331 ? 14.246 13.059 -15.419 1.00 72.31 331 SER A CA 1
ATOM 2618 C C . SER A 1 331 ? 13.146 12.106 -15.908 1.00 72.31 331 SER A C 1
ATOM 2620 O O . SER A 1 331 ? 13.274 11.475 -16.968 1.00 72.31 331 SER A O 1
ATOM 2622 N N . LYS A 1 332 ? 12.042 11.993 -15.155 1.00 72.69 332 LYS A N 1
ATOM 2623 C CA . LYS A 1 332 ? 10.903 11.122 -15.483 1.00 72.69 332 LYS A CA 1
ATOM 2624 C C . LYS A 1 332 ? 10.043 11.719 -16.591 1.00 72.69 332 LYS A C 1
ATOM 2626 O O . LYS A 1 332 ? 9.615 10.971 -17.474 1.00 72.69 332 LYS A O 1
ATOM 2631 N N . SER A 1 333 ? 9.807 13.031 -16.572 1.00 65.88 333 SER A N 1
ATOM 2632 C CA . SER A 1 333 ? 9.019 13.718 -17.606 1.00 65.88 333 SER A CA 1
ATOM 2633 C C . SER A 1 333 ? 9.690 13.631 -18.985 1.00 65.88 333 SER A C 1
ATOM 2635 O O . SER A 1 333 ? 9.005 13.483 -20.000 1.00 65.88 333 SER A O 1
ATOM 2637 N N . LEU A 1 334 ? 11.026 13.588 -19.027 1.00 63.41 334 LEU A N 1
ATOM 2638 C CA . LEU A 1 334 ? 11.805 13.601 -20.270 1.00 63.41 334 LEU A CA 1
ATOM 2639 C C . LEU A 1 334 ? 12.143 12.206 -20.842 1.00 63.41 334 LEU A C 1
ATOM 2641 O O . LEU A 1 334 ? 12.663 12.117 -21.952 1.00 63.41 334 LEU A O 1
ATOM 2645 N N . LYS A 1 335 ? 11.813 11.098 -20.152 1.00 64.00 335 LYS A N 1
ATOM 2646 C CA . LYS A 1 335 ? 11.998 9.696 -20.621 1.00 64.00 335 LYS A CA 1
ATOM 2647 C C . LYS A 1 335 ? 13.429 9.341 -21.087 1.00 64.00 335 LYS A C 1
ATOM 2649 O O . LYS A 1 335 ? 13.604 8.468 -21.940 1.00 64.00 335 LYS A O 1
ATOM 2654 N N . LEU A 1 336 ? 14.455 9.953 -20.500 1.00 56.00 336 LEU A N 1
ATOM 2655 C CA . LEU A 1 336 ? 15.850 9.858 -20.968 1.00 56.00 336 LEU A CA 1
ATOM 2656 C C . LEU A 1 336 ? 16.542 8.507 -20.696 1.00 56.00 336 LEU A C 1
ATOM 2658 O O . LEU A 1 336 ? 17.579 8.204 -21.282 1.00 56.00 336 LEU A O 1
ATOM 2662 N N . ASN A 1 337 ? 15.936 7.636 -19.884 1.00 51.00 337 ASN A N 1
ATOM 2663 C CA . ASN A 1 337 ? 16.468 6.311 -19.525 1.00 51.00 337 ASN A CA 1
ATOM 2664 C C . ASN A 1 337 ? 16.539 5.291 -20.683 1.00 51.00 337 ASN A C 1
ATOM 2666 O O . ASN A 1 337 ? 16.841 4.122 -20.450 1.00 51.00 337 ASN A O 1
ATOM 2670 N N . LYS A 1 338 ? 16.236 5.683 -21.927 1.00 53.09 338 LYS A N 1
ATOM 2671 C CA . LYS A 1 338 ? 16.179 4.765 -23.078 1.00 53.09 338 LYS A CA 1
ATOM 2672 C C . LYS A 1 338 ? 17.431 4.752 -23.958 1.00 53.09 338 LYS A C 1
ATOM 2674 O O . LYS A 1 338 ? 17.541 3.868 -24.805 1.00 53.09 338 LYS A O 1
ATOM 2679 N N . ILE A 1 339 ? 18.366 5.685 -23.782 1.00 55.81 339 ILE A N 1
ATOM 2680 C CA . ILE A 1 339 ? 19.571 5.753 -24.622 1.00 55.81 339 ILE A CA 1
ATOM 2681 C C . ILE A 1 339 ? 20.633 4.811 -24.041 1.00 55.81 339 ILE A C 1
ATOM 2683 O O . ILE A 1 339 ? 21.265 5.112 -23.029 1.00 55.81 339 ILE A O 1
ATOM 2687 N N . ASN A 1 340 ? 20.803 3.643 -24.669 1.00 55.97 340 ASN A N 1
ATOM 2688 C CA . ASN A 1 340 ? 21.843 2.683 -24.304 1.00 55.97 340 ASN A CA 1
ATOM 2689 C C . ASN A 1 340 ? 23.188 3.102 -24.916 1.00 55.97 340 ASN A C 1
ATOM 2691 O O . ASN A 1 340 ? 23.402 2.975 -26.121 1.00 55.97 340 ASN A O 1
ATOM 2695 N N . GLU A 1 341 ? 24.107 3.532 -24.055 1.00 54.91 341 GLU A N 1
ATOM 2696 C CA . GLU A 1 341 ? 25.462 3.994 -24.389 1.00 54.91 341 GLU A CA 1
ATOM 2697 C C . GLU A 1 341 ? 26.325 2.950 -25.120 1.00 54.91 341 GLU A C 1
ATOM 2699 O O . GLU A 1 341 ? 27.343 3.287 -25.718 1.00 54.91 341 GLU A O 1
ATOM 2704 N N . ARG A 1 342 ? 25.935 1.670 -25.117 1.00 54.19 342 ARG A N 1
ATOM 2705 C CA . ARG A 1 342 ? 26.672 0.602 -25.815 1.00 54.19 342 ARG A CA 1
ATOM 2706 C C . ARG A 1 342 ? 26.320 0.473 -27.300 1.00 54.19 342 ARG A C 1
ATOM 2708 O O . ARG A 1 342 ? 26.985 -0.277 -28.008 1.00 54.19 342 ARG A O 1
ATOM 2715 N N . ASN A 1 343 ? 25.309 1.200 -27.780 1.00 65.50 343 ASN A N 1
ATOM 2716 C CA . ASN A 1 343 ? 24.700 0.967 -29.093 1.00 65.50 343 ASN A CA 1
ATOM 2717 C C . ASN A 1 343 ? 24.909 2.106 -30.106 1.00 65.50 343 ASN A C 1
ATOM 2719 O O . ASN A 1 343 ? 24.242 2.113 -31.137 1.00 65.50 343 ASN A O 1
ATOM 2723 N N . TRP A 1 344 ? 25.831 3.049 -29.880 1.00 71.12 344 TRP A N 1
ATOM 2724 C CA . TRP A 1 344 ? 26.064 4.168 -30.812 1.00 71.12 344 TRP A CA 1
ATOM 2725 C C . TRP A 1 344 ? 26.381 3.720 -32.242 1.00 71.12 344 TRP A C 1
ATOM 2727 O O . TRP A 1 344 ? 25.913 4.334 -33.196 1.00 71.12 344 TRP A O 1
ATOM 2737 N N . PHE A 1 345 ? 27.104 2.607 -32.395 1.00 73.44 345 PHE A N 1
ATOM 2738 C CA . PHE A 1 345 ? 27.341 1.972 -33.693 1.00 73.44 345 PHE A CA 1
ATOM 2739 C C . PHE A 1 345 ? 26.037 1.538 -34.382 1.00 73.44 345 PHE A C 1
ATOM 2741 O O . PHE A 1 345 ? 25.853 1.793 -35.569 1.00 73.44 345 PHE A O 1
ATOM 2748 N N . VAL A 1 346 ? 25.118 0.927 -33.629 1.00 74.62 346 VAL A N 1
ATOM 2749 C CA . VAL A 1 346 ? 23.812 0.480 -34.137 1.00 74.62 346 VAL A CA 1
ATOM 2750 C C . VAL A 1 346 ? 22.969 1.683 -34.556 1.00 74.62 346 VAL A C 1
ATOM 2752 O O . VAL A 1 346 ? 22.431 1.689 -35.655 1.00 74.62 346 VAL A O 1
ATOM 2755 N N . LEU A 1 347 ? 22.929 2.736 -33.734 1.00 75.50 347 LEU A N 1
ATOM 2756 C CA . LEU A 1 347 ? 22.197 3.970 -34.043 1.00 75.50 347 LEU A CA 1
ATOM 2757 C C . LEU A 1 347 ? 22.761 4.691 -35.278 1.00 75.50 347 LEU A C 1
ATOM 2759 O O . LEU A 1 347 ? 22.003 5.213 -36.094 1.00 75.50 347 LEU A O 1
ATOM 2763 N N . ALA A 1 348 ? 24.086 4.696 -35.446 1.00 78.81 348 ALA A N 1
ATOM 2764 C CA . ALA A 1 348 ? 24.736 5.252 -36.631 1.00 78.81 348 ALA A CA 1
ATOM 2765 C C . ALA A 1 348 ? 24.440 4.456 -37.899 1.00 78.81 348 ALA A C 1
ATOM 2767 O O . ALA A 1 348 ? 24.147 5.052 -38.938 1.00 78.81 348 ALA A O 1
ATOM 2768 N N . LEU A 1 349 ? 24.439 3.128 -37.801 1.00 76.75 349 LEU A N 1
ATOM 2769 C CA . LEU A 1 349 ? 24.058 2.259 -38.904 1.00 76.75 349 LEU A CA 1
ATOM 2770 C C . LEU A 1 349 ? 22.583 2.446 -39.283 1.00 76.75 349 LEU A C 1
ATOM 2772 O O . LEU A 1 349 ? 22.266 2.599 -40.461 1.00 76.75 349 LEU A O 1
ATOM 2776 N N . GLU A 1 350 ? 21.684 2.506 -38.298 1.00 79.62 350 GLU A N 1
ATOM 2777 C CA . GLU A 1 350 ? 20.259 2.776 -38.513 1.00 79.62 350 GLU A CA 1
ATOM 2778 C C . GLU A 1 350 ? 20.031 4.124 -39.207 1.00 79.62 350 GLU A C 1
ATOM 2780 O O . GLU A 1 350 ? 19.267 4.196 -40.175 1.00 79.62 350 GLU A O 1
ATOM 2785 N N . LYS A 1 351 ? 20.725 5.184 -38.767 1.00 81.88 351 LYS A N 1
ATOM 2786 C CA . LYS A 1 351 ? 20.664 6.506 -39.409 1.00 81.88 351 LYS A CA 1
ATOM 2787 C C . LYS A 1 351 ? 21.139 6.440 -40.863 1.00 81.88 351 LYS A C 1
ATOM 2789 O O . LYS A 1 351 ? 20.424 6.901 -41.753 1.00 81.88 351 LYS A O 1
ATOM 2794 N N . ALA A 1 352 ? 22.287 5.810 -41.117 1.00 81.25 352 ALA A N 1
ATOM 2795 C CA . ALA A 1 352 ? 22.840 5.662 -42.463 1.00 81.25 352 ALA A CA 1
ATOM 2796 C C . ALA A 1 352 ? 21.909 4.866 -43.398 1.00 81.25 352 ALA A C 1
ATOM 2798 O O . ALA A 1 352 ? 21.749 5.217 -44.568 1.00 81.25 352 ALA A O 1
ATOM 2799 N N . MET A 1 353 ? 21.255 3.817 -42.889 1.00 78.44 353 MET A N 1
ATOM 2800 C CA . MET A 1 353 ? 20.253 3.057 -43.640 1.00 78.44 353 MET A CA 1
ATOM 2801 C C . MET A 1 353 ? 19.013 3.902 -43.957 1.00 78.44 353 MET A C 1
ATOM 2803 O O . MET A 1 353 ? 18.514 3.857 -45.083 1.00 78.44 353 MET A O 1
ATOM 2807 N N . LYS A 1 354 ? 18.522 4.685 -42.989 1.00 80.06 354 LYS A N 1
ATOM 2808 C CA . LYS A 1 354 ? 17.321 5.516 -43.141 1.00 80.06 354 LYS A CA 1
ATOM 2809 C C . LYS A 1 354 ? 17.506 6.629 -44.171 1.00 80.06 354 LYS A C 1
ATOM 2811 O O . LYS A 1 354 ? 16.646 6.797 -45.026 1.00 80.06 354 LYS A O 1
ATOM 2816 N N . GLU A 1 355 ? 18.629 7.343 -44.138 1.00 80.81 355 GLU A N 1
ATOM 2817 C CA . GLU A 1 355 ? 18.927 8.420 -45.100 1.00 80.81 355 GLU A CA 1
ATOM 2818 C C . GLU A 1 355 ? 19.032 7.930 -46.549 1.00 80.81 355 GLU A C 1
ATOM 2820 O O . GLU A 1 355 ? 18.816 8.691 -47.486 1.00 80.81 355 GLU A O 1
ATOM 2825 N N . GLN A 1 356 ? 19.332 6.646 -46.746 1.00 73.88 356 GLN A N 1
ATOM 2826 C CA . GLN A 1 356 ? 19.395 6.028 -48.068 1.00 73.88 356 GLN A CA 1
ATOM 2827 C C . GLN A 1 356 ? 18.080 5.344 -48.479 1.00 73.88 356 GLN A C 1
ATOM 2829 O O . GLN A 1 356 ? 18.061 4.635 -49.485 1.00 73.88 356 GLN A O 1
ATOM 2834 N N . ASN A 1 357 ? 16.990 5.527 -47.718 1.00 71.12 357 ASN A N 1
ATOM 2835 C CA . ASN A 1 357 ? 15.707 4.827 -47.886 1.00 71.12 357 ASN A CA 1
ATOM 2836 C C . ASN A 1 357 ? 15.831 3.288 -47.859 1.00 71.12 357 ASN A C 1
ATOM 2838 O O . ASN A 1 357 ? 15.015 2.573 -48.437 1.00 71.12 357 ASN A O 1
ATOM 2842 N N . LEU A 1 358 ? 16.855 2.772 -47.173 1.00 67.62 358 LEU A N 1
ATOM 2843 C CA . LEU A 1 358 ? 17.128 1.342 -46.976 1.00 67.62 358 LEU A CA 1
ATOM 2844 C C . LEU A 1 358 ? 16.655 0.857 -45.596 1.00 67.62 358 LEU A C 1
ATOM 2846 O O . LEU A 1 358 ? 17.056 -0.217 -45.141 1.00 67.62 358 LEU A O 1
ATOM 2850 N N . SER A 1 359 ? 15.842 1.655 -44.896 1.00 59.34 359 SER A N 1
ATOM 2851 C CA . SER A 1 359 ? 15.236 1.252 -43.629 1.00 59.34 359 SER A CA 1
ATOM 2852 C C . SER A 1 359 ? 14.335 0.040 -43.848 1.00 59.34 359 SER A C 1
ATOM 2854 O O . SER A 1 359 ? 13.496 0.039 -44.750 1.00 59.34 359 SER A O 1
ATOM 2856 N N . LEU A 1 360 ? 14.493 -0.974 -42.996 1.00 55.72 360 LEU A N 1
ATOM 2857 C CA . LEU A 1 360 ? 13.583 -2.116 -42.955 1.00 55.72 360 LEU A CA 1
ATOM 2858 C C . LEU A 1 360 ? 12.159 -1.585 -42.693 1.00 55.72 360 LEU A C 1
ATOM 2860 O O . LEU A 1 360 ? 12.016 -0.683 -41.860 1.00 55.72 360 LEU A O 1
ATOM 2864 N N . PRO A 1 361 ? 11.114 -2.090 -43.375 1.00 45.78 361 PRO A N 1
ATOM 2865 C CA . PRO A 1 361 ? 9.741 -1.706 -43.078 1.00 45.78 361 PRO A CA 1
ATOM 2866 C C . PRO A 1 361 ? 9.473 -1.906 -41.584 1.00 45.78 361 PRO A C 1
ATOM 2868 O O . PRO A 1 361 ? 9.876 -2.926 -41.018 1.00 45.78 361 PRO A O 1
ATOM 2871 N N . ASN A 1 362 ? 8.817 -0.938 -40.935 1.00 40.38 362 ASN A N 1
ATOM 2872 C CA . ASN A 1 362 ? 8.331 -1.124 -39.571 1.00 40.38 362 ASN A CA 1
ATOM 2873 C C . ASN A 1 362 ? 7.401 -2.337 -39.582 1.00 40.38 362 ASN A C 1
ATOM 2875 O O . ASN A 1 362 ? 6.276 -2.242 -40.065 1.00 40.38 362 ASN A O 1
ATOM 2879 N N . LEU A 1 363 ? 7.882 -3.470 -39.072 1.00 40.19 363 LEU A N 1
ATOM 2880 C CA . LEU A 1 363 ? 7.058 -4.645 -38.845 1.00 40.19 363 LEU A CA 1
ATOM 2881 C C . LEU A 1 363 ? 5.934 -4.221 -37.889 1.00 40.19 363 LEU A C 1
ATOM 2883 O O . LEU A 1 363 ? 6.233 -3.876 -36.737 1.00 40.19 363 LEU A O 1
ATOM 2887 N N . PRO A 1 364 ? 4.652 -4.222 -38.298 1.00 32.56 364 PRO A N 1
ATOM 2888 C CA . PRO A 1 364 ? 3.590 -4.225 -37.311 1.00 32.56 364 PRO A CA 1
ATOM 2889 C C . PRO A 1 364 ? 3.817 -5.452 -36.425 1.00 32.56 364 PRO A C 1
ATOM 2891 O O . PRO A 1 364 ? 4.110 -6.542 -36.918 1.00 32.56 364 PRO A O 1
ATOM 2894 N N . LYS A 1 365 ? 3.749 -5.265 -35.103 1.00 31.62 365 LYS A N 1
ATOM 2895 C CA . LYS A 1 365 ? 3.837 -6.361 -34.134 1.00 31.62 365 LYS A CA 1
ATOM 2896 C C . LYS A 1 365 ? 2.740 -7.374 -34.466 1.00 31.62 365 LYS A C 1
ATOM 2898 O O . LYS A 1 365 ? 1.591 -7.166 -34.082 1.00 31.62 365 LYS A O 1
ATOM 2903 N N . SER A 1 366 ? 3.068 -8.449 -35.181 1.00 29.95 366 SER A N 1
ATOM 2904 C CA . SER A 1 366 ? 2.138 -9.558 -35.331 1.00 29.95 366 SER A CA 1
ATOM 2905 C C . SER A 1 366 ? 2.070 -10.261 -33.979 1.00 29.95 366 SER A C 1
ATOM 2907 O O . SER A 1 366 ? 3.067 -10.752 -33.446 1.00 29.95 366 SER A O 1
ATOM 2909 N N . ASN A 1 367 ? 0.881 -10.258 -33.386 1.00 31.36 367 ASN A N 1
ATOM 2910 C CA . ASN A 1 367 ? 0.556 -11.101 -32.248 1.00 31.36 367 ASN A CA 1
ATOM 2911 C C . ASN A 1 367 ? 0.605 -12.558 -32.713 1.00 31.36 367 ASN A C 1
ATOM 2913 O O . ASN A 1 367 ? -0.404 -13.114 -33.132 1.00 31.36 367 ASN A O 1
ATOM 2917 N N . THR A 1 368 ? 1.778 -13.174 -32.670 1.00 27.25 368 THR A N 1
ATOM 2918 C CA . THR A 1 368 ? 1.918 -14.614 -32.878 1.00 27.25 368 THR A CA 1
ATOM 2919 C C . THR A 1 368 ? 2.960 -15.150 -31.916 1.00 27.25 368 THR A C 1
ATOM 2921 O O . THR A 1 368 ? 4.159 -14.927 -32.063 1.00 27.25 368 THR A O 1
ATOM 2924 N N . THR A 1 369 ? 2.434 -15.828 -30.904 1.00 27.09 369 THR A N 1
ATOM 2925 C CA . THR A 1 369 ? 3.093 -16.687 -29.929 1.00 27.09 369 THR A CA 1
ATOM 2926 C C . THR A 1 369 ? 4.201 -17.520 -30.566 1.00 27.09 369 THR A C 1
ATOM 2928 O O . THR A 1 369 ? 3.965 -18.290 -31.494 1.00 27.09 369 THR A O 1
ATOM 2931 N N . THR A 1 370 ? 5.411 -17.384 -30.035 1.00 24.27 370 THR A N 1
ATOM 2932 C CA . THR A 1 370 ? 6.548 -18.267 -30.295 1.00 24.27 370 THR A CA 1
ATOM 2933 C C . THR A 1 370 ? 6.254 -19.660 -29.729 1.00 24.27 370 THR A C 1
ATOM 2935 O O . THR A 1 370 ? 6.011 -19.759 -28.525 1.00 24.27 370 THR A O 1
ATOM 2938 N N . PRO A 1 371 ? 6.350 -20.755 -30.502 1.00 27.69 371 PRO A N 1
ATOM 2939 C CA . PRO A 1 371 ? 6.610 -22.066 -29.934 1.00 27.69 371 PRO A CA 1
ATOM 2940 C C . PRO A 1 371 ? 8.119 -22.315 -29.957 1.00 27.69 371 PRO A C 1
ATOM 2942 O O . PRO A 1 371 ? 8.766 -22.261 -31.004 1.00 27.69 371 PRO A O 1
ATOM 2945 N N . ALA A 1 372 ? 8.677 -22.592 -28.784 1.00 29.73 372 ALA A N 1
ATOM 2946 C CA . ALA A 1 372 ? 9.992 -23.189 -28.648 1.00 29.73 372 ALA A CA 1
ATOM 2947 C C . ALA A 1 372 ? 9.916 -24.677 -29.023 1.00 29.73 372 ALA A C 1
ATOM 2949 O O . ALA A 1 372 ? 9.135 -25.400 -28.416 1.00 29.73 372 ALA A O 1
ATOM 2950 N N . THR A 1 373 ? 10.760 -25.140 -29.948 1.00 26.08 373 THR A N 1
ATOM 2951 C CA . THR A 1 373 ? 11.188 -26.549 -30.025 1.00 26.08 373 THR A CA 1
ATOM 2952 C C . THR A 1 373 ? 12.569 -26.641 -30.668 1.00 26.08 373 THR A C 1
ATOM 2954 O O . THR A 1 373 ? 12.763 -26.247 -31.818 1.00 26.08 373 THR A O 1
ATOM 2957 N N . SER A 1 374 ? 13.519 -27.172 -29.903 1.00 30.19 374 SER A N 1
ATOM 2958 C CA . SER A 1 374 ? 14.802 -27.704 -30.353 1.00 30.19 374 SER A CA 1
ATOM 2959 C C . SER A 1 374 ? 14.584 -28.946 -31.222 1.00 30.19 374 SER A C 1
ATOM 2961 O O . SER A 1 374 ? 13.812 -29.801 -30.820 1.00 30.19 374 SER A O 1
ATOM 2963 N N . TYR A 1 375 ? 15.282 -29.095 -32.357 1.00 33.19 375 TYR A N 1
ATOM 2964 C CA . TYR A 1 375 ? 15.547 -30.411 -32.962 1.00 33.19 375 TYR A CA 1
ATOM 2965 C C . TYR A 1 375 ? 16.845 -30.425 -33.785 1.00 33.19 375 TYR A C 1
ATOM 2967 O O . TYR A 1 375 ? 17.291 -29.417 -34.328 1.00 33.19 375 TYR A O 1
ATOM 2975 N N . SER A 1 376 ? 17.454 -31.611 -33.773 1.00 32.94 376 SER A N 1
ATOM 2976 C CA . SER A 1 376 ? 18.838 -31.968 -34.097 1.00 32.94 376 SER A CA 1
ATOM 2977 C C . SER A 1 376 ? 19.150 -32.078 -35.597 1.00 32.94 376 SER A C 1
ATOM 2979 O O . SER A 1 376 ? 18.375 -32.619 -36.384 1.00 32.94 376 SER A O 1
ATOM 2981 N N . TRP A 1 377 ? 20.355 -31.630 -35.960 1.00 34.38 377 TRP A N 1
ATOM 2982 C CA . TRP A 1 377 ? 20.897 -31.516 -37.320 1.00 34.38 377 TRP A CA 1
ATOM 2983 C C . TRP A 1 377 ? 21.386 -32.830 -37.960 1.00 34.38 377 TRP A C 1
ATOM 2985 O O . TRP A 1 377 ? 21.703 -32.842 -39.147 1.00 34.38 377 TRP A O 1
ATOM 2995 N N . SER A 1 378 ? 21.431 -33.950 -37.234 1.00 41.19 378 SER A N 1
ATOM 2996 C CA . SER A 1 378 ? 21.955 -35.222 -37.765 1.00 41.19 378 SER A CA 1
ATOM 2997 C C . SER A 1 378 ? 20.916 -36.096 -38.484 1.00 41.19 378 SER A C 1
ATOM 2999 O O . SER A 1 378 ? 21.296 -36.958 -39.276 1.00 41.19 378 SER A O 1
ATOM 3001 N N . ALA A 1 379 ? 19.615 -35.860 -38.276 1.00 40.66 379 ALA A N 1
ATOM 3002 C CA . ALA A 1 379 ? 18.545 -36.615 -38.941 1.00 40.66 379 ALA A CA 1
ATOM 3003 C C . ALA A 1 379 ? 18.255 -36.113 -40.372 1.00 40.66 379 ALA A C 1
ATOM 3005 O O . ALA A 1 379 ? 17.925 -36.901 -41.252 1.00 40.66 379 ALA A O 1
ATOM 3006 N N . ILE A 1 380 ? 18.466 -34.819 -40.635 1.00 38.53 380 ILE A N 1
ATOM 3007 C CA . ILE A 1 380 ? 18.152 -34.172 -41.925 1.00 38.53 380 ILE A CA 1
ATOM 3008 C C . ILE A 1 380 ? 19.229 -34.460 -42.993 1.00 38.53 380 ILE A C 1
ATOM 3010 O O . ILE A 1 380 ? 18.939 -34.508 -44.188 1.00 38.53 380 ILE A O 1
ATOM 3014 N N . LEU A 1 381 ? 20.470 -34.736 -42.581 1.00 32.41 381 LEU A N 1
ATOM 3015 C CA . LEU A 1 381 ? 21.588 -35.034 -43.491 1.00 32.41 381 LEU A CA 1
ATOM 3016 C C . LEU A 1 381 ? 21.543 -36.446 -44.109 1.00 32.41 381 LEU A C 1
ATOM 3018 O O . LEU A 1 381 ? 22.219 -36.691 -45.109 1.00 32.41 381 LEU A O 1
ATOM 3022 N N . LYS A 1 382 ? 20.733 -37.366 -43.567 1.00 38.53 382 LYS A N 1
ATOM 3023 C CA . LYS A 1 382 ? 20.619 -38.752 -44.061 1.00 38.53 382 LYS A CA 1
ATOM 3024 C C . LYS A 1 382 ? 19.527 -38.951 -45.121 1.00 38.53 382 LYS A C 1
ATOM 3026 O O . LYS A 1 382 ? 19.571 -39.933 -45.854 1.00 38.53 382 LYS A O 1
ATOM 3031 N N . GLU A 1 383 ? 18.584 -38.017 -45.238 1.00 35.38 383 GLU A N 1
ATOM 3032 C CA . GLU A 1 383 ? 17.419 -38.137 -46.132 1.00 35.38 383 GLU A CA 1
ATOM 3033 C C . GLU A 1 383 ? 17.563 -37.312 -47.431 1.00 35.38 383 GLU A C 1
ATOM 3035 O O . GLU A 1 383 ? 16.960 -37.634 -48.454 1.00 35.38 383 GLU A O 1
ATOM 3040 N N . ALA A 1 384 ? 18.444 -36.303 -47.446 1.00 32.41 384 ALA A N 1
ATOM 3041 C CA . ALA A 1 384 ? 18.712 -35.462 -48.620 1.00 32.41 384 ALA A CA 1
ATOM 3042 C C . ALA A 1 384 ? 19.651 -36.107 -49.667 1.00 32.41 384 ALA A C 1
ATOM 3044 O O . ALA A 1 384 ? 19.663 -35.697 -50.827 1.00 32.41 384 ALA A O 1
ATOM 3045 N N . THR A 1 385 ? 20.422 -37.133 -49.298 1.00 35.22 385 THR A N 1
ATOM 3046 C CA . THR A 1 385 ? 21.413 -37.779 -50.182 1.00 35.22 385 THR A CA 1
ATOM 3047 C C . THR A 1 385 ? 20.887 -39.014 -50.924 1.00 35.22 385 THR A C 1
ATOM 3049 O O . THR A 1 385 ? 21.493 -39.419 -51.916 1.00 35.22 385 THR A O 1
ATOM 3052 N N . SER A 1 386 ? 19.737 -39.585 -50.540 1.00 38.25 386 SER A N 1
ATOM 3053 C CA . SER A 1 386 ? 19.182 -40.783 -51.203 1.00 38.25 386 SER A CA 1
ATOM 3054 C C . SER A 1 386 ? 18.240 -40.479 -52.383 1.00 38.25 386 SER A C 1
ATOM 3056 O O . SER A 1 386 ? 18.053 -41.332 -53.253 1.00 38.25 386 SER A O 1
ATOM 3058 N N . ASN A 1 387 ? 17.710 -39.253 -52.484 1.00 36.50 387 ASN A N 1
ATOM 3059 C CA . ASN A 1 387 ? 16.687 -38.900 -53.479 1.00 36.50 387 ASN A CA 1
ATOM 3060 C C . ASN A 1 387 ? 17.209 -38.176 -54.736 1.00 36.50 387 ASN A C 1
ATOM 3062 O O . ASN A 1 387 ? 16.491 -38.097 -55.731 1.00 36.50 387 ASN A O 1
ATOM 3066 N N . TYR A 1 388 ? 18.471 -37.732 -54.771 1.00 37.09 388 TYR A N 1
ATOM 3067 C CA . TYR A 1 388 ? 19.038 -37.053 -55.952 1.00 37.09 388 TYR A CA 1
ATOM 3068 C C . TYR A 1 388 ? 19.520 -38.020 -57.056 1.00 37.09 388 TYR A C 1
ATOM 3070 O O . TYR A 1 388 ? 19.737 -37.621 -58.197 1.00 37.09 388 TYR A O 1
ATOM 3078 N N . LYS A 1 389 ? 19.639 -39.322 -56.757 1.00 38.56 389 LYS A N 1
ATOM 3079 C CA . LYS A 1 389 ? 20.165 -40.337 -57.693 1.00 38.56 389 LYS A CA 1
ATOM 3080 C C . LYS A 1 389 ? 19.087 -41.038 -58.542 1.00 38.56 389 LYS A C 1
ATOM 3082 O O . LYS A 1 389 ? 19.431 -41.820 -59.422 1.00 38.56 389 LYS A O 1
ATOM 3087 N N . LYS A 1 390 ? 17.794 -40.753 -58.316 1.00 41.50 390 LYS A N 1
ATOM 3088 C CA . LYS A 1 390 ? 16.655 -41.420 -58.991 1.00 41.50 390 LYS A CA 1
ATOM 3089 C C . LYS A 1 390 ? 15.924 -40.585 -60.057 1.00 41.50 390 LYS A C 1
ATOM 3091 O O . LYS A 1 390 ? 15.071 -41.130 -60.747 1.00 41.50 390 LYS A O 1
ATOM 3096 N N . VAL A 1 391 ? 16.268 -39.308 -60.257 1.00 40.56 391 VAL A N 1
ATOM 3097 C CA . VAL A 1 391 ? 15.582 -38.426 -61.236 1.00 40.56 391 VAL A CA 1
ATOM 3098 C C . VAL A 1 391 ? 16.308 -38.344 -62.594 1.00 40.56 391 VAL A C 1
ATOM 3100 O O . VAL A 1 391 ? 15.690 -38.048 -63.612 1.00 40.56 391 VAL A O 1
ATOM 3103 N N . GLY A 1 392 ? 17.595 -38.702 -62.665 1.00 38.97 392 GLY A N 1
ATOM 3104 C CA . GLY A 1 392 ? 18.389 -38.620 -63.903 1.00 38.97 392 GLY A CA 1
ATOM 3105 C C . GLY A 1 392 ? 18.131 -39.714 -64.954 1.00 38.97 392 GLY A C 1
ATOM 3106 O O . GLY A 1 392 ? 18.508 -39.543 -66.107 1.00 38.97 392 GLY A O 1
ATOM 3107 N N . GLN A 1 393 ? 17.482 -40.831 -64.604 1.00 43.28 393 GLN A N 1
ATOM 3108 C CA . GLN A 1 393 ? 17.330 -41.986 -65.512 1.00 43.28 393 GLN A CA 1
ATOM 3109 C C . GLN A 1 393 ? 16.007 -42.014 -66.303 1.00 43.28 393 GLN A C 1
ATOM 3111 O O . GLN A 1 393 ? 15.896 -42.751 -67.284 1.00 43.28 393 GLN A O 1
ATOM 3116 N N . THR A 1 394 ? 15.014 -41.198 -65.935 1.00 45.81 394 THR A N 1
ATOM 3117 C CA . THR A 1 394 ? 13.680 -41.202 -66.571 1.00 45.81 394 THR A CA 1
ATOM 3118 C C . THR A 1 394 ? 13.595 -40.244 -67.766 1.00 45.81 394 THR A C 1
ATOM 3120 O O . THR A 1 394 ? 12.889 -40.519 -68.734 1.00 45.81 394 THR A O 1
ATOM 3123 N N . PHE A 1 395 ? 14.381 -39.161 -67.758 1.00 39.41 395 PHE A N 1
ATOM 3124 C CA . PHE A 1 395 ? 14.383 -38.145 -68.821 1.00 39.41 395 PHE A CA 1
ATOM 3125 C C . PHE A 1 395 ? 15.020 -38.641 -70.134 1.00 39.41 395 PHE A C 1
ATOM 3127 O O . PHE A 1 395 ? 14.568 -38.286 -71.219 1.00 39.41 395 PHE A O 1
ATOM 3134 N N . GLY A 1 396 ? 16.014 -39.534 -70.051 1.00 38.91 396 GLY A N 1
ATOM 3135 C CA . GLY A 1 396 ? 16.681 -40.107 -71.228 1.00 38.91 396 GLY A CA 1
ATOM 3136 C C . GLY A 1 396 ? 15.844 -41.128 -72.011 1.00 38.91 396 GLY A C 1
ATOM 3137 O O . GLY A 1 396 ? 16.113 -41.366 -73.185 1.00 38.91 396 GLY A O 1
ATOM 3138 N N . LYS A 1 397 ? 14.809 -41.724 -71.399 1.00 46.94 397 LYS A N 1
ATOM 3139 C CA . LYS A 1 397 ? 13.959 -42.728 -72.067 1.00 46.94 397 LYS A CA 1
ATOM 3140 C C . LYS A 1 397 ? 12.846 -42.095 -72.906 1.00 46.94 397 LYS A C 1
ATOM 3142 O O . LYS A 1 397 ? 12.554 -42.603 -73.979 1.00 46.94 397 LYS A O 1
ATOM 3147 N N . ILE A 1 398 ? 12.280 -40.965 -72.475 1.00 46.47 398 ILE A N 1
ATOM 3148 C CA . ILE A 1 398 ? 11.169 -40.288 -73.173 1.00 46.47 398 ILE A CA 1
ATOM 3149 C C . ILE A 1 398 ? 11.629 -39.684 -74.507 1.00 46.47 398 ILE A C 1
ATOM 3151 O O . ILE A 1 398 ? 10.932 -39.818 -75.508 1.00 46.47 398 ILE A O 1
ATOM 3155 N N . LEU A 1 399 ? 12.834 -39.104 -74.550 1.00 41.84 399 LEU A N 1
ATOM 3156 C CA . LEU A 1 399 ? 13.396 -38.504 -75.765 1.00 41.84 399 LEU A CA 1
ATOM 3157 C C . LEU A 1 399 ? 13.704 -39.545 -76.860 1.00 41.84 399 LEU A C 1
ATOM 3159 O O . LEU A 1 399 ? 13.678 -39.232 -78.045 1.00 41.84 399 LEU A O 1
ATOM 3163 N N . LYS A 1 400 ? 13.954 -40.802 -76.471 1.00 46.56 400 LYS A N 1
ATOM 3164 C CA . LYS A 1 400 ? 14.240 -41.900 -77.402 1.00 46.56 400 LYS A CA 1
ATOM 3165 C C . LYS A 1 400 ? 12.986 -42.387 -78.147 1.00 46.56 400 LYS A C 1
ATOM 3167 O O . LYS A 1 400 ? 13.089 -42.721 -79.323 1.00 46.56 400 LYS A O 1
ATOM 3172 N N . TYR A 1 401 ? 11.813 -42.397 -77.505 1.00 51.88 401 TYR A N 1
ATOM 3173 C CA . TYR A 1 401 ? 10.572 -42.916 -78.107 1.00 51.88 401 TYR A CA 1
ATOM 3174 C C . TYR A 1 401 ? 9.914 -41.944 -79.097 1.00 51.88 401 TYR A C 1
ATOM 3176 O O . TYR A 1 401 ? 9.365 -42.379 -80.107 1.00 51.88 401 TYR A O 1
ATOM 3184 N N . THR A 1 402 ? 10.011 -40.631 -78.873 1.00 46.12 402 THR A N 1
ATOM 3185 C CA . THR A 1 402 ? 9.452 -39.612 -79.784 1.00 46.12 402 THR A CA 1
ATOM 3186 C C . THR A 1 402 ? 10.156 -39.576 -81.140 1.00 46.12 402 THR A C 1
ATOM 3188 O O . THR A 1 402 ? 9.497 -39.437 -82.167 1.00 46.12 402 THR A O 1
ATOM 3191 N N . LEU A 1 403 ? 11.477 -39.775 -81.165 1.00 48.00 403 LEU A N 1
ATOM 3192 C CA . LEU A 1 403 ? 12.258 -39.857 -82.405 1.00 48.00 403 LEU A CA 1
ATOM 3193 C C . LEU A 1 403 ? 11.978 -41.144 -83.205 1.00 48.00 403 LEU A C 1
ATOM 3195 O O . LEU A 1 403 ? 12.045 -41.127 -84.431 1.00 48.00 403 LEU A O 1
ATOM 3199 N N . GLN A 1 404 ? 11.603 -42.240 -82.536 1.00 55.03 404 GLN A N 1
ATOM 3200 C CA . GLN A 1 404 ? 11.269 -43.509 -83.196 1.00 55.03 404 GLN A CA 1
ATOM 3201 C C . GLN A 1 404 ? 9.895 -43.483 -83.889 1.00 55.03 404 GLN A C 1
ATOM 3203 O O . GLN A 1 404 ? 9.753 -44.054 -84.968 1.00 55.03 404 GLN A O 1
ATOM 3208 N N . VAL A 1 405 ? 8.897 -42.789 -83.325 1.00 58.00 405 VAL A N 1
ATOM 3209 C CA . VAL A 1 405 ? 7.542 -42.698 -83.913 1.00 58.00 405 VAL A CA 1
ATOM 3210 C C . VAL A 1 405 ? 7.518 -41.814 -85.165 1.00 58.00 405 VAL A C 1
ATOM 3212 O O . VAL A 1 405 ? 6.881 -42.171 -86.154 1.00 58.00 405 VAL A O 1
ATOM 3215 N N . LEU A 1 406 ? 8.257 -40.699 -85.166 1.00 51.91 406 LEU A N 1
ATOM 3216 C CA . LEU A 1 406 ? 8.346 -39.807 -86.331 1.00 51.91 406 LEU A CA 1
ATOM 3217 C C . LEU A 1 406 ? 9.015 -40.478 -87.538 1.00 51.91 406 LEU A C 1
ATOM 3219 O O . LEU A 1 406 ? 8.558 -40.304 -88.667 1.00 51.91 406 LEU A O 1
ATOM 3223 N N . GLY A 1 407 ? 10.050 -41.290 -87.300 1.00 55.62 407 GLY A N 1
ATOM 3224 C CA . GLY A 1 407 ? 10.682 -42.082 -88.357 1.00 55.62 407 GLY A CA 1
ATOM 3225 C C . GLY A 1 407 ? 9.733 -43.113 -88.977 1.00 55.62 407 GLY A C 1
ATOM 3226 O O . GLY A 1 407 ? 9.788 -43.350 -90.181 1.00 55.62 407 GLY A O 1
ATOM 3227 N N . LEU A 1 408 ? 8.818 -43.682 -88.183 1.00 59.88 408 LEU A N 1
ATOM 3228 C CA . LEU A 1 408 ? 7.890 -44.725 -88.631 1.00 59.88 408 LEU A CA 1
ATOM 3229 C C . LEU A 1 408 ? 6.756 -44.168 -89.507 1.00 59.88 408 LEU A C 1
ATOM 3231 O O . LEU A 1 408 ? 6.391 -44.782 -90.506 1.00 59.88 408 LEU A O 1
ATOM 3235 N N . VAL A 1 409 ? 6.247 -42.974 -89.184 1.00 58.34 409 VAL A N 1
ATOM 3236 C CA . VAL A 1 409 ? 5.227 -42.279 -89.994 1.00 58.34 409 VAL A CA 1
ATOM 3237 C C . VAL A 1 409 ? 5.803 -41.826 -91.337 1.00 58.34 409 VAL A C 1
ATOM 3239 O O . VAL A 1 409 ? 5.156 -41.982 -92.370 1.00 58.34 409 VAL A O 1
ATOM 3242 N N . PHE A 1 410 ? 7.044 -41.334 -91.344 1.00 59.03 410 PHE A N 1
ATOM 3243 C CA . PHE A 1 410 ? 7.735 -40.942 -92.573 1.00 59.03 410 PHE A CA 1
ATOM 3244 C C . PHE A 1 410 ? 8.045 -42.149 -93.475 1.00 59.03 410 PHE A C 1
ATOM 3246 O O . PHE A 1 410 ? 7.868 -42.080 -94.690 1.00 59.03 410 PHE A O 1
ATOM 3253 N N . ALA A 1 411 ? 8.428 -43.285 -92.881 1.00 58.47 411 ALA A N 1
ATOM 3254 C CA . ALA A 1 411 ? 8.638 -44.532 -93.612 1.00 58.47 411 ALA A CA 1
ATOM 3255 C C . ALA A 1 411 ? 7.334 -45.090 -94.210 1.00 58.47 411 ALA A C 1
ATOM 3257 O O . ALA A 1 411 ? 7.340 -45.517 -95.359 1.00 58.47 411 ALA A O 1
ATOM 3258 N N . LEU A 1 412 ? 6.210 -45.042 -93.480 1.00 62.03 412 LEU A N 1
ATOM 3259 C CA . LEU A 1 412 ? 4.895 -45.466 -93.988 1.00 62.03 412 LEU A CA 1
ATOM 3260 C C . LEU A 1 412 ? 4.384 -44.562 -95.117 1.00 62.03 412 LEU A C 1
ATOM 3262 O O . LEU A 1 412 ? 3.784 -45.055 -96.070 1.00 62.03 412 LEU A O 1
ATOM 3266 N N . PHE A 1 413 ? 4.664 -43.260 -95.042 1.00 61.22 413 PHE A N 1
ATOM 3267 C CA . PHE A 1 413 ? 4.342 -42.311 -96.105 1.00 61.22 413 PHE A CA 1
ATOM 3268 C C . PHE A 1 413 ? 5.132 -42.617 -97.388 1.00 61.22 413 PHE A C 1
ATOM 3270 O O . PHE A 1 413 ? 4.526 -42.785 -98.445 1.00 61.22 413 PHE A O 1
ATOM 3277 N N . LEU A 1 414 ? 6.453 -42.817 -97.283 1.00 58.69 414 LEU A N 1
ATOM 3278 C CA . LEU A 1 414 ? 7.299 -43.230 -98.412 1.00 58.69 414 LEU A CA 1
ATOM 3279 C C . LEU A 1 414 ? 6.892 -44.599 -98.984 1.00 58.69 414 LEU A C 1
ATOM 3281 O O . LEU A 1 414 ? 6.869 -44.785 -100.202 1.00 58.69 414 LEU A O 1
ATOM 3285 N N . LEU A 1 415 ? 6.511 -45.547 -98.125 1.00 57.44 415 LEU A N 1
ATOM 3286 C CA . LEU A 1 415 ? 6.038 -46.863 -98.554 1.00 57.44 415 LEU A CA 1
ATOM 3287 C C . LEU A 1 415 ? 4.692 -46.772 -99.291 1.00 57.44 415 LEU A C 1
ATOM 3289 O O . LEU A 1 415 ? 4.506 -47.455 -100.292 1.00 57.44 415 LEU A O 1
ATOM 3293 N N . SER A 1 416 ? 3.786 -45.882 -98.866 1.00 55.50 416 SER A N 1
ATOM 3294 C CA . SER A 1 416 ? 2.518 -45.640 -99.571 1.00 55.50 416 SER A CA 1
ATOM 3295 C C . SER A 1 416 ? 2.735 -45.055 -100.970 1.00 55.50 416 SER A C 1
ATOM 3297 O O . SER A 1 416 ? 2.063 -45.463 -101.916 1.00 55.50 416 SER A O 1
ATOM 3299 N N . THR A 1 417 ? 3.740 -44.186 -101.132 1.00 56.44 417 THR A N 1
ATOM 3300 C CA . THR A 1 417 ? 4.107 -43.627 -102.441 1.00 56.44 417 THR A CA 1
ATOM 3301 C C . THR A 1 417 ? 4.790 -44.649 -103.353 1.00 56.44 417 THR A C 1
ATOM 3303 O O . THR A 1 417 ? 4.630 -44.577 -104.566 1.00 56.44 417 THR A O 1
ATOM 3306 N N . LEU A 1 418 ? 5.492 -45.640 -102.789 1.00 54.00 418 LEU A N 1
ATOM 3307 C CA . LEU A 1 418 ? 6.101 -46.737 -103.552 1.00 54.00 418 LEU A CA 1
ATOM 3308 C C . LEU A 1 418 ? 5.091 -47.822 -103.963 1.00 54.00 418 LEU A C 1
ATOM 3310 O O . LEU A 1 418 ? 5.248 -48.416 -105.026 1.00 54.00 418 LEU A O 1
ATOM 3314 N N . ILE A 1 419 ? 4.054 -48.079 -103.155 1.00 55.75 419 ILE A N 1
ATOM 3315 C CA . ILE A 1 419 ? 3.018 -49.088 -103.450 1.00 55.75 419 ILE A CA 1
ATOM 3316 C C . ILE A 1 419 ? 2.010 -48.583 -104.501 1.00 55.75 419 ILE A C 1
ATOM 3318 O O . ILE A 1 419 ? 1.462 -49.386 -105.252 1.00 55.75 419 ILE A O 1
ATOM 3322 N N . ALA A 1 420 ? 1.789 -47.268 -104.604 1.00 55.16 420 ALA A N 1
ATOM 3323 C CA . ALA A 1 420 ? 0.823 -46.676 -105.538 1.00 55.16 420 ALA A CA 1
ATOM 3324 C C . ALA A 1 420 ? 1.307 -46.553 -107.004 1.00 55.16 420 ALA A C 1
ATOM 3326 O O . ALA A 1 420 ? 0.525 -46.156 -107.864 1.00 55.16 420 ALA A O 1
ATOM 3327 N N . GLY A 1 421 ? 2.555 -46.930 -107.312 1.00 56.62 421 GLY A N 1
ATOM 3328 C CA . GLY A 1 421 ? 2.989 -47.273 -108.674 1.00 56.62 421 GLY A CA 1
ATOM 3329 C C . GLY A 1 421 ? 2.890 -46.185 -109.755 1.00 56.62 421 GLY A C 1
ATOM 3330 O O . GLY A 1 421 ? 2.477 -46.499 -110.869 1.00 56.62 421 GLY A O 1
ATOM 3331 N N . SER A 1 422 ? 3.301 -44.941 -109.490 1.00 50.38 422 SER A N 1
ATOM 3332 C CA . SER A 1 422 ? 3.356 -43.874 -110.510 1.00 50.38 422 SER A CA 1
ATOM 3333 C C . SER A 1 422 ? 4.779 -43.310 -110.732 1.00 50.38 422 SER A C 1
ATOM 3335 O O . SER A 1 422 ? 5.507 -43.095 -109.759 1.00 50.38 422 SER A O 1
ATOM 3337 N N . PRO A 1 423 ? 5.224 -43.069 -111.990 1.00 47.72 423 PRO A N 1
ATOM 3338 C CA . PRO A 1 423 ? 6.553 -42.524 -112.284 1.00 47.72 423 PRO A CA 1
ATOM 3339 C C . PRO A 1 423 ? 6.685 -41.033 -111.944 1.00 47.72 423 PRO A C 1
ATOM 3341 O O . PRO A 1 423 ? 5.794 -40.221 -112.173 1.00 47.72 423 PRO A O 1
ATOM 3344 N N . LEU A 1 424 ? 7.867 -40.685 -111.445 1.00 51.00 424 LEU A N 1
ATOM 3345 C CA . LEU A 1 424 ? 8.260 -39.424 -110.812 1.00 51.00 424 LEU A CA 1
ATOM 3346 C C . LEU A 1 424 ? 8.648 -38.295 -111.798 1.00 51.00 424 LEU A C 1
ATOM 3348 O O . LEU A 1 424 ? 9.552 -37.518 -111.497 1.00 51.00 424 LEU A O 1
ATOM 3352 N N . SER A 1 425 ? 8.021 -38.193 -112.978 1.00 54.06 425 SER A N 1
ATOM 3353 C CA . SER A 1 425 ? 8.456 -37.235 -114.019 1.00 54.06 425 SER A CA 1
ATOM 3354 C C . SER A 1 425 ? 7.548 -36.028 -114.285 1.00 54.06 425 SER A C 1
ATOM 3356 O O . SER A 1 425 ? 8.014 -35.102 -114.939 1.00 54.06 425 SER A O 1
ATOM 3358 N N . ASP A 1 426 ? 6.335 -35.944 -113.732 1.00 50.38 426 ASP A N 1
ATOM 3359 C CA . ASP A 1 426 ? 5.489 -34.745 -113.880 1.00 50.38 426 ASP A CA 1
ATOM 3360 C C . ASP A 1 426 ? 5.448 -33.917 -112.592 1.00 50.38 426 ASP A C 1
ATOM 3362 O O . ASP A 1 426 ? 4.527 -33.978 -111.775 1.00 50.38 426 ASP A O 1
ATOM 3366 N N . VAL A 1 427 ? 6.469 -33.074 -112.434 1.00 53.75 427 VAL A N 1
ATOM 3367 C CA . VAL A 1 427 ? 6.598 -32.095 -111.340 1.00 53.75 427 VAL A CA 1
ATOM 3368 C C . VAL A 1 427 ? 5.413 -31.108 -111.306 1.00 53.75 427 VAL A C 1
ATOM 3370 O O . VAL A 1 427 ? 5.128 -30.524 -110.264 1.00 53.75 427 VAL A O 1
ATOM 3373 N N . TYR A 1 428 ? 4.643 -30.979 -112.393 1.00 50.91 428 TYR A N 1
ATOM 3374 C CA . TYR A 1 428 ? 3.431 -30.155 -112.426 1.00 50.91 428 TYR A CA 1
ATOM 3375 C C . TYR A 1 428 ? 2.234 -30.805 -111.699 1.00 50.91 428 TYR A C 1
ATOM 3377 O O . TYR A 1 428 ? 1.490 -30.102 -111.019 1.00 50.91 428 TYR A O 1
ATOM 3385 N N . TYR A 1 429 ? 2.097 -32.140 -111.721 1.00 50.84 429 TYR A N 1
ATOM 3386 C CA . TYR A 1 429 ? 1.033 -32.846 -110.987 1.00 50.84 429 TYR A CA 1
ATOM 3387 C C . TYR A 1 429 ? 1.335 -32.970 -109.489 1.00 50.84 429 TYR A C 1
ATOM 3389 O O . TYR A 1 429 ? 0.417 -32.891 -108.676 1.00 50.84 429 TYR A O 1
ATOM 3397 N N . ALA A 1 430 ? 2.607 -33.097 -109.093 1.00 52.12 430 ALA A N 1
ATOM 3398 C CA . ALA A 1 430 ? 3.006 -33.111 -107.681 1.00 52.12 430 ALA A CA 1
ATOM 3399 C C . ALA A 1 430 ? 2.838 -31.737 -107.006 1.00 52.12 430 ALA A C 1
ATOM 3401 O O . ALA A 1 430 ? 2.503 -31.665 -105.827 1.00 52.12 430 ALA A O 1
ATOM 3402 N N . VAL A 1 431 ? 3.022 -30.637 -107.746 1.00 50.66 431 VAL A N 1
ATOM 3403 C CA . VAL A 1 431 ? 2.803 -29.286 -107.206 1.00 50.66 431 VAL A CA 1
ATOM 3404 C C . VAL A 1 431 ? 1.313 -28.916 -107.210 1.00 50.66 431 VAL A C 1
ATOM 3406 O O . VAL A 1 431 ? 0.850 -28.369 -106.211 1.00 50.66 431 VAL A O 1
ATOM 3409 N N . SER A 1 432 ? 0.529 -29.281 -108.238 1.00 49.16 432 SER A N 1
ATOM 3410 C CA . SER A 1 432 ? -0.933 -29.069 -108.214 1.00 49.16 432 SER A CA 1
ATOM 3411 C C . SER A 1 432 ? -1.619 -29.916 -107.139 1.00 49.16 432 SER A C 1
ATOM 3413 O O . SER A 1 432 ? -2.409 -29.372 -106.383 1.00 49.16 432 SER A O 1
ATOM 3415 N N . SER A 1 433 ? -1.257 -31.190 -106.954 1.00 52.38 433 SER A N 1
ATOM 3416 C CA . SER A 1 433 ? -1.876 -32.028 -105.911 1.00 52.38 433 SER A CA 1
ATOM 3417 C C . SER A 1 433 ? -1.496 -31.622 -104.482 1.00 52.38 433 SER A C 1
ATOM 3419 O O . SER A 1 433 ? -2.292 -31.823 -103.570 1.00 52.38 433 SER A O 1
ATOM 3421 N N . VAL A 1 434 ? -0.342 -30.981 -104.259 1.00 50.81 434 VAL A N 1
ATOM 3422 C CA . VAL A 1 434 ? 0.004 -30.385 -102.953 1.00 50.81 434 VAL A CA 1
ATOM 3423 C C . VAL A 1 434 ? -0.761 -29.077 -102.706 1.00 50.81 434 VAL A C 1
ATOM 3425 O O . VAL A 1 434 ? -1.146 -28.817 -101.568 1.00 50.81 434 VAL A O 1
ATOM 3428 N N . VAL A 1 435 ? -1.036 -28.279 -103.744 1.00 50.38 435 VAL A N 1
ATOM 3429 C CA . VAL A 1 435 ? -1.841 -27.045 -103.632 1.00 50.38 435 VAL A CA 1
ATOM 3430 C C . VAL A 1 435 ? -3.336 -27.363 -103.503 1.00 50.38 435 VAL A C 1
ATOM 3432 O O . VAL A 1 435 ? -4.006 -26.778 -102.652 1.00 50.38 435 VAL A O 1
ATOM 3435 N N . ASP A 1 436 ? -3.833 -28.356 -104.238 1.00 48.47 436 ASP A N 1
ATOM 3436 C CA . ASP A 1 436 ? -5.202 -28.854 -104.126 1.00 48.47 436 ASP A CA 1
ATOM 3437 C C . ASP A 1 436 ? -5.419 -29.563 -102.779 1.00 48.47 436 ASP A C 1
ATOM 3439 O O . ASP A 1 436 ? -6.442 -29.332 -102.153 1.00 48.47 436 ASP A O 1
ATOM 3443 N N . LEU A 1 437 ? -4.449 -30.310 -102.226 1.00 47.75 437 LEU A N 1
ATOM 3444 C CA . LEU A 1 437 ? -4.543 -30.886 -100.869 1.00 47.75 437 LEU A CA 1
ATOM 3445 C C . LEU A 1 437 ? -4.436 -29.820 -99.759 1.00 47.75 437 LEU A C 1
ATOM 3447 O O . LEU A 1 437 ? -5.085 -29.939 -98.717 1.00 47.75 437 LEU A O 1
ATOM 3451 N N . ALA A 1 438 ? -3.656 -28.758 -99.983 1.00 51.25 438 ALA A N 1
ATOM 3452 C CA . ALA A 1 438 ? -3.545 -27.632 -99.055 1.00 51.25 438 ALA A CA 1
ATOM 3453 C C . ALA A 1 438 ? -4.815 -26.759 -99.017 1.00 51.25 438 ALA A C 1
ATOM 3455 O O . ALA A 1 438 ? -5.089 -26.149 -97.982 1.00 51.25 438 ALA A O 1
ATOM 3456 N N . LEU A 1 439 ? -5.606 -26.730 -100.100 1.00 50.94 439 LEU A N 1
ATOM 3457 C CA . LEU A 1 439 ? -6.884 -26.007 -100.188 1.00 50.94 439 LEU A CA 1
ATOM 3458 C C . LEU A 1 439 ? -8.120 -26.906 -99.980 1.00 50.94 439 LEU A C 1
ATOM 3460 O O . LEU A 1 439 ? -9.154 -26.420 -99.529 1.00 50.94 439 LEU A O 1
ATOM 3464 N N . PHE A 1 440 ? -8.003 -28.222 -100.170 1.00 48.88 440 PHE A N 1
ATOM 3465 C CA . PHE A 1 440 ? -9.055 -29.204 -99.889 1.00 48.88 440 PHE A CA 1
ATOM 3466 C C . PHE A 1 440 ? -9.321 -29.356 -98.388 1.00 48.88 440 PHE A C 1
ATOM 3468 O O . PHE A 1 440 ? -10.471 -29.495 -97.985 1.00 48.88 440 PHE A O 1
ATOM 3475 N N . ILE A 1 441 ? -8.293 -29.261 -97.534 1.00 49.38 441 ILE A N 1
ATOM 3476 C CA . ILE A 1 441 ? -8.463 -29.356 -96.073 1.00 49.38 441 ILE A CA 1
ATOM 3477 C C . ILE A 1 441 ? -9.296 -28.174 -95.522 1.00 49.38 441 ILE A C 1
ATOM 3479 O O . ILE A 1 441 ? -10.248 -28.435 -94.791 1.00 49.38 441 ILE A O 1
ATOM 3483 N N . PRO A 1 442 ? -9.047 -26.900 -95.887 1.00 47.62 442 PRO A N 1
ATOM 3484 C CA . PRO A 1 442 ? -9.919 -25.778 -95.517 1.00 47.62 442 PRO A CA 1
ATOM 3485 C C . PRO A 1 442 ? -11.342 -25.837 -96.102 1.00 47.62 442 PRO A C 1
ATOM 3487 O O . PRO A 1 442 ? -12.287 -25.456 -95.411 1.00 47.62 442 PRO A O 1
ATOM 3490 N N . GLN A 1 443 ? -11.521 -26.326 -97.336 1.00 44.81 443 GLN A N 1
ATOM 3491 C CA . GLN A 1 443 ? -12.835 -26.391 -98.000 1.00 44.81 443 GLN A CA 1
ATOM 3492 C C . GLN A 1 443 ? -13.709 -27.547 -97.459 1.00 44.81 443 GLN A C 1
ATOM 3494 O O . GLN A 1 443 ? -14.898 -27.359 -97.214 1.00 44.81 443 GLN A O 1
ATOM 3499 N N . LEU A 1 444 ? -13.111 -28.704 -97.136 1.00 43.81 444 LEU A N 1
ATOM 3500 C CA . LEU A 1 444 ? -13.773 -29.830 -96.449 1.00 43.81 444 LEU A CA 1
ATOM 3501 C C . LEU A 1 444 ? -14.219 -29.457 -95.018 1.00 43.81 444 LEU A C 1
ATOM 3503 O O . LEU A 1 444 ? -15.181 -30.014 -94.489 1.00 43.81 444 LEU A O 1
ATOM 3507 N N . ILE A 1 445 ? -13.525 -28.495 -94.396 1.00 46.72 445 ILE A N 1
ATOM 3508 C CA . ILE A 1 445 ? -13.844 -27.926 -93.076 1.00 46.72 445 ILE A CA 1
ATOM 3509 C C . ILE A 1 445 ? -15.022 -26.931 -93.141 1.00 46.72 445 ILE A C 1
ATOM 3511 O O . ILE A 1 445 ? -15.710 -26.757 -92.134 1.00 46.72 445 ILE A O 1
ATOM 3515 N N . LEU A 1 446 ? -15.294 -26.312 -94.296 1.00 48.28 446 LEU A N 1
ATOM 3516 C CA . LEU A 1 446 ? -16.420 -25.386 -94.492 1.00 48.28 446 LEU A CA 1
ATOM 3517 C C . LEU A 1 446 ? -17.704 -26.080 -94.991 1.00 48.28 446 LEU A C 1
ATOM 3519 O O . LEU A 1 446 ? -18.786 -25.698 -94.549 1.00 48.28 446 LEU A O 1
ATOM 3523 N N . ASP A 1 447 ? -17.603 -27.130 -95.816 1.00 46.62 447 ASP A N 1
ATOM 3524 C CA . ASP A 1 447 ? -18.767 -27.797 -96.436 1.00 46.62 447 ASP A CA 1
ATOM 3525 C C . ASP A 1 447 ? -19.387 -28.949 -95.611 1.00 46.62 447 ASP A C 1
ATOM 3527 O O . ASP A 1 447 ? -20.471 -29.433 -95.934 1.00 46.62 447 ASP A O 1
ATOM 3531 N N . ILE A 1 448 ? -18.790 -29.342 -94.477 1.00 46.62 448 ILE A N 1
ATOM 3532 C CA . ILE A 1 448 ? -19.451 -30.177 -93.448 1.00 46.62 448 ILE A CA 1
ATOM 3533 C C . ILE A 1 448 ? -19.954 -29.261 -92.321 1.00 46.62 448 ILE A C 1
ATOM 3535 O O . ILE A 1 448 ? -19.610 -29.372 -91.139 1.00 46.62 448 ILE A O 1
ATOM 3539 N N . GLY A 1 449 ? -20.798 -28.308 -92.714 1.00 51.94 449 GLY A N 1
ATOM 3540 C CA . GLY A 1 449 ? -21.660 -27.571 -91.804 1.00 51.94 449 GLY A CA 1
ATOM 3541 C C . GLY A 1 449 ? -22.616 -28.541 -91.110 1.00 51.94 449 GLY A C 1
ATOM 3542 O O . GLY A 1 449 ? -23.542 -29.058 -91.723 1.00 51.94 449 GLY A O 1
ATOM 3543 N N . GLY A 1 450 ? -22.386 -28.811 -89.823 1.00 51.12 450 GLY A N 1
ATOM 3544 C CA . GLY A 1 450 ? -23.344 -29.569 -89.011 1.00 51.12 450 GLY A CA 1
ATOM 3545 C C . GLY A 1 450 ? -22.791 -30.283 -87.781 1.00 51.12 450 GLY A C 1
ATOM 3546 O O . GLY A 1 450 ? -23.558 -30.559 -86.866 1.00 51.12 450 GLY A O 1
ATOM 3547 N N . VAL A 1 451 ? -21.480 -30.542 -87.690 1.00 45.88 451 VAL A N 1
ATOM 3548 C CA . VAL A 1 451 ? -20.909 -31.295 -86.543 1.00 45.88 451 VAL A CA 1
ATOM 3549 C C . VAL A 1 451 ? -19.773 -30.554 -85.818 1.00 45.88 451 VAL A C 1
ATOM 3551 O O . VAL A 1 451 ? -19.456 -30.876 -84.673 1.00 45.88 451 VAL A O 1
ATOM 3554 N N . GLY A 1 452 ? -19.224 -29.480 -86.396 1.00 45.94 452 GLY A N 1
ATOM 3555 C CA . GLY A 1 452 ? -18.135 -28.697 -85.791 1.00 45.94 452 GLY A CA 1
ATOM 3556 C C . GLY A 1 452 ? -18.460 -28.109 -84.411 1.00 45.94 452 GLY A C 1
ATOM 3557 O O . GLY A 1 452 ? -17.642 -28.200 -83.503 1.00 45.94 452 GLY A O 1
ATOM 3558 N N . LEU A 1 453 ? -19.675 -27.599 -84.185 1.00 42.47 453 LEU A N 1
ATOM 3559 C CA . LEU A 1 453 ? -20.072 -27.083 -82.866 1.00 42.47 453 LEU A CA 1
ATOM 3560 C C . LEU A 1 453 ? -20.250 -28.209 -81.826 1.00 42.47 453 LEU A C 1
ATOM 3562 O O . LEU A 1 453 ? -19.978 -28.014 -80.642 1.00 42.47 453 LEU A O 1
ATOM 3566 N N . PHE A 1 454 ? -20.645 -29.405 -82.269 1.00 42.19 454 PHE A N 1
ATOM 3567 C CA . PHE A 1 454 ? -20.879 -30.561 -81.401 1.00 42.19 454 PHE A CA 1
ATOM 3568 C C . PHE A 1 454 ? -19.567 -31.260 -81.006 1.00 42.19 454 PHE A C 1
ATOM 3570 O O . PHE A 1 454 ? -19.386 -31.638 -79.849 1.00 42.19 454 PHE A O 1
ATOM 3577 N N . MET A 1 455 ? -18.593 -31.333 -81.920 1.00 40.38 455 MET A N 1
ATOM 3578 C CA . MET A 1 455 ? -17.243 -31.818 -81.608 1.00 40.38 455 MET A CA 1
ATOM 3579 C C . MET A 1 455 ? -16.390 -30.785 -80.861 1.00 40.38 455 MET A C 1
ATOM 3581 O O . MET A 1 455 ? -15.588 -31.179 -80.023 1.00 40.38 455 MET A O 1
ATOM 3585 N N . VAL A 1 456 ? -16.587 -29.476 -81.063 1.00 41.06 456 VAL A N 1
ATOM 3586 C CA . VAL A 1 456 ? -15.930 -28.435 -80.246 1.00 41.06 456 VAL A CA 1
ATOM 3587 C C . VAL A 1 456 ? -16.417 -28.473 -78.793 1.00 41.06 456 VAL A C 1
ATOM 3589 O O . VAL A 1 456 ? -15.611 -28.264 -77.892 1.00 41.06 456 VAL A O 1
ATOM 3592 N N . LEU A 1 457 ? -17.681 -28.828 -78.534 1.00 43.16 457 LEU A N 1
ATOM 3593 C CA . LEU A 1 457 ? -18.195 -29.053 -77.175 1.00 43.16 457 LEU A CA 1
ATOM 3594 C C . LEU A 1 457 ? -17.686 -30.363 -76.543 1.00 43.16 457 LEU A C 1
ATOM 3596 O O . LEU A 1 457 ? -17.448 -30.395 -75.336 1.00 43.16 457 LEU A O 1
ATOM 3600 N N . LEU A 1 458 ? -17.447 -31.412 -77.338 1.00 40.81 458 LEU A N 1
ATOM 3601 C CA . LEU A 1 458 ? -16.886 -32.688 -76.863 1.00 40.81 458 LEU A CA 1
ATOM 3602 C C . LEU A 1 458 ? -15.352 -32.687 -76.726 1.00 40.81 458 LEU A C 1
ATOM 3604 O O . LEU A 1 458 ? -14.819 -33.400 -75.878 1.00 40.81 458 LEU A O 1
ATOM 3608 N N . LEU A 1 459 ? -14.637 -31.860 -77.497 1.00 38.81 459 LEU A N 1
ATOM 3609 C CA . LEU A 1 459 ? -13.182 -31.677 -77.411 1.00 38.81 459 LEU A CA 1
ATOM 3610 C C . LEU A 1 459 ? -12.766 -30.487 -76.541 1.00 38.81 459 LEU A C 1
ATOM 3612 O O . LEU A 1 459 ? -11.579 -30.351 -76.255 1.00 38.81 459 LEU A O 1
ATOM 3616 N N . PHE A 1 460 ? -13.694 -29.663 -76.049 1.00 40.81 460 PHE A N 1
ATOM 3617 C CA . PHE A 1 460 ? -13.394 -28.602 -75.078 1.00 40.81 460 PHE A CA 1
ATOM 3618 C C . PHE A 1 460 ? -12.641 -29.107 -73.824 1.00 40.81 460 PHE A C 1
ATOM 3620 O O . PHE A 1 460 ? -11.681 -28.452 -73.408 1.00 40.81 460 PHE A O 1
ATOM 3627 N N . PRO A 1 461 ? -12.956 -30.294 -73.257 1.00 39.59 461 PRO A N 1
ATOM 3628 C CA . PRO A 1 461 ? -12.175 -30.880 -72.164 1.00 39.59 461 PRO A CA 1
ATOM 3629 C C . PRO A 1 461 ? -10.766 -31.328 -72.591 1.00 39.59 461 PRO A C 1
ATOM 3631 O O . PRO A 1 461 ? -9.854 -31.346 -71.768 1.00 39.59 461 PRO A O 1
ATOM 3634 N N . PHE A 1 462 ? -10.566 -31.661 -73.871 1.00 37.06 462 PHE A N 1
ATOM 3635 C CA . PHE A 1 462 ? -9.298 -32.165 -74.414 1.00 37.06 462 PHE A CA 1
ATOM 3636 C C . PHE A 1 462 ? -8.367 -31.025 -74.875 1.00 37.06 462 PHE A C 1
ATOM 3638 O O . PHE A 1 462 ? -7.173 -31.034 -74.585 1.00 37.06 462 PHE A O 1
ATOM 3645 N N . LEU A 1 463 ? -8.914 -29.967 -75.482 1.00 34.25 463 LEU A N 1
ATOM 3646 C CA . LEU A 1 463 ? -8.202 -28.725 -75.820 1.00 34.25 463 LEU A CA 1
ATOM 3647 C C . LEU A 1 463 ? -7.746 -27.956 -74.569 1.00 34.25 463 LEU A C 1
ATOM 3649 O O . LEU A 1 463 ? -6.657 -27.378 -74.569 1.00 34.25 463 LEU A O 1
ATOM 3653 N N . ALA A 1 464 ? -8.513 -28.016 -73.474 1.00 38.41 464 ALA A N 1
ATOM 3654 C CA . ALA A 1 464 ? -8.099 -27.495 -72.169 1.00 38.41 464 ALA A CA 1
ATOM 3655 C C . ALA A 1 464 ? -6.914 -28.270 -71.550 1.00 38.41 464 ALA A C 1
ATOM 3657 O O . ALA A 1 464 ? -6.198 -27.720 -70.712 1.00 38.41 464 ALA A O 1
ATOM 3658 N N . ALA A 1 465 ? -6.676 -29.516 -71.978 1.00 35.44 465 ALA A N 1
ATOM 3659 C CA . ALA A 1 465 ? -5.592 -30.363 -71.481 1.00 35.44 465 ALA A CA 1
ATOM 3660 C C . ALA A 1 465 ? -4.292 -30.266 -72.309 1.00 35.44 465 ALA A C 1
ATOM 3662 O O . ALA A 1 465 ? -3.226 -30.598 -71.791 1.00 35.44 465 ALA A O 1
ATOM 3663 N N . SER A 1 466 ? -4.336 -29.786 -73.561 1.00 33.31 466 SER A N 1
ATOM 3664 C CA . SER A 1 466 ? -3.190 -29.867 -74.492 1.00 33.31 466 SER A CA 1
ATOM 3665 C C . SER A 1 466 ? -2.486 -28.542 -74.836 1.00 33.31 466 SER A C 1
ATOM 3667 O O . SER A 1 466 ? -1.470 -28.572 -75.525 1.00 33.31 466 SER A O 1
ATOM 3669 N N . PHE A 1 467 ? -2.921 -27.387 -74.313 1.00 31.36 467 PHE A N 1
ATOM 3670 C CA . PHE A 1 467 ? -2.194 -26.109 -74.454 1.00 31.36 467 PHE A CA 1
ATOM 3671 C C . PHE A 1 467 ? -1.796 -25.506 -73.089 1.00 31.36 467 PHE A C 1
ATOM 3673 O O . PHE A 1 467 ? -2.567 -24.744 -72.502 1.00 31.36 467 PHE A O 1
ATOM 3680 N N . PRO A 1 468 ? -0.554 -25.714 -72.600 1.00 37.56 468 PRO A N 1
ATOM 3681 C CA . PRO A 1 468 ? -0.076 -25.118 -71.343 1.00 37.56 468 PRO A CA 1
ATOM 3682 C C . PRO A 1 468 ? 0.033 -23.580 -71.358 1.00 37.56 468 PRO A C 1
ATOM 3684 O O . PRO A 1 468 ? 0.320 -22.973 -70.327 1.00 37.56 468 PRO A O 1
ATOM 3687 N N . LYS A 1 469 ? -0.151 -22.929 -72.519 1.00 35.69 469 LYS A N 1
ATOM 3688 C CA . LYS A 1 469 ? 0.013 -21.474 -72.687 1.00 35.69 469 LYS A CA 1
ATOM 3689 C C . LYS A 1 469 ? -1.297 -20.682 -72.797 1.00 35.69 469 LYS A C 1
ATOM 3691 O O . LYS A 1 469 ? -1.267 -19.487 -72.531 1.00 35.69 469 LYS A O 1
ATOM 3696 N N . PHE A 1 470 ? -2.451 -21.304 -73.063 1.00 29.34 470 PHE A N 1
ATOM 3697 C CA . PHE A 1 470 ? -3.741 -20.585 -73.029 1.00 29.34 470 PHE A CA 1
ATOM 3698 C C . PHE A 1 470 ? -4.300 -20.466 -71.595 1.00 29.34 470 PHE A C 1
ATOM 3700 O O . PHE A 1 470 ? -4.919 -19.464 -71.239 1.00 29.34 470 PHE A O 1
ATOM 3707 N N . SER A 1 471 ? -3.948 -21.403 -70.701 1.00 30.70 471 SER A N 1
ATOM 3708 C CA . SER A 1 471 ? -4.208 -21.287 -69.254 1.00 30.70 471 SER A CA 1
ATOM 3709 C C . SER A 1 471 ? -3.409 -20.164 -68.577 1.00 30.70 471 SER A C 1
ATOM 3711 O O . SER A 1 471 ? -3.711 -19.785 -67.446 1.00 30.70 471 SER A O 1
ATOM 3713 N N . ALA A 1 472 ? -2.375 -19.637 -69.242 1.00 32.38 472 ALA A N 1
ATOM 3714 C CA . ALA A 1 472 ? -1.626 -18.477 -68.771 1.00 32.38 472 ALA A CA 1
ATOM 3715 C C . ALA A 1 472 ? -2.338 -17.150 -69.097 1.00 32.38 472 ALA A C 1
ATOM 3717 O O . ALA A 1 472 ? -2.158 -16.185 -68.362 1.00 32.38 472 ALA A O 1
ATOM 3718 N N . VAL A 1 473 ? -3.197 -17.115 -70.125 1.00 27.61 473 VAL A N 1
ATOM 3719 C CA . VAL A 1 473 ? -3.927 -15.904 -70.552 1.00 27.61 473 VAL A CA 1
ATOM 3720 C C . VAL A 1 473 ? -5.244 -15.715 -69.778 1.00 27.61 473 VAL A C 1
ATOM 3722 O O . VAL A 1 473 ? -5.694 -14.591 -69.594 1.00 27.61 473 VAL A O 1
ATOM 3725 N N . ILE A 1 474 ? -5.816 -16.781 -69.200 1.00 29.52 474 ILE A N 1
ATOM 3726 C CA . ILE A 1 474 ? -6.993 -16.705 -68.299 1.00 29.52 474 ILE A CA 1
ATOM 3727 C C . ILE A 1 474 ? -6.581 -16.553 -66.815 1.00 29.52 474 ILE A C 1
ATOM 3729 O O . ILE A 1 474 ? -7.417 -16.502 -65.917 1.00 29.52 474 ILE A O 1
ATOM 3733 N N . LYS A 1 475 ? -5.284 -16.423 -66.511 1.00 34.72 475 LYS A N 1
ATOM 3734 C CA . LYS A 1 475 ? -4.769 -16.437 -65.129 1.00 34.72 475 LYS A CA 1
ATOM 3735 C C . LYS A 1 475 ? -5.011 -15.148 -64.326 1.00 34.72 475 LYS A C 1
ATOM 3737 O O . LYS A 1 475 ? -4.479 -15.029 -63.230 1.00 34.72 475 LYS A O 1
ATOM 3742 N N . ASN A 1 476 ? -5.812 -14.216 -64.851 1.00 35.16 476 ASN A N 1
ATOM 3743 C CA . ASN A 1 476 ? -6.075 -12.916 -64.230 1.00 35.16 476 ASN A CA 1
ATOM 3744 C C . ASN A 1 476 ? -7.563 -12.508 -64.244 1.00 35.16 476 ASN A C 1
ATOM 3746 O O . ASN A 1 476 ? -7.900 -11.348 -64.463 1.00 35.16 476 ASN A O 1
ATOM 3750 N N . LYS A 1 477 ? -8.479 -13.456 -64.004 1.00 37.84 477 LYS A N 1
ATOM 3751 C CA . LYS A 1 477 ? -9.863 -13.130 -63.616 1.00 37.84 477 LYS A CA 1
ATOM 3752 C C . LYS A 1 477 ? -10.133 -13.643 -62.205 1.00 37.84 477 LYS A C 1
ATOM 3754 O O . LYS A 1 477 ? -9.946 -14.824 -61.931 1.00 37.84 477 LYS A O 1
ATOM 3759 N N . THR A 1 478 ? -10.540 -12.720 -61.337 1.00 50.84 478 THR A N 1
ATOM 3760 C CA . THR A 1 478 ? -10.851 -12.906 -59.913 1.00 50.84 478 THR A CA 1
ATOM 3761 C C . THR A 1 478 ? -11.740 -14.128 -59.673 1.00 50.84 478 THR A C 1
ATOM 3763 O O . THR A 1 478 ? -12.658 -14.398 -60.454 1.00 50.84 478 THR A O 1
ATOM 3766 N N . ASN A 1 479 ? -11.505 -14.857 -58.575 1.00 52.44 479 ASN A N 1
ATOM 3767 C CA . ASN A 1 479 ? -12.310 -16.018 -58.161 1.00 52.44 479 ASN A CA 1
ATOM 3768 C C . ASN A 1 479 ? -13.811 -15.679 -58.043 1.00 52.44 479 ASN A C 1
ATOM 3770 O O . ASN A 1 479 ? -14.671 -16.529 -58.280 1.00 52.44 479 ASN A O 1
ATOM 3774 N N . GLU A 1 480 ? -14.126 -14.404 -57.813 1.00 47.78 480 GLU A N 1
ATOM 3775 C CA . GLU A 1 480 ? -15.459 -13.802 -57.881 1.00 47.78 480 GLU A CA 1
ATOM 3776 C C . GLU A 1 480 ? -16.147 -13.967 -59.254 1.00 47.78 480 GLU A C 1
ATOM 3778 O O . GLU A 1 480 ? -17.331 -14.300 -59.346 1.00 47.78 480 GLU A O 1
ATOM 3783 N N . THR A 1 481 ? -15.393 -13.807 -60.346 1.00 48.47 481 THR A N 1
ATOM 3784 C CA . THR A 1 481 ? -15.880 -14.008 -61.718 1.00 48.47 481 THR A CA 1
ATOM 3785 C C . THR A 1 481 ? -16.226 -15.481 -61.947 1.00 48.47 481 THR A C 1
ATOM 3787 O O . THR A 1 481 ? -17.222 -15.797 -62.595 1.00 48.47 481 THR A O 1
ATOM 3790 N N . ARG A 1 482 ? -15.450 -16.395 -61.349 1.00 51.03 482 ARG A N 1
ATOM 3791 C CA . ARG A 1 482 ? -15.685 -17.844 -61.402 1.00 51.03 482 ARG A CA 1
ATOM 3792 C C . ARG A 1 482 ? -16.914 -18.249 -60.582 1.00 51.03 482 ARG A C 1
ATOM 3794 O O . ARG A 1 482 ? -17.738 -18.993 -61.102 1.00 51.03 482 ARG A O 1
ATOM 3801 N N . LYS A 1 483 ? -17.103 -17.691 -59.375 1.00 53.47 483 LYS A N 1
ATOM 3802 C CA . LYS A 1 483 ? -18.341 -17.828 -58.575 1.00 53.47 483 LYS A CA 1
ATOM 3803 C C . LYS A 1 483 ? -19.578 -17.333 -59.346 1.00 53.47 483 LYS A C 1
ATOM 3805 O O . LYS A 1 483 ? -20.583 -18.040 -59.401 1.00 53.47 483 LYS A O 1
ATOM 3810 N N . LYS A 1 484 ? -19.503 -16.168 -60.008 1.00 52.53 484 LYS A N 1
ATOM 3811 C CA . LYS A 1 484 ? -20.600 -15.633 -60.847 1.00 52.53 484 LYS A CA 1
ATOM 3812 C C . LYS A 1 484 ? -20.920 -16.514 -62.059 1.00 52.53 484 LYS A C 1
ATOM 3814 O O . LYS A 1 484 ? -22.089 -16.671 -62.398 1.00 52.53 484 LYS A O 1
ATOM 3819 N N . LEU A 1 485 ? -19.906 -17.098 -62.700 1.00 46.94 485 LEU A N 1
ATOM 3820 C CA . LEU A 1 485 ? -20.091 -18.067 -63.787 1.00 46.94 485 LEU A CA 1
ATOM 3821 C C . LEU A 1 485 ? -20.722 -19.372 -63.277 1.00 46.94 485 LEU A C 1
ATOM 3823 O O . LEU A 1 485 ? -21.681 -19.850 -63.872 1.00 46.94 485 LEU A O 1
ATOM 3827 N N . ILE A 1 486 ? -20.270 -19.899 -62.138 1.00 53.84 486 ILE A N 1
ATOM 3828 C CA . ILE A 1 486 ? -20.859 -21.087 -61.501 1.00 53.84 486 ILE A CA 1
ATOM 3829 C C . ILE A 1 486 ? -22.357 -20.881 -61.229 1.00 53.84 486 ILE A C 1
ATOM 3831 O O . ILE A 1 486 ? -23.165 -21.750 -61.555 1.00 53.84 486 ILE A O 1
ATOM 3835 N N . GLY A 1 487 ? -22.748 -19.713 -60.712 1.00 53.38 487 GLY A N 1
ATOM 3836 C CA . GLY A 1 487 ? -24.153 -19.375 -60.461 1.00 53.38 487 GLY A CA 1
ATOM 3837 C C . GLY A 1 487 ? -25.018 -19.201 -61.717 1.00 53.38 487 GLY A C 1
ATOM 3838 O O . GLY A 1 487 ? -26.230 -19.350 -61.622 1.00 53.38 487 GLY A O 1
ATOM 3839 N N . ARG A 1 488 ? -24.424 -18.905 -62.884 1.00 47.81 488 ARG A N 1
ATOM 3840 C CA . ARG A 1 488 ? -25.149 -18.701 -64.156 1.00 47.81 488 ARG A CA 1
ATOM 3841 C C . ARG A 1 488 ? -25.240 -19.945 -65.043 1.00 47.81 488 ARG A C 1
ATOM 3843 O O . ARG A 1 488 ? -26.115 -19.986 -65.898 1.00 47.81 488 ARG A O 1
ATOM 3850 N N . PHE A 1 489 ? -24.356 -20.928 -64.864 1.00 40.66 489 PHE A N 1
ATOM 3851 C CA . PHE A 1 489 ? -24.264 -22.110 -65.737 1.00 40.66 489 PHE A CA 1
ATOM 3852 C C . PHE A 1 489 ? -24.611 -23.442 -65.046 1.00 40.66 489 PHE A C 1
ATOM 3854 O O . PHE A 1 489 ? -24.587 -24.484 -65.697 1.00 40.66 489 PHE A O 1
ATOM 3861 N N . SER A 1 490 ? -24.937 -23.445 -63.747 1.00 48.56 490 SER A N 1
ATOM 3862 C CA . SER A 1 490 ? -25.385 -24.655 -63.041 1.00 48.56 490 SER A CA 1
ATOM 3863 C C . SER A 1 490 ? -26.912 -24.800 -63.110 1.00 48.56 490 SER A C 1
ATOM 3865 O O . SER A 1 490 ? -27.644 -23.976 -62.572 1.00 48.56 490 SER A O 1
ATOM 3867 N N . PHE A 1 491 ? -27.396 -25.861 -63.769 1.00 50.31 491 PHE A N 1
ATOM 3868 C CA . PHE A 1 491 ? -28.833 -26.126 -63.954 1.00 50.31 491 PHE A CA 1
ATOM 3869 C C . PHE A 1 491 ? -29.447 -26.973 -62.820 1.00 50.31 491 PHE A C 1
ATOM 3871 O O . PHE A 1 491 ? -30.666 -27.076 -62.720 1.00 50.31 491 PHE A O 1
ATOM 3878 N N . THR A 1 492 ? -28.628 -27.563 -61.937 1.00 64.75 492 THR A N 1
ATOM 3879 C CA . THR A 1 492 ? -29.071 -28.382 -60.789 1.00 64.75 492 THR A CA 1
ATOM 3880 C C . THR A 1 492 ? -28.240 -28.104 -59.530 1.00 64.75 492 THR A C 1
ATOM 3882 O O . THR A 1 492 ? -27.066 -27.730 -59.621 1.00 64.75 492 THR A O 1
ATOM 3885 N N . GLN A 1 493 ? -28.813 -28.326 -58.336 1.00 61.94 493 GLN A N 1
ATOM 3886 C CA . GLN A 1 493 ? -28.094 -28.119 -57.066 1.00 61.94 493 GLN A CA 1
ATOM 3887 C C . GLN A 1 493 ? -26.834 -28.995 -56.936 1.00 61.94 493 GLN A C 1
ATOM 3889 O O . GLN A 1 493 ? -25.802 -28.504 -56.481 1.00 61.94 493 GLN A O 1
ATOM 3894 N N . GLY A 1 494 ? -26.868 -30.243 -57.420 1.00 66.50 494 GLY A N 1
ATOM 3895 C CA . GLY A 1 494 ? -25.705 -31.142 -57.399 1.00 66.50 494 GLY A CA 1
ATOM 3896 C C . GLY A 1 494 ? -24.544 -30.679 -58.292 1.00 66.50 494 GLY A C 1
ATOM 3897 O O . GLY A 1 494 ? -23.380 -30.800 -57.913 1.00 66.50 494 GLY A O 1
ATOM 3898 N N . GLN A 1 495 ? -24.831 -30.074 -59.452 1.00 64.88 495 GLN A N 1
ATOM 3899 C CA . GLN A 1 495 ? -23.796 -29.475 -60.310 1.00 64.88 495 GLN A CA 1
ATOM 3900 C C . GLN A 1 495 ? -23.160 -28.242 -59.658 1.00 64.88 495 GLN A C 1
ATOM 3902 O O . GLN A 1 495 ? -21.943 -28.058 -59.731 1.00 64.88 495 GLN A O 1
ATOM 3907 N N . LYS A 1 496 ? -23.969 -27.422 -58.974 1.00 65.31 496 LYS A N 1
ATOM 3908 C CA . LYS A 1 496 ? -23.483 -26.260 -58.224 1.00 65.31 496 LYS A CA 1
ATOM 3909 C C . LYS A 1 496 ? -22.571 -26.689 -57.071 1.00 65.31 496 LYS A C 1
ATOM 3911 O O . LYS A 1 496 ? -21.464 -26.168 -56.964 1.00 65.31 496 LYS A O 1
ATOM 3916 N N . GLN A 1 497 ? -22.963 -27.704 -56.298 1.00 75.38 497 GLN A N 1
ATOM 3917 C CA . GLN A 1 497 ? -22.128 -28.285 -55.243 1.00 75.38 497 GLN A CA 1
ATOM 3918 C C . GLN A 1 497 ? -20.777 -28.784 -55.783 1.00 75.38 497 GLN A C 1
ATOM 3920 O O . GLN A 1 497 ? -19.732 -28.366 -55.287 1.00 75.38 497 GLN A O 1
ATOM 3925 N N . LYS A 1 498 ? -20.777 -29.601 -56.845 1.00 72.94 498 LYS A N 1
ATOM 3926 C CA . LYS A 1 498 ? -19.544 -30.149 -57.437 1.00 72.94 498 LYS A CA 1
ATOM 3927 C C . LYS A 1 498 ? -18.589 -29.054 -57.929 1.00 72.94 498 LYS A C 1
ATOM 3929 O O . LYS A 1 498 ? -17.385 -29.121 -57.704 1.00 72.94 498 LYS A O 1
ATOM 3934 N N . SER A 1 499 ? -19.122 -27.999 -58.544 1.00 66.12 499 SER A N 1
ATOM 3935 C CA . SER A 1 499 ? -18.311 -26.860 -58.997 1.00 66.12 499 SER A CA 1
ATOM 3936 C C . SER A 1 499 ? -17.730 -26.019 -57.845 1.00 66.12 499 SER A C 1
ATOM 3938 O O . SER A 1 499 ? -16.613 -25.505 -57.954 1.00 66.12 499 SER A O 1
ATOM 3940 N N . LEU A 1 500 ? -18.443 -25.912 -56.716 1.00 70.50 500 LEU A N 1
ATOM 3941 C CA . LEU A 1 500 ? -17.938 -25.283 -55.492 1.00 70.50 500 LEU A CA 1
ATOM 3942 C C . LEU A 1 500 ? -16.847 -26.142 -54.830 1.00 70.50 500 LEU A C 1
ATOM 3944 O O . LEU A 1 500 ? -15.866 -25.592 -54.333 1.00 70.50 500 LEU A O 1
ATOM 3948 N N . GLU A 1 501 ? -16.964 -27.471 -54.870 1.00 78.25 501 GLU A N 1
ATOM 3949 C CA . GLU A 1 501 ? -15.923 -28.409 -54.421 1.00 78.25 501 GLU A CA 1
ATOM 3950 C C . GLU A 1 501 ? -14.652 -28.325 -55.295 1.00 78.25 501 GLU A C 1
ATOM 3952 O O . GLU A 1 501 ? -13.535 -28.297 -54.773 1.00 78.25 501 GLU A O 1
ATOM 3957 N N . GLU A 1 502 ? -14.786 -28.177 -56.616 1.00 75.94 502 GLU A N 1
ATOM 3958 C CA . GLU A 1 502 ? -13.650 -27.944 -57.527 1.00 75.94 502 GLU A CA 1
ATOM 3959 C C . GLU A 1 502 ? -12.964 -26.586 -57.282 1.00 75.94 502 GLU A C 1
ATOM 3961 O O . GLU A 1 502 ? -11.728 -26.477 -57.304 1.00 75.94 502 GLU A O 1
ATOM 3966 N N . LEU A 1 503 ? -13.746 -25.538 -56.996 1.00 73.94 503 LEU A N 1
ATOM 3967 C CA . LEU A 1 503 ? -13.220 -24.238 -56.578 1.00 73.94 503 LEU A CA 1
ATOM 3968 C C . LEU A 1 503 ? -12.505 -24.343 -55.223 1.00 73.94 503 LEU A C 1
ATOM 3970 O O . LEU A 1 503 ? -11.412 -23.799 -55.071 1.00 73.94 503 LEU A O 1
ATOM 3974 N N . GLN A 1 504 ? -13.053 -25.110 -54.277 1.00 79.81 504 GLN A N 1
ATOM 3975 C CA . GLN A 1 504 ? -12.411 -25.405 -52.996 1.00 79.81 504 GLN A CA 1
ATOM 3976 C C . GLN A 1 504 ? -11.043 -26.070 -53.188 1.00 79.81 504 GLN A C 1
ATOM 3978 O O . GLN A 1 504 ? -10.051 -25.635 -52.600 1.00 79.81 504 GLN A O 1
ATOM 3983 N N . TYR A 1 505 ? -10.974 -27.100 -54.034 1.00 78.31 505 TYR A N 1
ATOM 3984 C CA . TYR A 1 505 ? -9.729 -27.792 -54.367 1.00 78.31 505 TYR A CA 1
ATOM 3985 C C . TYR A 1 505 ? -8.712 -26.844 -55.022 1.00 78.31 505 TYR A C 1
ATOM 3987 O O . TYR A 1 505 ? -7.525 -26.853 -54.682 1.00 78.31 505 TYR A O 1
ATOM 3995 N N . THR A 1 506 ? -9.178 -25.960 -55.907 1.00 78.50 506 THR A N 1
ATOM 3996 C CA . THR A 1 506 ? -8.337 -24.937 -56.543 1.00 78.50 506 THR A CA 1
ATOM 3997 C C . THR A 1 506 ? -7.764 -23.953 -55.521 1.00 78.50 506 THR A C 1
ATOM 3999 O O . THR A 1 506 ? -6.555 -23.708 -55.532 1.00 78.50 506 THR A O 1
ATOM 4002 N N . LEU A 1 507 ? -8.593 -23.434 -54.609 1.00 76.50 507 LEU A N 1
ATOM 4003 C CA . LEU A 1 507 ? -8.166 -22.514 -53.551 1.00 76.50 507 LEU A CA 1
ATOM 4004 C C . LEU A 1 507 ? -7.190 -23.187 -52.583 1.00 76.50 507 LEU A C 1
ATOM 4006 O O . LEU A 1 507 ? -6.194 -22.583 -52.188 1.00 76.50 507 LEU A O 1
ATOM 4010 N N . TYR A 1 508 ? -7.400 -24.464 -52.249 1.00 82.81 508 TYR A N 1
ATOM 4011 C CA . TYR A 1 508 ? -6.434 -25.228 -51.460 1.00 82.81 508 TYR A CA 1
ATOM 4012 C C . TYR A 1 508 ? -5.084 -25.372 -52.166 1.00 82.81 508 TYR A C 1
ATOM 4014 O O . TYR A 1 508 ? -4.049 -25.188 -51.524 1.00 82.81 508 TYR A O 1
ATOM 4022 N N . ASN A 1 509 ? -5.077 -25.624 -53.475 1.00 83.94 509 ASN A N 1
ATOM 4023 C CA . ASN A 1 509 ? -3.850 -25.686 -54.269 1.00 83.94 509 ASN A CA 1
ATOM 4024 C C . ASN A 1 509 ? -3.154 -24.322 -54.420 1.00 83.94 509 ASN A C 1
ATOM 4026 O O . ASN A 1 509 ? -1.926 -24.254 -54.467 1.00 83.94 509 ASN A O 1
ATOM 4030 N N . GLN A 1 510 ? -3.904 -23.222 -54.492 1.00 80.81 510 GLN A N 1
ATOM 4031 C CA . GLN A 1 510 ? -3.328 -21.873 -54.456 1.00 80.81 510 GLN A CA 1
ATOM 4032 C C . GLN A 1 510 ? -2.714 -21.591 -53.080 1.00 80.81 510 GLN A C 1
ATOM 4034 O O . GLN A 1 510 ? -1.547 -21.214 -52.990 1.00 80.81 510 GLN A O 1
ATOM 4039 N N . ARG A 1 511 ? -3.442 -21.901 -52.001 1.00 87.44 511 ARG A N 1
ATOM 4040 C CA . ARG A 1 511 ? -2.974 -21.777 -50.616 1.00 87.44 511 ARG A CA 1
ATOM 4041 C C . ARG A 1 511 ? -1.674 -22.540 -50.372 1.00 87.44 511 ARG A C 1
ATOM 4043 O O . ARG A 1 511 ? -0.785 -22.025 -49.697 1.00 87.44 511 ARG A O 1
ATOM 4050 N N . THR A 1 512 ? -1.546 -23.770 -50.876 1.00 85.06 512 THR A N 1
ATOM 4051 C CA . THR A 1 512 ? -0.318 -24.568 -50.715 1.00 85.06 512 THR A CA 1
ATOM 4052 C C . THR A 1 512 ? 0.854 -23.958 -51.476 1.00 85.06 512 THR A C 1
ATOM 4054 O O . THR A 1 512 ? 1.935 -23.850 -50.899 1.00 85.06 512 THR A O 1
ATOM 4057 N N . LYS A 1 513 ? 0.642 -23.475 -52.707 1.00 84.81 513 LYS A N 1
ATOM 4058 C CA . LYS A 1 513 ? 1.671 -22.779 -53.501 1.00 84.81 513 LYS A CA 1
ATOM 4059 C C . LYS A 1 513 ? 2.142 -21.483 -52.842 1.00 84.81 513 LYS A C 1
ATOM 4061 O O . LYS A 1 513 ? 3.347 -21.271 -52.730 1.00 84.81 513 LYS A O 1
ATOM 4066 N N . VAL A 1 514 ? 1.223 -20.655 -52.342 1.00 82.25 514 VAL A N 1
ATOM 4067 C CA . VAL A 1 514 ? 1.563 -19.419 -51.612 1.00 82.25 514 VAL A CA 1
ATOM 4068 C C . VAL A 1 514 ? 2.319 -19.743 -50.325 1.00 82.25 514 VAL A C 1
ATOM 4070 O O . VAL A 1 514 ? 3.356 -19.144 -50.054 1.00 82.25 514 VAL A O 1
ATOM 4073 N N . LYS A 1 515 ? 1.885 -20.759 -49.564 1.00 84.12 515 LYS A N 1
ATOM 4074 C CA . LYS A 1 515 ? 2.615 -21.229 -48.373 1.00 84.12 515 LYS A CA 1
ATOM 4075 C C . LYS A 1 515 ? 4.013 -21.750 -48.695 1.00 84.12 515 LYS A C 1
ATOM 4077 O O . LYS A 1 515 ? 4.930 -21.528 -47.907 1.00 84.12 515 LYS A O 1
ATOM 4082 N N . GLN A 1 516 ? 4.180 -22.459 -49.808 1.00 87.38 516 GLN A N 1
ATOM 4083 C CA . GLN A 1 516 ? 5.484 -22.938 -50.251 1.00 87.38 516 GLN A CA 1
ATOM 4084 C C . GLN A 1 516 ? 6.394 -21.761 -50.613 1.00 87.38 516 GLN A C 1
ATOM 4086 O O . GLN A 1 516 ? 7.499 -21.673 -50.082 1.00 87.38 516 GLN A O 1
ATOM 4091 N N . ARG A 1 517 ? 5.900 -20.806 -51.409 1.00 88.25 517 ARG A N 1
ATOM 4092 C CA . ARG A 1 517 ? 6.661 -19.606 -51.767 1.00 88.25 517 ARG A CA 1
ATOM 4093 C C . ARG A 1 517 ? 7.025 -18.773 -50.534 1.00 88.25 517 ARG A C 1
ATOM 4095 O O . ARG A 1 517 ? 8.166 -18.351 -50.410 1.00 88.25 517 ARG A O 1
ATOM 4102 N N . LEU A 1 518 ? 6.117 -18.622 -49.566 1.00 83.31 518 LEU A N 1
ATOM 4103 C CA . LEU A 1 518 ? 6.411 -17.974 -48.280 1.00 83.31 518 LEU A CA 1
ATOM 4104 C C . LEU A 1 518 ? 7.550 -18.663 -47.521 1.00 83.31 518 LEU A C 1
ATOM 4106 O O . LEU A 1 518 ? 8.382 -17.986 -46.922 1.00 83.31 518 LEU A O 1
ATOM 4110 N N . ARG A 1 519 ? 7.610 -20.001 -47.530 1.00 81.06 519 ARG A N 1
ATOM 4111 C CA . ARG A 1 519 ? 8.724 -20.743 -46.916 1.00 81.06 519 ARG A CA 1
ATOM 4112 C C . ARG A 1 519 ? 10.039 -20.490 -47.652 1.00 81.06 519 ARG A C 1
ATOM 4114 O O . ARG A 1 519 ? 11.048 -20.265 -46.994 1.00 81.06 519 ARG A O 1
ATOM 4121 N N . GLU A 1 520 ? 10.022 -20.496 -48.982 1.00 85.31 520 GLU A N 1
ATOM 4122 C CA . GLU A 1 520 ? 11.198 -20.210 -49.815 1.00 85.31 520 GLU A CA 1
ATOM 4123 C C . GLU A 1 520 ? 11.735 -18.795 -49.560 1.00 85.31 520 GLU A C 1
ATOM 4125 O O . GLU A 1 520 ? 12.897 -18.652 -49.186 1.00 85.31 520 GLU A O 1
ATOM 4130 N N . ILE A 1 521 ? 10.880 -17.768 -49.635 1.00 81.75 521 ILE A N 1
ATOM 4131 C CA . ILE A 1 521 ? 11.271 -16.369 -49.398 1.00 81.75 521 ILE A CA 1
ATOM 4132 C C . ILE A 1 521 ? 11.791 -16.178 -47.967 1.00 81.75 521 ILE A C 1
ATOM 4134 O O . ILE A 1 521 ? 12.787 -15.488 -47.759 1.00 81.75 521 ILE A O 1
ATOM 4138 N N . ARG A 1 522 ? 11.168 -16.810 -46.961 1.00 82.38 522 ARG A N 1
ATOM 4139 C CA . ARG A 1 522 ? 11.654 -16.756 -45.569 1.00 82.38 522 ARG A CA 1
ATOM 4140 C C . ARG A 1 522 ? 13.028 -17.411 -45.415 1.00 82.38 522 ARG A C 1
ATOM 4142 O O . ARG A 1 522 ? 13.867 -16.878 -44.695 1.00 82.38 522 ARG A O 1
ATOM 4149 N N . ASN A 1 523 ? 13.282 -18.525 -46.100 1.00 78.69 523 ASN A N 1
ATOM 4150 C CA . ASN A 1 523 ? 14.596 -19.170 -46.097 1.00 78.69 523 ASN A CA 1
ATOM 4151 C C . ASN A 1 523 ? 15.653 -18.302 -46.792 1.00 78.69 523 ASN A C 1
ATOM 4153 O O . ASN A 1 523 ? 16.745 -18.127 -46.252 1.00 78.69 523 ASN A O 1
ATOM 4157 N N . GLU A 1 524 ? 15.324 -17.711 -47.943 1.00 83.56 524 GLU A N 1
ATOM 4158 C CA . GLU A 1 524 ? 16.188 -16.738 -48.617 1.00 83.56 524 GLU A CA 1
ATOM 4159 C C . GLU A 1 524 ? 16.490 -15.550 -47.692 1.00 83.56 524 GLU A C 1
ATOM 4161 O O . GLU A 1 524 ? 17.653 -15.194 -47.499 1.00 83.56 524 GLU A O 1
ATOM 4166 N N . LEU A 1 525 ? 15.469 -14.987 -47.039 1.00 80.75 525 LEU A N 1
ATOM 4167 C CA . LEU A 1 525 ? 15.617 -13.887 -46.088 1.00 80.75 525 LEU A CA 1
ATOM 4168 C C . LEU A 1 525 ? 16.571 -14.252 -44.942 1.00 80.75 525 LEU A C 1
ATOM 4170 O O . LEU A 1 525 ? 17.407 -13.428 -44.574 1.00 80.75 525 LEU A O 1
ATOM 4174 N N . ILE A 1 526 ? 16.499 -15.474 -44.404 1.00 75.38 526 ILE A N 1
ATOM 4175 C CA . ILE A 1 526 ? 17.421 -15.957 -43.362 1.00 75.38 526 ILE A CA 1
ATOM 4176 C C . ILE A 1 526 ? 18.868 -15.950 -43.866 1.00 75.38 526 ILE A C 1
ATOM 4178 O O . ILE A 1 526 ? 19.759 -15.477 -43.157 1.00 75.38 526 ILE A O 1
ATOM 4182 N N . VAL A 1 527 ? 19.111 -16.446 -45.083 1.00 79.56 527 VAL A N 1
ATOM 4183 C CA . VAL A 1 527 ? 20.452 -16.476 -45.687 1.00 79.56 527 VAL A CA 1
ATOM 4184 C C . VAL A 1 527 ? 20.985 -15.059 -45.886 1.00 79.56 527 VAL A C 1
ATOM 4186 O O . VAL A 1 527 ? 22.077 -14.743 -45.414 1.00 79.56 527 VAL A O 1
ATOM 4189 N N . TRP A 1 528 ? 20.203 -14.174 -46.507 1.00 77.44 528 TRP A N 1
ATOM 4190 C CA . TRP A 1 528 ? 20.609 -12.786 -46.734 1.00 77.44 528 TRP A CA 1
ATOM 4191 C C . TRP A 1 528 ? 20.825 -12.017 -45.425 1.00 77.44 528 TRP A C 1
ATOM 4193 O O . TRP A 1 528 ? 21.784 -11.255 -45.302 1.00 77.44 528 TRP A O 1
ATOM 4203 N N . THR A 1 529 ? 19.997 -12.265 -44.411 1.00 75.38 529 THR A N 1
ATOM 4204 C CA . THR A 1 529 ? 20.161 -11.671 -43.076 1.00 75.38 529 THR A CA 1
ATOM 4205 C C . THR A 1 529 ? 21.439 -12.158 -42.398 1.00 75.38 529 THR A C 1
ATOM 4207 O O . THR A 1 529 ? 22.125 -11.366 -41.756 1.00 75.38 529 THR A O 1
ATOM 4210 N N . ARG A 1 530 ? 21.817 -13.430 -42.575 1.00 75.62 530 ARG A N 1
ATOM 4211 C CA . ARG A 1 530 ? 23.094 -13.951 -42.068 1.00 75.62 530 ARG A CA 1
ATOM 4212 C C . ARG A 1 530 ? 24.284 -13.252 -42.723 1.00 75.62 530 ARG A C 1
ATOM 4214 O O . ARG A 1 530 ? 25.149 -12.756 -42.012 1.00 75.62 530 ARG A O 1
ATOM 4221 N N . VAL A 1 531 ? 24.275 -13.123 -44.052 1.00 79.44 531 VAL A N 1
ATOM 4222 C CA . VAL A 1 531 ? 25.324 -12.405 -44.800 1.00 79.44 531 VAL A CA 1
ATOM 4223 C C . VAL A 1 531 ? 25.433 -10.944 -44.350 1.00 79.44 531 VAL A C 1
ATOM 4225 O O . VAL A 1 531 ? 26.538 -10.419 -44.225 1.00 79.44 531 VAL A O 1
ATOM 4228 N N . LYS A 1 532 ? 24.301 -10.288 -44.066 1.00 84.31 532 LYS A N 1
ATOM 4229 C CA . LYS A 1 532 ? 24.276 -8.931 -43.500 1.00 84.31 532 LYS A CA 1
ATOM 4230 C C . LYS A 1 532 ? 24.997 -8.884 -42.151 1.00 84.31 532 LYS A C 1
ATOM 4232 O O . LYS A 1 532 ? 25.904 -8.073 -41.986 1.00 84.31 532 LYS A O 1
ATOM 4237 N N . VAL A 1 533 ? 24.627 -9.768 -41.224 1.00 74.69 533 VAL A N 1
ATOM 4238 C CA . VAL A 1 533 ? 25.221 -9.831 -39.878 1.00 74.69 533 VAL A CA 1
ATOM 4239 C C . VAL A 1 533 ? 26.721 -10.122 -39.936 1.00 74.69 533 VAL A C 1
ATOM 4241 O O . VAL A 1 533 ? 27.487 -9.535 -39.175 1.00 74.69 533 VAL A O 1
ATOM 4244 N N . ASP A 1 534 ? 27.163 -11.001 -40.832 1.00 75.44 534 ASP A N 1
ATOM 4245 C CA . ASP A 1 534 ? 28.583 -11.333 -40.964 1.00 75.44 534 ASP A CA 1
ATOM 4246 C C . ASP A 1 534 ? 29.394 -10.142 -41.500 1.00 75.44 534 ASP A C 1
ATOM 4248 O O . ASP A 1 534 ? 30.446 -9.821 -40.946 1.00 75.44 534 ASP A O 1
ATOM 4252 N N . LYS A 1 535 ? 28.863 -9.398 -42.484 1.00 79.06 535 LYS A N 1
ATOM 4253 C CA . LYS A 1 535 ? 29.479 -8.142 -42.953 1.00 79.06 535 LYS A CA 1
ATOM 4254 C C . LYS A 1 535 ? 29.561 -7.079 -41.854 1.00 79.06 535 LYS A C 1
ATOM 4256 O O . LYS A 1 535 ? 30.590 -6.418 -41.720 1.00 79.06 535 LYS A O 1
ATOM 4261 N N . GLU A 1 536 ? 28.512 -6.930 -41.047 1.00 80.12 536 GLU A N 1
ATOM 4262 C CA . GLU A 1 536 ? 28.503 -6.012 -39.900 1.00 80.12 536 GLU A CA 1
ATOM 4263 C C . GLU A 1 536 ? 29.543 -6.410 -38.842 1.00 80.12 536 GLU A C 1
ATOM 4265 O O . GLU A 1 536 ? 30.273 -5.553 -38.341 1.00 80.12 536 GLU A O 1
ATOM 4270 N N . LYS A 1 537 ? 29.661 -7.708 -38.528 1.00 75.31 537 LYS A N 1
ATOM 4271 C CA . LYS A 1 537 ? 30.663 -8.232 -37.585 1.00 75.31 537 LYS A CA 1
ATOM 4272 C C . LYS A 1 537 ? 32.087 -8.004 -38.070 1.00 75.31 537 LYS A C 1
ATOM 4274 O O . LYS A 1 537 ? 32.937 -7.609 -37.273 1.00 75.31 537 LYS A O 1
ATOM 4279 N N . ASP A 1 538 ? 32.357 -8.240 -39.347 1.00 79.12 538 ASP A N 1
ATOM 4280 C CA . ASP A 1 538 ? 33.684 -8.023 -39.920 1.00 79.12 538 ASP A CA 1
ATOM 4281 C C . ASP A 1 538 ? 34.060 -6.540 -39.930 1.00 79.12 538 ASP A C 1
ATOM 4283 O O . ASP A 1 538 ? 35.189 -6.186 -39.580 1.00 79.12 538 ASP A O 1
ATOM 4287 N N . PHE A 1 539 ? 33.109 -5.659 -40.249 1.00 80.25 539 PHE A N 1
ATOM 4288 C CA . PHE A 1 539 ? 33.314 -4.218 -40.137 1.00 80.25 539 PHE A CA 1
ATOM 4289 C C . PHE A 1 539 ? 33.591 -3.788 -38.695 1.00 80.25 539 PHE A C 1
ATOM 4291 O O . PHE A 1 539 ? 34.528 -3.023 -38.447 1.00 80.25 539 PHE A O 1
ATOM 4298 N N . PHE A 1 540 ? 32.804 -4.301 -37.745 1.00 76.69 540 PHE A N 1
ATOM 4299 C CA . PHE A 1 540 ? 32.983 -4.021 -36.325 1.00 76.69 540 PHE A CA 1
ATOM 4300 C C . PHE A 1 540 ? 34.375 -4.450 -35.860 1.00 76.69 540 PHE A C 1
ATOM 4302 O O . PHE A 1 540 ? 35.095 -3.637 -35.290 1.00 76.69 540 PHE A O 1
ATOM 4309 N N . ARG A 1 541 ? 34.796 -5.684 -36.176 1.00 75.75 541 ARG A N 1
ATOM 4310 C CA . ARG A 1 541 ? 36.125 -6.214 -35.826 1.00 75.75 541 ARG A CA 1
ATOM 4311 C C . ARG A 1 541 ? 37.244 -5.295 -36.310 1.00 75.75 541 ARG A C 1
ATOM 4313 O O . ARG A 1 541 ? 38.097 -4.922 -35.507 1.00 75.75 541 ARG A O 1
ATOM 4320 N N . LYS A 1 542 ? 37.190 -4.864 -37.574 1.00 81.44 542 LYS A N 1
ATOM 4321 C CA . LYS A 1 542 ? 38.185 -3.961 -38.182 1.00 81.44 542 LYS A CA 1
ATOM 4322 C C . LYS A 1 542 ? 38.213 -2.562 -37.553 1.00 81.44 542 LYS A C 1
ATOM 4324 O O . LYS A 1 542 ? 39.261 -1.927 -37.552 1.00 81.44 542 LYS A O 1
ATOM 4329 N N . ASN A 1 543 ? 37.095 -2.092 -36.995 1.00 79.88 543 ASN A N 1
ATOM 4330 C CA . ASN A 1 543 ? 36.956 -0.747 -36.423 1.00 79.88 543 ASN A CA 1
ATOM 4331 C C . ASN A 1 543 ? 36.832 -0.728 -34.889 1.00 79.88 543 ASN A C 1
ATOM 4333 O O . ASN A 1 543 ? 36.507 0.311 -34.313 1.00 79.88 543 ASN A O 1
ATOM 4337 N N . THR A 1 544 ? 37.098 -1.852 -34.217 1.00 77.31 544 THR A N 1
ATOM 4338 C CA . THR A 1 544 ? 36.833 -2.045 -32.781 1.00 77.31 544 THR A CA 1
ATOM 4339 C C . THR A 1 544 ? 37.435 -0.939 -31.913 1.00 77.31 544 THR A C 1
ATOM 4341 O O . THR A 1 544 ? 36.742 -0.381 -31.067 1.00 77.31 544 THR A O 1
ATOM 4344 N N . THR A 1 545 ? 38.701 -0.580 -32.134 1.00 77.50 545 THR A N 1
ATOM 4345 C CA . THR A 1 545 ? 39.405 0.456 -31.356 1.00 77.50 545 THR A CA 1
ATOM 4346 C C . THR A 1 545 ? 38.752 1.830 -31.526 1.00 77.50 545 THR A C 1
ATOM 4348 O O . THR A 1 545 ? 38.338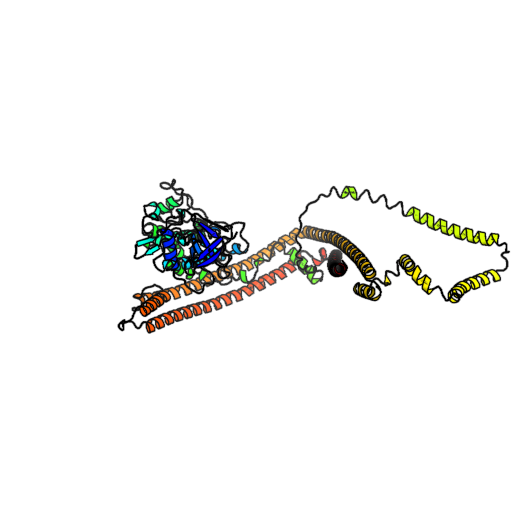 2.439 -30.542 1.00 77.50 545 THR A O 1
ATOM 4351 N N . LYS A 1 546 ? 38.520 2.260 -32.775 1.00 81.19 546 LYS A N 1
ATOM 4352 C CA . LYS A 1 546 ? 37.840 3.527 -33.104 1.00 81.19 546 LYS A CA 1
ATOM 4353 C C . LYS A 1 546 ? 36.427 3.611 -32.505 1.00 81.19 546 LYS A C 1
ATOM 4355 O O . LYS A 1 546 ? 36.005 4.684 -32.062 1.00 81.19 546 LYS A O 1
ATOM 4360 N N . ILE A 1 547 ? 35.694 2.492 -32.496 1.00 76.50 547 ILE A N 1
ATOM 4361 C CA . ILE A 1 547 ? 34.348 2.383 -31.909 1.00 76.50 547 ILE A CA 1
ATOM 4362 C C . ILE A 1 547 ? 34.408 2.509 -30.387 1.00 76.50 547 ILE A C 1
ATOM 4364 O O . ILE A 1 547 ? 33.650 3.287 -29.812 1.00 76.50 547 ILE A O 1
ATOM 4368 N N . LEU A 1 548 ? 35.317 1.790 -29.726 1.00 74.88 548 LEU A N 1
ATOM 4369 C CA . LEU A 1 548 ? 35.454 1.831 -28.270 1.00 74.88 548 LEU A CA 1
ATOM 4370 C C . LEU A 1 548 ? 35.877 3.216 -27.766 1.00 74.88 548 LEU A C 1
ATOM 4372 O O . LEU A 1 548 ? 35.295 3.704 -26.797 1.00 74.88 548 LEU A O 1
ATOM 4376 N N . ASP A 1 549 ? 36.820 3.872 -28.441 1.00 78.94 549 ASP A N 1
ATOM 4377 C CA . ASP A 1 549 ? 37.276 5.214 -28.064 1.00 78.94 549 ASP A CA 1
ATOM 4378 C C . ASP A 1 549 ? 36.173 6.262 -28.246 1.00 78.94 549 ASP A C 1
ATOM 4380 O O . ASP A 1 549 ? 35.958 7.112 -27.380 1.00 78.94 549 ASP A O 1
ATOM 4384 N N . SER A 1 550 ? 35.407 6.163 -29.337 1.00 78.19 550 SER A N 1
ATOM 4385 C CA . SER A 1 550 ? 34.259 7.044 -29.573 1.00 78.19 550 SER A CA 1
ATOM 4386 C C . SER A 1 550 ? 33.152 6.805 -28.547 1.00 78.19 550 SER A C 1
ATOM 4388 O O . SER A 1 550 ? 32.642 7.764 -27.977 1.00 78.19 550 SER A O 1
ATOM 4390 N N . ASN A 1 551 ? 32.838 5.545 -28.232 1.00 76.94 551 ASN A N 1
ATOM 4391 C CA . ASN A 1 551 ? 31.866 5.204 -27.195 1.00 76.94 551 ASN A CA 1
ATOM 4392 C C . ASN A 1 551 ? 32.275 5.762 -25.828 1.00 76.94 551 ASN A C 1
ATOM 4394 O O . ASN A 1 551 ? 31.424 6.300 -25.124 1.00 76.94 551 ASN A O 1
ATOM 4398 N N . ARG A 1 552 ? 33.558 5.673 -25.448 1.00 77.00 552 ARG A N 1
ATOM 4399 C CA . ARG A 1 552 ? 34.061 6.247 -24.188 1.00 77.00 552 ARG A CA 1
ATOM 4400 C C . ARG A 1 552 ? 33.886 7.765 -24.149 1.00 77.00 552 ARG A C 1
ATOM 4402 O O . ARG A 1 552 ? 33.352 8.277 -23.169 1.00 77.00 552 ARG A O 1
ATOM 4409 N N . ALA A 1 553 ? 34.272 8.467 -25.215 1.00 80.00 553 ALA A N 1
ATOM 4410 C CA . ALA A 1 553 ? 34.141 9.922 -25.300 1.00 80.00 553 ALA A CA 1
ATOM 4411 C C . ALA A 1 553 ? 32.672 10.379 -25.232 1.00 80.00 553 ALA A C 1
ATOM 4413 O O . ALA A 1 553 ? 32.329 11.240 -24.422 1.00 80.00 553 ALA A O 1
ATOM 4414 N N . ILE A 1 554 ? 31.796 9.741 -26.017 1.00 77.69 554 ILE A N 1
ATOM 4415 C CA . ILE A 1 554 ? 30.358 10.036 -26.050 1.00 77.69 554 ILE A CA 1
ATOM 4416 C C . ILE A 1 554 ? 29.716 9.757 -24.685 1.00 77.69 554 ILE A C 1
ATOM 4418 O O . ILE A 1 554 ? 28.967 10.583 -24.169 1.00 77.69 554 ILE A O 1
ATOM 4422 N N . SER A 1 555 ? 30.037 8.618 -24.064 1.00 75.06 555 SER A N 1
ATOM 4423 C CA . SER A 1 555 ? 29.488 8.254 -22.749 1.00 75.06 555 SER A CA 1
ATOM 4424 C C . SER A 1 555 ? 29.947 9.224 -21.659 1.00 75.06 555 SER A C 1
ATOM 4426 O O . SER A 1 555 ? 29.168 9.554 -20.769 1.00 75.06 555 SER A O 1
ATOM 4428 N N . SER A 1 556 ? 31.180 9.738 -21.746 1.00 80.50 556 SER A N 1
ATOM 4429 C CA . SER A 1 556 ? 31.673 10.769 -20.829 1.00 80.50 556 SER A CA 1
ATOM 4430 C C . SER A 1 556 ? 30.873 12.067 -20.948 1.00 80.50 556 SER A C 1
ATOM 4432 O O . SER A 1 556 ? 30.470 12.620 -19.929 1.00 80.50 556 SER A O 1
ATOM 4434 N N . GLN A 1 557 ? 30.610 12.542 -22.169 1.00 79.81 557 GLN A N 1
ATOM 4435 C CA . GLN A 1 557 ? 29.823 13.761 -22.397 1.00 79.81 557 GLN A CA 1
ATOM 4436 C C . GLN A 1 557 ? 28.366 13.583 -21.950 1.00 79.81 557 GLN A C 1
ATOM 4438 O O . GLN A 1 557 ? 27.827 14.417 -21.226 1.00 79.81 557 GLN A O 1
ATOM 4443 N N . LEU A 1 558 ? 27.751 12.450 -22.301 1.00 77.12 558 LEU A N 1
ATOM 4444 C CA . LEU A 1 558 ? 26.376 12.127 -21.919 1.00 77.12 558 LEU A CA 1
ATOM 4445 C C . LEU A 1 558 ? 26.224 11.989 -20.394 1.00 77.12 558 LEU A C 1
ATOM 4447 O O . LEU A 1 558 ? 25.203 12.381 -19.837 1.00 77.12 558 LEU A O 1
ATOM 4451 N N . SER A 1 559 ? 27.237 11.449 -19.712 1.00 77.75 559 SER A N 1
ATOM 4452 C CA . SER A 1 559 ? 27.279 11.357 -18.249 1.00 77.75 559 SER A CA 1
ATOM 4453 C C . SER A 1 559 ? 27.288 12.740 -17.592 1.00 77.75 559 SER A C 1
ATOM 4455 O O . SER A 1 559 ? 26.566 12.951 -16.619 1.00 77.75 559 SER A O 1
ATOM 4457 N N . THR A 1 560 ? 28.030 13.705 -18.143 1.00 82.31 560 THR A N 1
ATOM 4458 C CA . THR A 1 560 ? 28.033 15.095 -17.656 1.00 82.31 560 THR A CA 1
ATOM 4459 C C . THR A 1 560 ? 26.651 15.740 -17.773 1.00 82.31 560 THR A C 1
ATOM 4461 O O . THR A 1 560 ? 26.145 16.269 -16.786 1.00 82.31 560 THR A O 1
ATOM 4464 N N . GLU A 1 561 ? 25.988 15.620 -18.926 1.00 80.38 561 GLU A N 1
ATOM 4465 C CA . GLU A 1 561 ? 24.636 16.172 -19.113 1.00 80.38 561 GLU A CA 1
ATOM 4466 C C . GLU A 1 561 ? 23.592 15.461 -18.234 1.00 80.38 561 GLU A C 1
ATOM 4468 O O . GLU A 1 561 ? 22.734 16.097 -17.620 1.00 80.38 561 GLU A O 1
ATOM 4473 N N . LYS A 1 562 ? 23.702 14.132 -18.080 1.00 76.75 562 LYS A N 1
ATOM 4474 C CA . LYS A 1 562 ? 22.860 13.355 -17.153 1.00 76.75 562 LYS A CA 1
ATOM 4475 C C . LYS A 1 562 ? 23.026 13.808 -15.703 1.00 76.75 562 LYS A C 1
ATOM 4477 O O . LYS A 1 562 ? 22.029 13.858 -14.987 1.00 76.75 562 LYS A O 1
ATOM 4482 N N . LYS A 1 563 ? 24.243 14.154 -15.268 1.00 80.94 563 LYS A N 1
ATOM 4483 C CA . LYS A 1 563 ? 24.479 14.734 -13.934 1.00 80.94 563 LYS A CA 1
ATOM 4484 C C . LYS A 1 563 ? 23.780 16.084 -13.776 1.00 80.94 563 LYS A C 1
ATOM 4486 O O . LYS A 1 563 ? 23.223 16.338 -12.714 1.00 80.94 563 LYS A O 1
ATOM 4491 N N . GLY A 1 564 ? 23.753 16.909 -14.825 1.00 80.81 564 GLY A N 1
ATOM 4492 C CA . GLY A 1 564 ? 22.979 18.154 -14.845 1.00 80.81 564 GLY A CA 1
ATOM 4493 C C . GLY A 1 564 ? 21.492 17.913 -14.575 1.00 80.81 564 GLY A C 1
ATOM 4494 O O . GLY A 1 564 ? 20.907 18.554 -13.708 1.00 80.81 564 GLY A O 1
ATOM 4495 N N . ILE A 1 565 ? 20.898 16.910 -15.225 1.00 79.75 565 ILE A N 1
ATOM 4496 C CA . ILE A 1 565 ? 19.489 16.534 -15.008 1.00 79.75 565 ILE A CA 1
ATOM 4497 C C . ILE A 1 565 ? 19.255 15.933 -13.622 1.00 79.75 565 ILE A C 1
ATOM 4499 O O . ILE A 1 565 ? 18.250 16.236 -12.990 1.00 79.75 565 ILE A O 1
ATOM 4503 N N . GLN A 1 566 ? 20.181 15.119 -13.114 1.00 81.31 566 GLN A N 1
ATOM 4504 C CA . GLN A 1 566 ? 20.108 14.625 -11.736 1.00 81.31 566 GLN A CA 1
ATOM 4505 C C . GLN A 1 566 ? 20.143 15.777 -10.725 1.00 81.31 566 GLN A C 1
ATOM 4507 O O . GLN A 1 566 ? 19.396 15.752 -9.755 1.00 81.31 566 GLN A O 1
ATOM 4512 N N . ALA A 1 567 ? 20.945 16.817 -10.968 1.00 85.19 567 ALA A N 1
ATOM 4513 C CA . ALA A 1 567 ? 20.935 18.011 -10.129 1.00 85.19 567 ALA A CA 1
ATOM 4514 C C . ALA A 1 567 ? 19.585 18.752 -10.192 1.00 85.19 567 ALA A C 1
ATOM 4516 O O . ALA A 1 567 ? 19.131 19.262 -9.170 1.00 85.19 567 ALA A O 1
ATOM 4517 N N . GLN A 1 568 ? 18.914 18.775 -11.351 1.00 84.06 568 GLN A N 1
ATOM 4518 C CA . GLN A 1 568 ? 17.551 19.318 -11.463 1.00 84.06 568 GLN A CA 1
ATOM 4519 C C . GLN A 1 568 ? 16.518 18.455 -10.726 1.00 84.06 568 GLN A C 1
ATOM 4521 O O . GLN A 1 568 ? 15.620 19.000 -10.093 1.00 84.06 568 GLN A O 1
ATOM 4526 N N . ASP A 1 569 ? 16.656 17.126 -10.736 1.00 83.50 569 ASP A N 1
ATOM 4527 C CA . ASP A 1 569 ? 15.818 16.240 -9.918 1.00 83.50 569 ASP A CA 1
ATOM 4528 C C . ASP A 1 569 ? 15.981 16.530 -8.420 1.00 83.50 569 ASP A C 1
ATOM 4530 O O . ASP A 1 569 ? 14.989 16.564 -7.695 1.00 83.50 569 ASP A O 1
ATOM 4534 N N . GLU A 1 570 ? 17.209 16.757 -7.948 1.00 84.62 570 GLU A N 1
ATOM 4535 C CA . GLU A 1 570 ? 17.453 17.107 -6.545 1.00 84.62 570 GLU A CA 1
ATOM 4536 C C . GLU A 1 570 ? 16.872 18.484 -6.189 1.00 84.62 570 GLU A C 1
ATOM 4538 O O . GLU A 1 570 ? 16.249 18.625 -5.138 1.00 84.62 570 GLU A O 1
ATOM 4543 N N . LYS A 1 571 ? 16.962 19.473 -7.090 1.00 87.88 571 LYS A N 1
ATOM 4544 C CA . LYS A 1 571 ? 16.254 20.756 -6.928 1.00 87.88 571 LYS A CA 1
ATOM 4545 C C . LYS A 1 571 ? 14.738 20.571 -6.875 1.00 87.88 571 LYS A C 1
ATOM 4547 O O . LYS A 1 571 ? 14.091 21.155 -6.015 1.00 87.88 571 LYS A O 1
ATOM 4552 N N . ALA A 1 572 ? 14.174 19.724 -7.737 1.00 85.25 572 ALA A N 1
ATOM 4553 C CA . ALA A 1 572 ? 12.742 19.432 -7.738 1.00 85.25 572 ALA A CA 1
ATOM 4554 C C . ALA A 1 572 ? 12.301 18.789 -6.417 1.00 85.25 572 ALA A C 1
ATOM 4556 O O . ALA A 1 572 ? 11.256 19.141 -5.877 1.00 85.25 572 ALA A O 1
ATOM 4557 N N . LYS A 1 573 ? 13.100 17.865 -5.867 1.00 82.94 573 LYS A N 1
ATOM 4558 C CA . LYS A 1 573 ? 12.835 17.262 -4.552 1.00 82.94 573 LYS A CA 1
ATOM 4559 C C . LYS A 1 573 ? 12.927 18.279 -3.418 1.00 82.94 573 LYS A C 1
ATOM 4561 O O . LYS A 1 573 ? 12.082 18.247 -2.529 1.00 82.94 573 LYS A O 1
ATOM 4566 N N . ALA A 1 574 ? 13.920 19.169 -3.446 1.00 85.25 574 ALA A N 1
ATOM 4567 C CA . ALA A 1 574 ? 14.041 20.246 -2.464 1.00 85.25 574 ALA A CA 1
ATOM 4568 C C . ALA A 1 574 ? 12.813 21.166 -2.506 1.00 85.25 574 ALA A C 1
ATOM 4570 O O . ALA A 1 574 ? 12.202 21.411 -1.471 1.00 85.25 574 ALA A O 1
ATOM 4571 N N . LEU A 1 575 ? 12.373 21.550 -3.706 1.00 86.88 575 LEU A N 1
ATOM 4572 C CA . LEU A 1 575 ? 11.165 22.347 -3.911 1.00 86.88 575 LEU A CA 1
ATOM 4573 C C . LEU A 1 575 ? 9.907 21.643 -3.374 1.00 86.88 575 LEU A C 1
ATOM 4575 O O . LEU A 1 575 ? 9.107 22.237 -2.660 1.00 86.88 575 LEU A O 1
ATOM 4579 N N . MET A 1 576 ? 9.757 20.342 -3.651 1.00 83.81 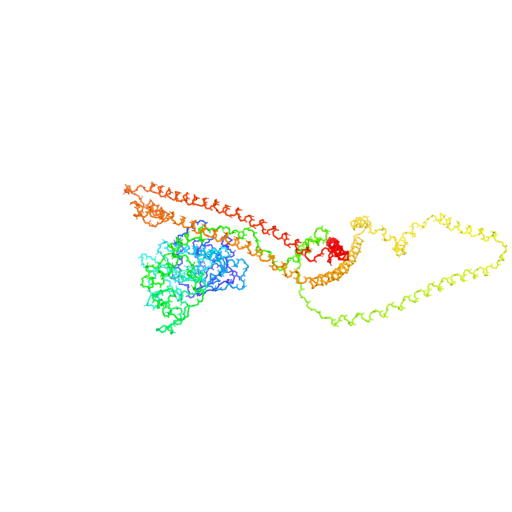576 MET A N 1
ATOM 4580 C CA . MET A 1 576 ? 8.665 19.527 -3.100 1.00 83.81 576 MET A CA 1
ATOM 4581 C C . MET A 1 576 ? 8.696 19.457 -1.566 1.00 83.81 576 MET A C 1
ATOM 4583 O O . MET A 1 576 ? 7.644 19.359 -0.933 1.00 83.81 576 MET A O 1
ATOM 4587 N N . GLN A 1 577 ? 9.886 19.479 -0.962 1.00 82.31 577 GLN A N 1
ATOM 4588 C CA . GLN A 1 577 ? 10.048 19.511 0.489 1.00 82.31 577 GLN A CA 1
ATOM 4589 C C . GLN A 1 577 ? 9.684 20.884 1.068 1.00 82.31 577 GLN A C 1
ATOM 4591 O O . GLN A 1 577 ? 9.054 20.949 2.123 1.00 82.31 577 GLN A O 1
ATOM 4596 N N . GLU A 1 578 ? 10.052 21.972 0.394 1.00 88.06 578 GLU A N 1
ATOM 4597 C CA . GLU A 1 578 ? 9.670 23.335 0.773 1.00 88.06 578 GLU A CA 1
ATOM 4598 C C . GLU A 1 578 ? 8.154 23.536 0.685 1.00 88.06 578 GLU A C 1
ATOM 4600 O O . GLU A 1 578 ? 7.547 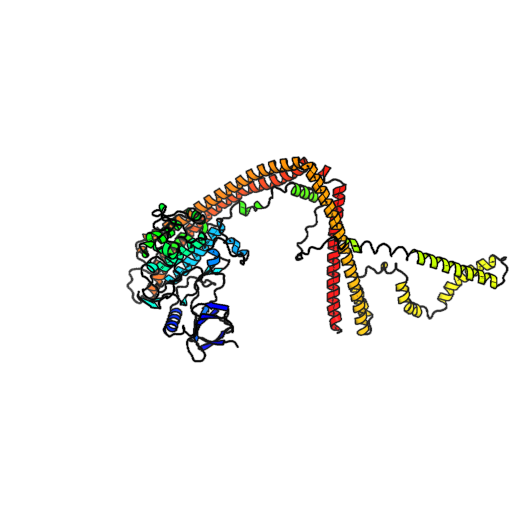23.972 1.664 1.00 88.06 578 GLU A O 1
ATOM 4605 N N . GLU A 1 579 ? 7.527 23.095 -0.409 1.00 88.50 579 GLU A N 1
ATOM 4606 C CA . GLU A 1 579 ? 6.069 23.080 -0.574 1.00 88.50 579 GLU A CA 1
ATOM 4607 C C . GLU A 1 579 ? 5.393 22.315 0.565 1.00 88.50 579 GLU A C 1
ATOM 4609 O O . GLU A 1 579 ? 4.462 22.808 1.204 1.00 88.50 579 GLU A O 1
ATOM 4614 N N . ALA A 1 580 ? 5.886 21.116 0.871 1.00 84.75 580 ALA A N 1
ATOM 4615 C CA . ALA A 1 580 ? 5.358 20.324 1.968 1.00 84.75 580 ALA A CA 1
ATOM 4616 C C . ALA A 1 580 ? 5.477 21.036 3.323 1.00 84.75 580 ALA A C 1
ATOM 4618 O O . ALA A 1 580 ? 4.536 21.009 4.118 1.00 84.75 580 ALA A O 1
ATOM 4619 N N . ASN A 1 581 ? 6.611 21.689 3.584 1.00 85.69 581 ASN A N 1
ATOM 4620 C CA . ASN A 1 581 ? 6.829 22.453 4.808 1.00 85.69 581 ASN A CA 1
ATOM 4621 C C . ASN A 1 581 ? 5.883 23.661 4.893 1.00 85.69 581 ASN A C 1
ATOM 4623 O O . ASN A 1 581 ? 5.336 23.920 5.966 1.00 85.69 581 ASN A O 1
ATOM 4627 N N . ALA A 1 582 ? 5.650 24.366 3.782 1.00 89.00 582 ALA A N 1
ATOM 4628 C CA . ALA A 1 582 ? 4.713 25.484 3.709 1.00 89.00 582 ALA A CA 1
ATOM 4629 C C . ALA A 1 582 ? 3.270 25.026 3.980 1.00 89.00 582 ALA A C 1
ATOM 4631 O O . ALA A 1 582 ? 2.598 25.577 4.853 1.00 89.00 582 ALA A O 1
ATOM 4632 N N . LEU A 1 583 ? 2.825 23.950 3.321 1.00 87.25 583 LEU A N 1
ATOM 4633 C CA . LEU A 1 583 ? 1.501 23.353 3.539 1.00 87.25 583 LEU A CA 1
ATOM 4634 C C . LEU A 1 583 ? 1.322 22.879 4.990 1.00 87.25 583 LEU A C 1
ATOM 4636 O O . LEU A 1 583 ? 0.268 23.082 5.595 1.00 87.25 583 LEU A O 1
ATOM 4640 N N . LYS A 1 584 ? 2.358 22.265 5.571 1.00 84.88 584 LYS A N 1
ATOM 4641 C CA . LYS A 1 584 ? 2.361 21.833 6.973 1.00 84.88 584 LYS A CA 1
ATOM 4642 C C . LYS A 1 584 ? 2.270 23.017 7.934 1.00 84.88 584 LYS A C 1
ATOM 4644 O O . LYS A 1 584 ? 1.514 22.950 8.901 1.00 84.88 584 LYS A O 1
ATOM 4649 N N . LYS A 1 585 ? 3.004 24.100 7.667 1.00 88.50 585 LYS A N 1
ATOM 4650 C CA . LYS A 1 585 ? 2.966 25.325 8.472 1.00 88.50 585 LYS A CA 1
ATOM 4651 C C . LYS A 1 585 ? 1.569 25.951 8.468 1.00 88.50 585 LYS A C 1
ATOM 4653 O O . LYS A 1 585 ? 1.041 26.200 9.547 1.00 88.50 585 LYS A O 1
ATOM 4658 N N . ALA A 1 586 ? 0.946 26.104 7.298 1.00 88.50 586 ALA A N 1
ATOM 4659 C CA . ALA A 1 586 ? -0.417 26.634 7.179 1.00 88.50 586 ALA A CA 1
ATOM 4660 C C . ALA A 1 586 ? -1.429 25.806 7.993 1.00 88.50 586 ALA A C 1
ATOM 4662 O O . ALA A 1 586 ? -2.229 26.341 8.761 1.00 88.50 586 ALA A O 1
ATOM 4663 N N . ARG A 1 587 ? -1.339 24.470 7.916 1.00 85.81 587 ARG A N 1
ATOM 4664 C CA . ARG A 1 587 ? -2.184 23.571 8.722 1.00 85.81 587 ARG A CA 1
ATOM 4665 C C . ARG A 1 587 ? -1.943 23.698 10.223 1.00 85.81 587 ARG A C 1
ATOM 4667 O O . ARG A 1 587 ? -2.906 23.677 10.984 1.00 85.81 587 ARG A O 1
ATOM 4674 N N . LEU A 1 588 ? -0.689 23.831 10.654 1.00 84.81 588 LEU A N 1
ATOM 4675 C CA . LEU A 1 588 ? -0.354 24.004 12.069 1.00 84.81 588 LEU A CA 1
ATOM 4676 C C . LEU A 1 588 ? -0.877 25.341 12.608 1.00 84.81 588 LEU A C 1
ATOM 4678 O O . LEU A 1 588 ? -1.424 25.396 13.707 1.00 84.81 588 LEU A O 1
ATOM 4682 N N . GLU A 1 589 ? -0.746 26.415 11.832 1.00 88.94 589 GLU A N 1
ATOM 4683 C CA . GLU A 1 589 ? -1.290 27.727 12.188 1.00 88.94 589 GLU A CA 1
ATOM 4684 C C . GLU A 1 589 ? -2.817 27.698 12.267 1.00 88.94 589 GLU A C 1
ATOM 4686 O O . GLU A 1 589 ? -3.397 28.266 13.193 1.00 88.94 589 GLU A O 1
ATOM 4691 N N . TYR A 1 590 ? -3.473 26.985 11.352 1.00 88.06 590 TYR A N 1
ATOM 4692 C CA . TYR A 1 590 ? -4.911 26.744 11.402 1.00 88.06 590 TYR A CA 1
ATOM 4693 C C . TYR A 1 590 ? -5.346 25.950 12.638 1.00 88.06 590 TYR A C 1
ATOM 4695 O O . TYR A 1 590 ? -6.264 26.374 13.340 1.00 88.06 590 TYR A O 1
ATOM 4703 N N . ALA A 1 591 ? -4.668 24.842 12.948 1.00 83.81 591 ALA A N 1
ATOM 4704 C CA . ALA A 1 591 ? -4.948 24.054 14.146 1.00 83.81 591 ALA A CA 1
ATOM 4705 C C . ALA A 1 591 ? -4.792 24.910 15.412 1.00 83.81 591 ALA A C 1
ATOM 4707 O O . ALA A 1 591 ? -5.697 24.964 16.244 1.00 83.81 591 ALA A O 1
ATOM 4708 N N . LYS A 1 592 ? -3.709 25.692 15.495 1.00 87.62 592 LYS A N 1
ATOM 4709 C CA . LYS A 1 592 ? -3.473 26.626 16.599 1.00 87.62 592 LYS A CA 1
ATOM 4710 C C . LYS A 1 592 ? -4.579 27.676 16.720 1.00 87.62 592 LYS A C 1
ATOM 4712 O O . LYS A 1 592 ? -5.015 27.947 17.832 1.00 87.62 592 LYS A O 1
ATOM 4717 N N . LYS A 1 593 ? -5.064 28.246 15.606 1.00 88.12 593 LYS A N 1
ATOM 4718 C CA . LYS A 1 593 ? -6.199 29.194 15.609 1.00 88.12 593 LYS A CA 1
ATOM 4719 C C . LYS A 1 593 ? -7.453 28.571 16.224 1.00 88.12 593 LYS A C 1
ATOM 4721 O O . LYS A 1 593 ? -8.198 29.276 16.892 1.00 88.12 593 LYS A O 1
ATOM 4726 N N . ILE A 1 594 ? -7.694 27.279 16.009 1.00 86.50 594 ILE A N 1
ATOM 4727 C CA . ILE A 1 594 ? -8.843 26.566 16.584 1.00 86.50 594 ILE A CA 1
ATOM 4728 C C . ILE A 1 594 ? -8.624 26.291 18.073 1.00 86.50 594 ILE A C 1
ATOM 4730 O O . ILE A 1 594 ? -9.523 26.541 18.875 1.00 86.50 594 ILE A O 1
ATOM 4734 N N . GLU A 1 595 ? -7.443 25.799 18.444 1.00 85.62 595 GLU A N 1
ATOM 4735 C CA . GLU A 1 595 ? -7.102 25.441 19.826 1.00 85.62 595 GLU A CA 1
ATOM 4736 C C . GLU A 1 595 ? -7.080 26.645 20.771 1.00 85.62 595 GLU A C 1
ATOM 4738 O O . GLU A 1 595 ? -7.446 26.513 21.936 1.00 85.62 595 GLU A O 1
ATOM 4743 N N . THR A 1 596 ? -6.682 27.826 20.293 1.00 88.75 596 THR A N 1
ATOM 4744 C CA . THR A 1 596 ? -6.620 29.037 21.125 1.00 88.75 596 THR A CA 1
ATOM 4745 C C . THR A 1 596 ? -7.905 29.864 21.105 1.00 88.75 596 THR A C 1
ATOM 4747 O O . THR A 1 596 ? -8.030 30.805 21.890 1.00 88.75 596 THR A O 1
ATOM 4750 N N . HIS A 1 597 ? -8.868 29.554 20.230 1.00 89.19 597 HIS A N 1
ATOM 4751 C CA . HIS A 1 597 ? -10.092 30.343 20.120 1.00 89.19 597 HIS A CA 1
ATOM 4752 C C . HIS A 1 597 ? -11.011 30.108 21.333 1.00 89.19 597 HIS A C 1
ATOM 4754 O O . HIS A 1 597 ? -11.394 28.960 21.563 1.00 89.19 597 HIS A O 1
ATOM 4760 N N . PRO A 1 598 ? -11.471 31.159 22.047 1.00 86.38 598 PRO A N 1
ATOM 4761 C CA . PRO A 1 598 ? -12.238 31.025 23.296 1.00 86.38 598 PRO A CA 1
ATOM 4762 C C . PRO A 1 598 ? -13.504 30.168 23.185 1.00 86.38 598 PRO A C 1
ATOM 4764 O O . PRO A 1 598 ? -13.922 29.525 24.144 1.00 86.38 598 PRO A O 1
ATOM 4767 N N . VAL A 1 599 ? -14.128 30.170 22.004 1.00 86.19 599 VAL A N 1
ATOM 4768 C CA . VAL A 1 599 ? -15.329 29.372 21.727 1.00 86.19 599 VAL A CA 1
ATOM 4769 C C . VAL A 1 599 ? -14.973 27.956 21.282 1.00 86.19 599 VAL A C 1
ATOM 4771 O O . VAL A 1 599 ? -15.604 27.003 21.724 1.00 86.19 599 VAL A O 1
ATOM 4774 N N . TYR A 1 600 ? -13.981 27.792 20.401 1.00 87.00 600 TYR A N 1
ATOM 4775 C CA . TYR A 1 600 ? -13.752 26.506 19.735 1.00 87.00 600 TYR A CA 1
ATOM 4776 C C . TYR A 1 600 ? -12.931 25.550 20.591 1.00 87.00 600 TYR A C 1
ATOM 4778 O O . TYR A 1 600 ? -13.135 24.341 20.487 1.00 87.00 600 TYR A O 1
ATOM 4786 N N . SER A 1 601 ? -12.051 26.067 21.448 1.00 84.75 601 SER A N 1
ATOM 4787 C CA . SER A 1 601 ? -11.236 25.275 22.374 1.00 84.75 601 SER A CA 1
ATOM 4788 C C . SER A 1 601 ? -12.083 24.430 23.329 1.00 84.75 601 SER A C 1
ATOM 4790 O O . SER A 1 601 ? -11.710 23.309 23.654 1.00 84.75 601 SER A O 1
ATOM 4792 N N . ASN A 1 602 ? -13.265 24.933 23.698 1.00 84.38 602 ASN A N 1
ATOM 4793 C CA . ASN A 1 602 ? -14.206 24.278 24.605 1.00 84.38 602 ASN A CA 1
ATOM 4794 C C . ASN A 1 602 ? -15.163 23.289 23.909 1.00 84.38 602 ASN A C 1
ATOM 4796 O O . ASN A 1 602 ? -15.921 22.595 24.583 1.00 84.38 602 ASN A O 1
ATOM 4800 N N . LEU A 1 603 ? -15.164 23.220 22.571 1.00 83.31 603 LEU A N 1
ATOM 4801 C CA . LEU A 1 603 ? -15.996 22.270 21.822 1.00 83.31 603 LEU A CA 1
ATOM 4802 C C . LEU A 1 603 ? -15.321 20.900 21.740 1.00 83.31 603 LEU A C 1
ATOM 4804 O O . LEU A 1 603 ? -14.128 20.815 21.435 1.00 83.31 603 LEU A O 1
ATOM 4808 N N . ALA A 1 604 ? -16.103 19.831 21.911 1.00 76.19 604 ALA A N 1
ATOM 4809 C CA . ALA A 1 604 ? -15.614 18.467 21.746 1.00 76.19 604 ALA A CA 1
ATOM 4810 C C . ALA A 1 604 ? -15.106 18.210 20.313 1.00 76.19 604 ALA A C 1
ATOM 4812 O O . ALA A 1 604 ? -15.666 18.705 19.332 1.00 76.19 604 ALA A O 1
ATOM 4813 N N . GLY A 1 605 ? -14.040 17.415 20.206 1.00 69.38 605 GLY A N 1
ATOM 4814 C CA . GLY A 1 605 ? -13.352 17.124 18.946 1.00 69.38 605 GLY A CA 1
ATOM 4815 C C . GLY A 1 605 ? -12.157 18.043 18.678 1.00 69.38 605 GLY A C 1
ATOM 4816 O O . GLY A 1 605 ? -12.099 19.178 19.150 1.00 69.38 605 GLY A O 1
ATOM 4817 N N . LYS A 1 606 ? -11.186 17.543 17.910 1.00 70.75 606 LYS A N 1
ATOM 4818 C CA . LYS A 1 606 ? -9.968 18.274 17.525 1.00 70.75 606 LYS A CA 1
ATOM 4819 C C . LYS A 1 606 ? -10.148 19.009 16.198 1.00 70.75 606 LYS A C 1
ATOM 4821 O O . LYS A 1 606 ? -9.704 20.144 16.056 1.00 70.75 606 LYS A O 1
ATOM 4826 N N . THR A 1 607 ? -10.854 18.399 15.246 1.00 73.06 607 THR A N 1
ATOM 4827 C CA . THR A 1 607 ? -11.046 18.966 13.904 1.00 73.06 607 THR A CA 1
ATOM 4828 C C . THR A 1 607 ? -12.309 19.819 13.807 1.00 73.06 607 THR A C 1
ATOM 4830 O O . THR A 1 607 ? -13.259 19.650 14.572 1.00 73.06 607 THR A O 1
ATOM 4833 N N . VAL A 1 608 ? -12.362 20.718 12.818 1.00 77.38 608 VAL A N 1
ATOM 4834 C CA . VAL A 1 608 ? -13.578 21.497 12.527 1.00 77.38 608 VAL A CA 1
ATOM 4835 C C . VAL A 1 608 ? -14.761 20.598 12.186 1.00 77.38 608 VAL A C 1
ATOM 4837 O O . VAL A 1 608 ? -15.854 20.834 12.692 1.00 77.38 608 VAL A O 1
ATOM 4840 N N . ALA A 1 609 ? -14.550 19.533 11.410 1.00 70.69 609 ALA A N 1
ATOM 4841 C CA . ALA A 1 609 ? -15.602 18.576 11.082 1.00 70.69 609 ALA A CA 1
ATOM 4842 C C . ALA A 1 609 ? -16.198 17.920 12.339 1.00 70.69 609 ALA A C 1
ATOM 4844 O O . ALA A 1 609 ? -17.418 17.852 12.471 1.00 70.69 609 ALA A O 1
ATOM 4845 N N . GLN A 1 610 ? -15.356 17.508 13.294 1.00 73.94 610 GLN A N 1
ATOM 4846 C CA . GLN A 1 610 ? -15.811 16.944 14.569 1.00 73.94 610 GLN A CA 1
ATOM 4847 C C . GLN A 1 610 ? -16.551 17.978 15.417 1.00 73.94 610 GLN A C 1
ATOM 4849 O O . GLN A 1 610 ? -17.624 17.683 15.935 1.00 73.94 610 GLN A O 1
ATOM 4854 N N . LYS A 1 611 ? -16.025 19.204 15.511 1.00 82.69 611 LYS A N 1
ATOM 4855 C CA . LYS A 1 611 ? -16.682 20.293 16.246 1.00 82.69 611 LYS A CA 1
ATOM 4856 C C . LYS A 1 611 ? -18.044 20.636 15.630 1.00 82.69 611 LYS A C 1
ATOM 4858 O O . LYS A 1 611 ? -19.010 20.827 16.358 1.00 82.69 611 LYS A O 1
ATOM 4863 N N . ILE A 1 612 ? -18.160 20.644 14.299 1.00 78.75 612 ILE A N 1
ATOM 4864 C CA . ILE A 1 612 ? -19.436 20.817 13.588 1.00 78.75 612 ILE A CA 1
ATOM 4865 C C . ILE A 1 612 ? -20.374 19.630 13.845 1.00 78.75 612 ILE A C 1
ATOM 4867 O O . ILE A 1 612 ? -21.560 19.843 14.082 1.00 78.75 612 ILE A O 1
ATOM 4871 N N . ALA A 1 613 ? -19.875 18.392 13.816 1.00 74.12 613 ALA A N 1
ATOM 4872 C CA . ALA A 1 613 ? -20.675 17.200 14.099 1.00 74.12 613 ALA A CA 1
ATOM 4873 C C . ALA A 1 613 ? -21.228 17.215 15.532 1.00 74.12 613 ALA A C 1
ATOM 4875 O O . ALA A 1 613 ? -22.423 16.999 15.723 1.00 74.12 613 ALA A O 1
ATOM 4876 N N . PHE A 1 614 ? -20.392 17.566 16.513 1.00 80.69 614 PHE A N 1
ATOM 4877 C CA . PHE A 1 614 ? -20.791 17.764 17.905 1.00 80.69 614 PHE A CA 1
ATOM 4878 C C . PHE A 1 614 ? -21.886 18.832 18.032 1.00 80.69 614 PHE A C 1
ATOM 4880 O O . PHE A 1 614 ? -22.923 18.589 18.644 1.00 80.69 614 PHE A O 1
ATOM 4887 N N . LEU A 1 615 ? -21.702 19.987 17.387 1.00 82.06 615 LEU A N 1
ATOM 4888 C CA . LEU A 1 615 ? -22.694 21.064 17.377 1.00 82.06 615 LEU A CA 1
ATOM 4889 C C . LEU A 1 615 ? -24.020 20.642 16.720 1.00 82.06 615 LEU A C 1
ATOM 4891 O O . LEU A 1 615 ? -25.088 20.989 17.220 1.00 82.06 615 LEU A O 1
ATOM 4895 N N . ASN A 1 616 ? -23.974 19.867 15.632 1.00 79.06 616 ASN A N 1
ATOM 4896 C CA . ASN A 1 616 ? -25.170 19.324 14.980 1.00 79.06 616 ASN A CA 1
ATOM 4897 C C . ASN A 1 616 ? -25.901 18.315 15.874 1.00 79.06 616 ASN A C 1
ATOM 4899 O O . ASN A 1 616 ? -27.128 18.339 15.946 1.00 79.06 616 ASN A O 1
ATOM 4903 N N . GLN A 1 617 ? -25.164 17.447 16.571 1.00 76.81 617 GLN A N 1
ATOM 4904 C CA . GLN A 1 617 ? -25.742 16.496 17.518 1.00 76.81 617 GLN A CA 1
ATOM 4905 C C . GLN A 1 617 ? -26.408 17.230 18.684 1.00 76.81 617 GLN A C 1
ATOM 4907 O O . GLN A 1 617 ? -27.552 16.935 19.024 1.00 76.81 617 GLN A O 1
ATOM 4912 N N . GLN A 1 618 ? -25.731 18.241 19.234 1.00 78.19 618 GLN A N 1
ATOM 4913 C CA . GLN A 1 618 ? -26.265 19.086 20.295 1.00 78.19 618 GLN A CA 1
ATOM 4914 C C . GLN A 1 618 ? -27.544 19.808 19.848 1.00 78.19 618 GLN A C 1
ATOM 4916 O O . GLN A 1 618 ? -28.523 19.835 20.597 1.00 78.19 618 GLN A O 1
ATOM 4921 N N . ALA A 1 619 ? -27.572 20.336 18.620 1.00 74.75 619 ALA A N 1
ATOM 4922 C CA . ALA A 1 619 ? -28.759 20.955 18.037 1.00 74.75 619 ALA A CA 1
ATOM 4923 C C . ALA A 1 619 ? -29.927 19.964 17.874 1.00 74.75 619 ALA A C 1
ATOM 4925 O O . ALA A 1 619 ? -31.072 20.343 18.096 1.00 74.75 619 ALA A O 1
ATOM 4926 N N . ALA A 1 620 ? -29.652 18.697 17.544 1.00 69.44 620 ALA A N 1
ATOM 4927 C CA . ALA A 1 620 ? -30.676 17.660 17.397 1.00 69.44 620 ALA A CA 1
ATOM 4928 C C . ALA A 1 620 ? -31.273 17.192 18.739 1.00 69.44 620 ALA A C 1
ATOM 4930 O O . ALA A 1 620 ? -32.433 16.792 18.789 1.00 69.44 620 ALA A O 1
ATOM 4931 N N . THR A 1 621 ? -30.501 17.247 19.829 1.00 66.81 621 THR A N 1
ATOM 4932 C CA . THR A 1 621 ? -30.954 16.854 21.177 1.00 66.81 621 THR A CA 1
ATOM 4933 C C . THR A 1 621 ? -31.620 17.983 21.974 1.00 66.81 621 THR A C 1
ATOM 4935 O O . THR A 1 621 ? -32.268 17.719 22.985 1.00 66.81 621 THR A O 1
ATOM 4938 N N . SER A 1 622 ? -31.464 19.245 21.560 1.00 57.84 622 SER A N 1
ATOM 4939 C CA . SER A 1 622 ? -31.897 20.409 22.347 1.00 57.84 622 SER A CA 1
ATOM 4940 C C . SER A 1 622 ? -33.316 20.862 21.985 1.00 57.84 622 SER A C 1
ATOM 4942 O O . SER A 1 622 ? -33.507 21.613 21.038 1.00 57.84 622 SER A O 1
ATOM 4944 N N . ASN A 1 623 ? -34.308 20.483 22.796 1.00 51.91 623 ASN A N 1
ATOM 4945 C CA . ASN A 1 623 ? -35.681 21.017 22.746 1.00 51.91 623 ASN A CA 1
ATOM 4946 C C . ASN A 1 623 ? -35.901 22.242 23.676 1.00 51.91 623 ASN A C 1
ATOM 4948 O O . ASN A 1 623 ? -37.030 22.500 24.089 1.00 51.91 623 ASN A O 1
ATOM 4952 N N . ALA A 1 624 ? -34.858 23.006 24.043 1.00 45.84 624 ALA A N 1
ATOM 4953 C CA . ALA A 1 624 ? -34.987 24.137 24.976 1.00 45.84 624 ALA A CA 1
ATOM 4954 C C . ALA A 1 624 ? -34.166 25.393 24.580 1.00 45.84 624 ALA A C 1
ATOM 4956 O O . ALA A 1 624 ? -33.018 25.265 24.149 1.00 45.84 624 ALA A O 1
ATOM 4957 N N . PRO A 1 625 ? -34.714 26.613 24.772 1.00 46.66 625 PRO A N 1
ATOM 4958 C CA . PRO A 1 625 ? -34.158 27.879 24.286 1.00 46.66 625 PRO A CA 1
ATOM 4959 C C . PRO A 1 625 ? -33.183 28.534 25.283 1.00 46.66 625 PRO A C 1
ATOM 4961 O O . PRO A 1 625 ? -33.444 29.637 25.760 1.00 46.66 625 PRO A O 1
ATOM 4964 N N . ASN A 1 626 ? -32.076 27.872 25.648 1.00 49.47 626 ASN A N 1
ATOM 4965 C CA . ASN A 1 626 ? -31.074 28.527 26.507 1.00 49.47 626 ASN A CA 1
ATOM 4966 C C . ASN A 1 626 ? -29.637 27.978 26.405 1.00 49.47 626 ASN A C 1
ATOM 4968 O O . ASN A 1 626 ? -28.948 27.804 27.408 1.00 49.47 626 ASN A O 1
ATOM 4972 N N . THR A 1 627 ? -29.143 27.719 25.194 1.00 56.34 627 THR A N 1
ATOM 4973 C CA . THR A 1 627 ? -27.692 27.646 24.970 1.00 56.34 627 THR A CA 1
ATOM 4974 C C . THR A 1 627 ? -27.172 29.050 24.670 1.00 56.34 627 THR A C 1
ATOM 4976 O O . THR A 1 627 ? -27.518 29.622 23.642 1.00 56.34 627 THR A O 1
ATOM 4979 N N . ALA A 1 628 ? -26.307 29.596 25.532 1.00 65.94 628 ALA A N 1
ATOM 4980 C CA . ALA A 1 628 ? -25.624 30.885 25.326 1.00 65.94 628 ALA A CA 1
ATOM 4981 C C . ALA A 1 628 ? -24.794 30.955 24.021 1.00 65.94 628 ALA A C 1
ATOM 4983 O O . ALA A 1 628 ? -24.346 32.025 23.617 1.00 65.94 628 ALA A O 1
ATOM 4984 N N . LEU A 1 629 ? -24.583 29.812 23.360 1.00 76.44 629 LEU A N 1
ATOM 4985 C CA . LEU A 1 629 ? -23.881 29.679 22.094 1.00 76.44 629 LEU A CA 1
ATOM 4986 C C . LEU A 1 629 ? -24.871 29.668 20.916 1.00 76.44 629 LEU A C 1
ATOM 4988 O O . LEU A 1 629 ? -25.716 28.777 20.817 1.00 76.44 629 LEU A O 1
ATOM 4992 N N . ASN A 1 630 ? -24.724 30.612 19.981 1.00 86.50 630 ASN A N 1
ATOM 4993 C CA . ASN A 1 630 ? -25.451 30.600 18.710 1.00 86.50 630 ASN A CA 1
ATOM 4994 C C . ASN A 1 630 ? -24.889 29.489 17.801 1.00 86.50 630 ASN A C 1
ATOM 4996 O O . ASN A 1 630 ? -23.920 29.701 17.064 1.00 86.50 630 ASN A O 1
ATOM 5000 N N . ILE A 1 631 ? -25.470 28.285 17.883 1.00 84.25 631 ILE A N 1
ATOM 5001 C CA . ILE A 1 631 ? -24.984 27.092 17.171 1.00 84.25 631 ILE A CA 1
ATOM 5002 C C . ILE A 1 631 ? -24.931 27.307 15.642 1.00 84.25 631 ILE A C 1
ATOM 5004 O O . ILE A 1 631 ? -23.863 27.078 15.065 1.00 84.25 631 ILE A O 1
ATOM 5008 N N . PRO A 1 632 ? -25.994 27.794 14.960 1.00 86.12 632 PRO A N 1
ATOM 5009 C CA . PRO A 1 632 ? -25.948 28.044 13.516 1.00 86.12 632 PRO A CA 1
ATOM 5010 C C . PRO A 1 632 ? -24.839 29.010 13.080 1.00 86.12 632 PRO A C 1
ATOM 5012 O O . PRO A 1 632 ? -24.171 28.779 12.069 1.00 86.12 632 PRO A O 1
ATOM 5015 N N . GLU A 1 633 ? -24.624 30.087 13.835 1.00 87.62 633 GLU A N 1
ATOM 5016 C CA . GLU A 1 633 ? -23.582 31.075 13.543 1.00 87.62 633 GLU A CA 1
ATOM 5017 C C . GLU A 1 633 ? -22.177 30.514 13.792 1.00 87.62 633 GLU A C 1
ATOM 5019 O O . GLU A 1 633 ? -21.286 30.696 12.963 1.00 87.62 633 GLU A O 1
ATOM 5024 N N . THR A 1 634 ? -22.003 29.736 14.863 1.00 88.62 634 THR A N 1
ATOM 5025 C CA . THR A 1 634 ? -20.743 29.048 15.184 1.00 88.62 634 THR A CA 1
ATOM 5026 C C . THR A 1 634 ? -20.367 28.043 14.093 1.00 88.62 634 THR A C 1
ATOM 5028 O O . THR A 1 634 ? -19.227 28.030 13.632 1.00 88.62 634 THR A O 1
ATOM 5031 N N . ILE A 1 635 ? -21.328 27.245 13.607 1.00 86.62 635 ILE A N 1
ATOM 5032 C CA . ILE A 1 635 ? -21.111 26.328 12.476 1.00 86.62 635 ILE A CA 1
ATOM 5033 C C . ILE A 1 635 ? -20.713 27.112 11.219 1.00 86.62 635 ILE A C 1
ATOM 5035 O O . ILE A 1 635 ? -19.807 26.694 10.497 1.00 86.62 635 ILE A O 1
ATOM 5039 N N . ARG A 1 636 ? -21.363 28.251 10.942 1.00 89.75 636 ARG A N 1
ATOM 5040 C CA . ARG A 1 636 ? -21.020 29.099 9.790 1.00 89.75 636 ARG A CA 1
ATOM 5041 C C . ARG A 1 636 ? -19.593 29.640 9.901 1.00 89.75 636 ARG A C 1
ATOM 5043 O O . ARG A 1 636 ? -18.860 29.565 8.920 1.00 89.75 636 ARG A O 1
ATOM 5050 N N . ALA A 1 637 ? -19.190 30.136 11.069 1.00 89.88 637 ALA A N 1
ATOM 5051 C CA . ALA A 1 637 ? -17.844 30.655 11.307 1.00 89.88 637 ALA A CA 1
ATOM 5052 C C . ALA A 1 637 ? -16.767 29.563 11.176 1.00 89.88 637 ALA A C 1
ATOM 5054 O O . ALA A 1 637 ? -15.748 29.773 10.520 1.00 89.88 637 ALA A O 1
ATOM 5055 N N . LEU A 1 638 ? -17.026 28.369 11.715 1.00 87.94 638 LEU A N 1
ATOM 5056 C CA . LEU A 1 638 ? -16.153 27.203 11.565 1.00 87.94 638 LEU A CA 1
ATOM 5057 C C . LEU A 1 638 ? -15.983 26.785 10.094 1.00 87.94 638 LEU A C 1
ATOM 5059 O O . LEU A 1 638 ? -14.860 26.552 9.651 1.00 87.94 638 LEU A O 1
ATOM 5063 N N . LYS A 1 639 ? -17.071 26.766 9.311 1.00 88.88 639 LYS A N 1
ATOM 5064 C CA . LYS A 1 639 ? -17.009 26.513 7.859 1.00 88.88 639 LYS A CA 1
ATOM 5065 C C . LYS A 1 639 ? -16.212 27.584 7.113 1.00 88.88 639 LYS A C 1
ATOM 5067 O O . LYS A 1 639 ? -15.466 27.255 6.200 1.00 88.88 639 LYS A O 1
ATOM 5072 N N . GLN A 1 640 ? -16.339 28.856 7.497 1.00 90.06 640 GLN A N 1
ATOM 5073 C CA . GLN A 1 640 ? -15.546 29.933 6.893 1.00 90.06 640 GLN A CA 1
ATOM 5074 C C . GLN A 1 640 ? -14.051 29.788 7.191 1.00 90.06 640 GLN A C 1
ATOM 5076 O O . GLN A 1 640 ? -13.229 30.018 6.309 1.00 90.06 640 GLN A O 1
ATOM 5081 N N . LEU A 1 641 ? -13.685 29.338 8.395 1.00 88.94 641 LEU A N 1
ATOM 5082 C CA . LEU A 1 641 ? -12.293 29.016 8.712 1.00 88.94 641 LEU A CA 1
ATOM 5083 C C . LEU A 1 641 ? -11.758 27.871 7.841 1.00 88.94 641 LEU A C 1
ATOM 5085 O O . LEU A 1 641 ? -10.630 27.951 7.364 1.00 88.94 641 LEU A O 1
ATOM 5089 N N . GLU A 1 642 ? -12.549 26.818 7.624 1.00 86.12 642 GLU A N 1
ATOM 5090 C CA . GLU A 1 642 ? -12.185 25.708 6.732 1.00 86.12 642 GLU A CA 1
ATOM 5091 C C . GLU A 1 642 ? -11.986 26.165 5.277 1.00 86.12 642 GLU A C 1
ATOM 5093 O O . GLU A 1 642 ? -10.998 25.782 4.650 1.00 86.12 642 GLU A O 1
ATOM 5098 N N . ILE A 1 643 ? -12.871 27.029 4.765 1.00 88.00 643 ILE A N 1
ATOM 5099 C CA . ILE A 1 643 ? -12.716 27.654 3.441 1.00 88.00 643 ILE A CA 1
ATOM 5100 C C . ILE A 1 643 ? -11.420 28.472 3.388 1.00 88.00 643 ILE A C 1
ATOM 5102 O O . ILE A 1 643 ? -10.626 28.281 2.475 1.00 88.00 643 ILE A O 1
ATOM 5106 N N . GLY A 1 644 ? -11.152 29.301 4.401 1.00 90.06 644 GLY A N 1
ATOM 5107 C CA . GLY A 1 644 ? -9.937 30.117 4.454 1.00 90.06 644 GLY A CA 1
ATOM 5108 C C . GLY A 1 644 ? -8.644 29.294 4.450 1.00 90.06 644 GLY A C 1
ATOM 5109 O O . GLY A 1 644 ? -7.707 29.637 3.735 1.00 90.06 644 GLY A O 1
ATOM 5110 N N . LEU A 1 645 ? -8.598 28.175 5.187 1.00 88.06 645 LEU A N 1
ATOM 5111 C CA . LEU A 1 645 ? -7.466 27.244 5.101 1.00 88.06 645 LEU A CA 1
ATOM 5112 C C . LEU A 1 645 ? -7.345 26.663 3.691 1.00 88.06 645 LEU A C 1
ATOM 5114 O O . LEU A 1 645 ? -6.241 26.548 3.168 1.00 88.06 645 LEU A O 1
ATOM 5118 N N . LYS A 1 646 ? -8.460 26.252 3.081 1.00 86.88 646 LYS A N 1
ATOM 5119 C CA . LYS A 1 646 ? -8.443 25.670 1.738 1.00 86.88 646 LYS A CA 1
ATOM 5120 C C . LYS A 1 646 ? -7.869 26.654 0.715 1.00 86.88 646 LYS A C 1
ATOM 5122 O O . LYS A 1 646 ? -7.002 26.252 -0.057 1.00 86.88 646 LYS A O 1
ATOM 5127 N N . ASP A 1 647 ? -8.288 27.914 0.768 1.00 90.31 647 ASP A N 1
ATOM 5128 C CA . ASP A 1 647 ? -7.792 28.974 -0.112 1.00 90.31 647 ASP A CA 1
ATOM 5129 C C . ASP A 1 647 ? -6.288 29.220 0.100 1.00 90.31 647 ASP A C 1
ATOM 5131 O O . ASP A 1 647 ? -5.531 29.303 -0.866 1.00 90.31 647 ASP A O 1
ATOM 5135 N N . GLU A 1 648 ? -5.820 29.259 1.354 1.00 92.25 648 GLU A N 1
ATOM 5136 C CA . GLU A 1 648 ? -4.392 29.388 1.686 1.00 92.25 648 GLU A CA 1
ATOM 5137 C C . GLU A 1 648 ? -3.568 28.209 1.136 1.00 92.25 648 GLU A C 1
ATOM 5139 O O . GLU A 1 648 ? -2.512 28.398 0.529 1.00 92.25 648 GLU A O 1
ATOM 5144 N N . LEU A 1 649 ? -4.067 26.977 1.281 1.00 87.62 649 LEU A N 1
ATOM 5145 C CA . LEU A 1 649 ? -3.413 25.785 0.736 1.00 87.62 649 LEU A CA 1
ATOM 5146 C C . LEU A 1 649 ? -3.390 25.786 -0.802 1.00 87.62 649 LEU A C 1
ATOM 5148 O O . LEU A 1 649 ? -2.412 25.321 -1.390 1.00 87.62 649 LEU A O 1
ATOM 5152 N N . GLU A 1 650 ? -4.441 26.280 -1.461 1.00 87.44 650 GLU A N 1
ATOM 5153 C CA . GLU A 1 650 ? -4.489 26.427 -2.922 1.00 87.44 650 GLU A CA 1
ATOM 5154 C C . GLU A 1 650 ? -3.511 27.499 -3.421 1.00 87.44 650 GLU A C 1
ATOM 5156 O O . GLU A 1 650 ? -2.807 27.263 -4.404 1.00 87.44 650 GLU A O 1
ATOM 5161 N N . GLN A 1 651 ? -3.375 28.622 -2.710 1.00 92.44 651 GLN A N 1
ATOM 5162 C CA . GLN A 1 651 ? -2.384 29.657 -3.026 1.00 92.44 651 GLN A CA 1
ATOM 5163 C C . GLN A 1 651 ? -0.951 29.133 -2.914 1.00 92.44 651 GLN A C 1
ATOM 5165 O O . GLN A 1 651 ? -0.153 29.333 -3.830 1.00 92.44 651 GLN A O 1
ATOM 5170 N N . ILE A 1 652 ? -0.631 28.409 -1.833 1.00 90.62 652 ILE A N 1
ATOM 5171 C CA . ILE A 1 652 ? 0.683 27.770 -1.670 1.00 90.62 652 ILE A CA 1
ATOM 5172 C C . ILE A 1 652 ? 0.957 26.835 -2.854 1.00 90.62 652 ILE A C 1
ATOM 5174 O O . ILE A 1 652 ? 2.021 26.908 -3.464 1.00 90.62 652 ILE A O 1
ATOM 5178 N N . ARG A 1 653 ? -0.011 25.991 -3.229 1.00 87.19 653 ARG A N 1
ATOM 5179 C CA . ARG A 1 653 ? 0.137 25.076 -4.373 1.00 87.19 653 ARG A CA 1
ATOM 5180 C C . ARG A 1 653 ? 0.403 25.808 -5.682 1.00 87.19 653 ARG A C 1
ATOM 5182 O O . ARG A 1 653 ? 1.276 25.371 -6.423 1.00 87.19 653 ARG A O 1
ATOM 5189 N N . HIS A 1 654 ? -0.302 26.908 -5.941 1.00 89.06 654 HIS A N 1
ATOM 5190 C CA . HIS A 1 654 ? -0.118 27.703 -7.154 1.00 89.06 654 HIS A CA 1
ATOM 5191 C C . HIS A 1 654 ? 1.301 28.282 -7.255 1.00 89.06 654 HIS A C 1
ATOM 5193 O O . HIS A 1 654 ? 1.925 28.192 -8.308 1.00 89.06 654 HIS A O 1
ATOM 5199 N N . ILE A 1 655 ? 1.847 28.814 -6.155 1.00 92.06 655 ILE A N 1
ATOM 5200 C CA . ILE A 1 655 ? 3.224 29.340 -6.114 1.00 92.06 655 ILE A CA 1
ATOM 5201 C C . ILE A 1 655 ? 4.227 28.246 -6.509 1.00 92.06 655 ILE A C 1
ATOM 5203 O O . ILE A 1 655 ? 5.048 28.427 -7.408 1.00 92.06 655 ILE A O 1
ATOM 5207 N N . TYR A 1 656 ? 4.115 27.064 -5.899 1.00 90.38 656 TYR A N 1
ATOM 5208 C CA . TYR A 1 656 ? 5.013 25.946 -6.199 1.00 90.38 656 TYR A CA 1
ATOM 5209 C C . TYR A 1 656 ? 4.725 25.272 -7.556 1.00 90.38 656 TYR A C 1
ATOM 5211 O O . TYR A 1 656 ? 5.606 24.610 -8.112 1.00 90.38 656 TYR A O 1
ATOM 5219 N N . ASP A 1 657 ? 3.525 25.438 -8.128 1.00 86.69 657 ASP A N 1
ATOM 5220 C CA . ASP A 1 657 ? 3.223 25.071 -9.517 1.00 86.69 657 ASP A CA 1
ATOM 5221 C C . ASP A 1 657 ? 4.046 25.908 -10.496 1.00 86.69 657 ASP A C 1
ATOM 5223 O O . ASP A 1 657 ? 4.675 25.339 -11.394 1.00 86.69 657 ASP A O 1
ATOM 5227 N N . GLU A 1 658 ? 4.102 27.223 -10.292 1.00 88.19 658 GLU A N 1
ATOM 5228 C CA . GLU A 1 658 ? 4.889 28.137 -11.121 1.00 88.19 658 GLU A CA 1
ATOM 5229 C C . GLU A 1 658 ? 6.392 27.856 -11.001 1.00 88.19 658 GLU A C 1
ATOM 5231 O O . GLU A 1 658 ? 7.067 27.667 -12.017 1.00 88.19 658 GLU A O 1
ATOM 5236 N N . GLU A 1 659 ? 6.917 27.727 -9.780 1.00 88.69 659 GLU A N 1
ATOM 5237 C CA . GLU A 1 659 ? 8.340 27.437 -9.554 1.00 88.69 659 GLU A CA 1
ATOM 5238 C C . GLU A 1 659 ? 8.762 26.091 -10.161 1.00 88.69 659 GLU A C 1
ATOM 5240 O O . GLU A 1 659 ? 9.812 25.972 -10.804 1.00 88.69 659 GLU A O 1
ATOM 5245 N N . HIS A 1 660 ? 7.919 25.063 -10.029 1.00 85.44 660 HIS A N 1
ATOM 5246 C CA . HIS A 1 660 ? 8.197 23.764 -10.631 1.00 85.44 660 HIS A CA 1
ATOM 5247 C C . HIS A 1 660 ? 8.064 23.799 -12.165 1.00 85.44 660 HIS A C 1
ATOM 5249 O O . HIS A 1 660 ? 8.772 23.064 -12.861 1.00 85.44 660 HIS A O 1
ATOM 5255 N N . ALA A 1 661 ? 7.178 24.631 -12.721 1.00 84.25 661 ALA A N 1
ATOM 5256 C CA . ALA A 1 661 ? 7.067 24.827 -14.165 1.00 84.25 661 ALA A CA 1
ATOM 5257 C C . ALA A 1 661 ? 8.321 25.497 -14.744 1.00 84.25 661 ALA A C 1
ATOM 5259 O O . ALA A 1 661 ? 8.813 25.046 -15.782 1.00 84.25 661 ALA A O 1
ATOM 5260 N N . VAL A 1 662 ? 8.883 26.494 -14.051 1.00 86.31 662 VAL A N 1
ATOM 5261 C CA . VAL A 1 662 ? 10.169 27.119 -14.411 1.00 86.31 662 VAL A CA 1
ATOM 5262 C C . VAL A 1 662 ? 11.285 26.074 -14.423 1.00 86.31 662 VAL A C 1
ATOM 5264 O O . VAL A 1 662 ? 11.977 25.924 -15.429 1.00 86.31 662 VAL A O 1
ATOM 5267 N N . LEU A 1 663 ? 11.387 25.258 -13.369 1.00 83.94 663 LEU A N 1
ATOM 5268 C CA . LEU A 1 663 ? 12.389 24.191 -13.273 1.00 83.94 663 LEU A CA 1
ATOM 5269 C C . LEU A 1 663 ? 12.277 23.163 -14.417 1.00 83.94 663 LEU A C 1
ATOM 5271 O O . LEU A 1 663 ? 13.278 22.721 -14.992 1.00 83.94 663 LEU A O 1
ATOM 5275 N N . LEU A 1 664 ? 11.051 22.774 -14.780 1.00 78.44 664 LEU A N 1
ATOM 5276 C CA . LEU A 1 664 ? 10.803 21.894 -15.927 1.00 78.44 664 LEU A CA 1
ATOM 5277 C C . LEU A 1 664 ? 11.161 22.569 -17.259 1.00 78.44 664 LEU A C 1
ATOM 5279 O O . LEU A 1 664 ? 11.684 21.897 -18.152 1.00 78.44 664 LEU A O 1
ATOM 5283 N N . GLY A 1 665 ? 10.910 23.875 -17.380 1.00 76.56 665 GLY A N 1
ATOM 5284 C CA . GLY A 1 665 ? 11.330 24.711 -18.503 1.00 76.56 665 GLY A CA 1
ATOM 5285 C C . GLY A 1 665 ? 12.843 24.676 -18.707 1.00 76.56 665 GLY A C 1
ATOM 5286 O O . GLY A 1 665 ? 13.295 24.289 -19.785 1.00 76.56 665 GLY A O 1
ATOM 5287 N N . ASP A 1 666 ? 13.615 24.949 -17.656 1.00 75.94 666 ASP A N 1
ATOM 5288 C CA . ASP A 1 666 ? 15.086 24.896 -17.671 1.00 75.94 666 ASP A CA 1
ATOM 5289 C C . ASP A 1 666 ? 15.608 23.498 -18.035 1.00 75.94 666 ASP A C 1
ATOM 5291 O O . ASP A 1 666 ? 16.619 23.333 -18.723 1.00 75.94 666 ASP A O 1
ATOM 5295 N N . THR A 1 667 ? 14.891 22.446 -17.630 1.00 72.00 667 THR A N 1
ATOM 5296 C CA . THR A 1 667 ? 15.287 21.069 -17.954 1.00 72.00 667 THR A CA 1
ATOM 5297 C C . THR A 1 667 ? 15.109 20.743 -19.448 1.00 72.00 667 THR A C 1
ATOM 5299 O O . THR A 1 667 ? 15.801 19.865 -19.978 1.00 72.00 667 THR A O 1
ATOM 5302 N N . ASN A 1 668 ? 14.252 21.466 -20.182 1.00 76.44 668 ASN A N 1
ATOM 5303 C CA . ASN A 1 668 ? 14.155 21.294 -21.636 1.00 76.44 668 ASN A CA 1
ATOM 5304 C C . ASN A 1 668 ? 15.458 21.667 -22.349 1.00 76.44 668 ASN A C 1
ATOM 5306 O O . ASN A 1 668 ? 15.773 21.051 -23.366 1.00 76.44 668 ASN A O 1
ATOM 5310 N N . GLU A 1 669 ? 16.244 22.600 -21.808 1.00 79.00 669 GLU A N 1
ATOM 5311 C CA . GLU A 1 669 ? 17.554 22.943 -22.364 1.00 79.00 669 GLU A CA 1
ATOM 5312 C C . GLU A 1 669 ? 18.495 21.729 -22.337 1.00 79.00 669 GLU A C 1
ATOM 5314 O O . GLU A 1 669 ? 19.113 21.390 -23.346 1.00 79.00 669 GLU A O 1
ATOM 5319 N N . TYR A 1 670 ? 18.538 21.001 -21.215 1.00 73.25 670 TYR A N 1
ATOM 5320 C CA . TYR A 1 670 ? 19.323 19.768 -21.096 1.00 73.25 670 TYR A CA 1
ATOM 5321 C C . TYR A 1 670 ? 18.807 18.667 -22.016 1.00 73.25 670 TYR A C 1
ATOM 5323 O O . TYR A 1 670 ? 19.600 17.925 -22.591 1.00 73.25 670 TYR A O 1
ATOM 5331 N N . LYS A 1 671 ? 17.487 18.559 -22.206 1.00 75.31 671 LYS A N 1
ATOM 5332 C CA . LYS A 1 671 ? 16.930 17.619 -23.185 1.00 75.31 671 LYS A CA 1
ATOM 5333 C C . LYS A 1 671 ? 17.399 17.950 -24.600 1.00 75.31 671 LYS A C 1
ATOM 5335 O O . LYS A 1 671 ? 17.840 17.042 -25.295 1.00 75.31 671 LYS A O 1
ATOM 5340 N N . ILE A 1 672 ? 17.337 19.218 -25.007 1.00 80.25 672 ILE A N 1
ATOM 5341 C CA . ILE A 1 672 ? 17.812 19.661 -26.325 1.00 80.25 672 ILE A CA 1
ATOM 5342 C C . ILE A 1 672 ? 19.307 19.356 -26.467 1.00 80.25 672 ILE A C 1
ATOM 5344 O O . ILE A 1 672 ? 19.701 18.729 -27.447 1.00 80.25 672 ILE A O 1
ATOM 5348 N N . LYS A 1 673 ? 20.122 19.688 -25.456 1.00 79.94 673 LYS A N 1
ATOM 5349 C CA . LYS A 1 673 ? 21.559 19.370 -25.434 1.00 79.94 673 LYS A CA 1
ATOM 5350 C C . LYS A 1 673 ? 21.825 17.874 -25.556 1.00 79.94 673 LYS A C 1
ATOM 5352 O O . LYS A 1 673 ? 22.684 17.483 -26.337 1.00 79.94 673 LYS A O 1
ATOM 5357 N N . ILE A 1 674 ? 21.092 17.028 -24.831 1.00 76.19 674 ILE A N 1
ATOM 5358 C CA . ILE A 1 674 ? 21.236 15.568 -24.918 1.00 76.19 674 ILE A CA 1
ATOM 5359 C C . ILE A 1 674 ? 20.804 15.058 -26.294 1.00 76.19 674 ILE A C 1
ATOM 5361 O O . ILE A 1 674 ? 21.517 14.244 -26.877 1.00 76.19 674 ILE A O 1
ATOM 5365 N N . ASP A 1 675 ? 19.678 15.527 -26.830 1.00 77.75 675 ASP A N 1
ATOM 5366 C CA . ASP A 1 675 ? 19.182 15.123 -28.149 1.00 77.75 675 ASP A CA 1
ATOM 5367 C C . ASP A 1 675 ? 20.151 15.547 -29.266 1.00 77.75 675 ASP A C 1
ATOM 5369 O O . ASP A 1 675 ? 20.415 14.777 -30.195 1.00 77.75 675 ASP A O 1
ATOM 5373 N N . ASP A 1 676 ? 20.738 16.738 -29.172 1.00 82.62 676 ASP A N 1
ATOM 5374 C CA . ASP A 1 676 ? 21.746 17.216 -30.117 1.00 82.62 676 ASP A CA 1
ATOM 5375 C C . ASP A 1 676 ? 23.078 16.489 -29.943 1.00 82.62 676 ASP A C 1
ATOM 5377 O O . ASP A 1 676 ? 23.674 16.060 -30.933 1.00 82.62 676 ASP A O 1
ATOM 5381 N N . LEU A 1 677 ? 23.504 16.232 -28.705 1.00 79.06 677 LEU A N 1
ATOM 5382 C CA . LEU A 1 677 ? 24.678 15.417 -28.418 1.00 79.06 677 LEU A CA 1
ATOM 5383 C C . LEU A 1 677 ? 24.514 14.006 -28.985 1.00 79.06 677 LEU A C 1
ATOM 5385 O O . LEU A 1 677 ? 25.451 13.486 -29.582 1.00 79.06 677 LEU A O 1
ATOM 5389 N N . VAL A 1 678 ? 23.330 13.397 -28.872 1.00 77.31 678 VAL A N 1
ATOM 5390 C CA . VAL A 1 678 ? 22.998 12.101 -29.486 1.00 77.31 678 VAL A CA 1
ATOM 5391 C C . VAL A 1 678 ? 23.169 12.165 -31.004 1.00 77.31 678 VAL A C 1
ATOM 5393 O O . VAL A 1 678 ? 23.840 11.300 -31.569 1.00 77.31 678 VAL A O 1
ATOM 5396 N N . LYS A 1 679 ? 22.621 13.189 -31.674 1.00 81.06 679 LYS A N 1
ATOM 5397 C CA . LYS A 1 679 ? 22.762 13.358 -33.134 1.00 81.06 679 LYS A CA 1
ATOM 5398 C C . LYS A 1 679 ? 24.228 13.519 -33.545 1.00 81.06 679 LYS A C 1
ATOM 5400 O O . LYS A 1 679 ? 24.696 12.784 -34.414 1.00 81.06 679 LYS A O 1
ATOM 5405 N N . VAL A 1 680 ? 24.957 14.422 -32.887 1.00 83.81 680 VAL A N 1
ATOM 5406 C CA . VAL A 1 680 ? 26.379 14.699 -33.152 1.00 83.81 680 VAL A CA 1
ATOM 5407 C C . VAL A 1 680 ? 27.239 13.465 -32.889 1.00 83.81 680 VAL A C 1
ATOM 5409 O O . VAL A 1 680 ? 28.157 13.169 -33.653 1.00 83.81 680 VAL A O 1
ATOM 5412 N N . SER A 1 681 ? 26.931 12.711 -31.836 1.00 80.06 681 SER A N 1
ATOM 5413 C CA . SER A 1 681 ? 27.630 11.476 -31.468 1.00 80.06 681 SER A CA 1
ATOM 5414 C C . SER A 1 681 ? 27.445 10.390 -32.519 1.00 80.06 681 SER A C 1
ATOM 5416 O O . SER A 1 681 ? 28.408 9.728 -32.908 1.00 80.06 681 SER A O 1
ATOM 5418 N N . VAL A 1 682 ? 26.220 10.247 -33.028 1.00 81.19 682 VAL A N 1
ATOM 5419 C CA . VAL A 1 682 ? 25.902 9.345 -34.134 1.00 81.19 682 VAL A CA 1
ATOM 5420 C C . VAL A 1 682 ? 26.688 9.725 -35.398 1.00 81.19 682 VAL A C 1
ATOM 5422 O O . VAL A 1 682 ? 27.317 8.858 -36.009 1.00 81.19 682 VAL A O 1
ATOM 5425 N N . ASP A 1 683 ? 26.733 11.011 -35.754 1.00 82.94 683 ASP A N 1
ATOM 5426 C CA . ASP A 1 683 ? 27.466 11.490 -36.936 1.00 82.94 683 ASP A CA 1
ATOM 5427 C C . ASP A 1 683 ? 28.982 11.354 -36.788 1.00 82.94 683 ASP A C 1
ATOM 5429 O O . ASP A 1 683 ? 29.678 10.911 -37.706 1.00 82.94 683 ASP A O 1
ATOM 5433 N N . THR A 1 684 ? 29.502 11.651 -35.599 1.00 83.00 684 THR A N 1
ATOM 5434 C CA . THR A 1 684 ? 30.913 11.456 -35.257 1.00 83.00 684 THR A CA 1
ATOM 5435 C C . THR A 1 684 ? 31.295 9.985 -35.365 1.00 83.00 684 THR A C 1
ATOM 5437 O O . THR A 1 684 ? 32.347 9.664 -35.924 1.00 83.00 684 THR A O 1
ATOM 5440 N N . MET A 1 685 ? 30.438 9.080 -34.878 1.00 82.12 685 MET A N 1
ATOM 5441 C CA . MET A 1 685 ? 30.672 7.642 -34.954 1.00 82.12 685 MET A CA 1
ATOM 5442 C C . MET A 1 685 ? 30.710 7.163 -36.410 1.00 82.12 685 MET A C 1
ATOM 5444 O O . MET A 1 685 ? 31.641 6.460 -36.813 1.00 82.12 685 MET A O 1
ATOM 5448 N N . ARG A 1 686 ? 29.754 7.609 -37.229 1.00 84.56 686 ARG A N 1
ATOM 5449 C CA . ARG A 1 686 ? 29.691 7.311 -38.666 1.00 84.56 686 ARG A CA 1
ATOM 5450 C C . ARG A 1 686 ? 30.932 7.802 -39.418 1.00 84.56 686 ARG A C 1
ATOM 5452 O O . ARG A 1 686 ? 31.519 7.038 -40.183 1.00 84.56 686 ARG A O 1
ATOM 5459 N N . LYS A 1 687 ? 31.377 9.037 -39.149 1.00 84.88 687 LYS A N 1
ATOM 5460 C CA . LYS A 1 687 ? 32.553 9.647 -39.789 1.00 84.88 687 LYS A CA 1
ATOM 5461 C C . LYS A 1 687 ? 33.860 8.970 -39.373 1.00 84.88 687 LYS A C 1
ATOM 5463 O O . LYS A 1 687 ? 34.641 8.593 -40.237 1.00 84.88 687 LYS A O 1
ATOM 5468 N N . LYS A 1 688 ? 34.097 8.768 -38.070 1.00 83.06 688 LYS A N 1
ATOM 5469 C CA . LYS A 1 688 ? 35.345 8.161 -37.558 1.00 83.06 688 LYS A CA 1
ATOM 5470 C C . LYS A 1 688 ? 35.539 6.714 -38.008 1.00 83.06 688 LYS A C 1
ATOM 5472 O O . LYS A 1 688 ? 36.674 6.283 -38.195 1.00 83.06 688 LYS A O 1
ATOM 5477 N N . THR A 1 689 ? 34.449 5.963 -38.151 1.00 80.81 689 THR A N 1
ATOM 5478 C CA . THR A 1 689 ? 34.494 4.580 -38.657 1.00 80.81 689 THR A CA 1
ATOM 5479 C C . THR A 1 689 ? 34.494 4.504 -40.178 1.00 80.81 689 THR A C 1
ATOM 5481 O O . THR A 1 689 ? 34.609 3.407 -40.716 1.00 80.81 689 THR A O 1
ATOM 5484 N N . GLU A 1 690 ? 34.369 5.644 -40.872 1.00 82.94 690 GLU A N 1
ATOM 5485 C CA . GLU A 1 690 ? 34.231 5.706 -42.331 1.00 82.94 690 GLU A CA 1
ATOM 5486 C C . GLU A 1 690 ? 33.112 4.771 -42.825 1.00 82.94 690 GLU A C 1
ATOM 5488 O O . GLU A 1 690 ? 33.228 4.104 -43.854 1.00 82.94 690 GLU A O 1
ATOM 5493 N N . MET A 1 691 ? 32.016 4.691 -42.060 1.00 81.12 691 MET A N 1
ATOM 5494 C CA . MET A 1 691 ? 30.935 3.725 -42.272 1.00 81.12 691 MET A CA 1
ATOM 5495 C C . MET A 1 691 ? 30.336 3.830 -43.679 1.00 81.12 691 MET A C 1
ATOM 5497 O O . MET A 1 691 ? 30.006 2.809 -44.279 1.00 81.12 691 MET A O 1
ATOM 5501 N N . ASP A 1 692 ? 30.241 5.041 -44.231 1.00 82.25 692 ASP A N 1
ATOM 5502 C CA . ASP A 1 692 ? 29.711 5.259 -45.580 1.00 82.25 692 ASP A CA 1
ATOM 5503 C C . ASP A 1 692 ? 30.599 4.691 -46.688 1.00 82.25 692 ASP A C 1
ATOM 5505 O O . ASP A 1 692 ? 30.081 4.188 -47.682 1.00 82.25 692 ASP A O 1
ATOM 5509 N N . ALA A 1 693 ? 31.920 4.753 -46.511 1.00 78.94 693 ALA A N 1
ATOM 5510 C CA . ALA A 1 693 ? 32.882 4.262 -47.491 1.00 78.94 693 ALA A CA 1
ATOM 5511 C C . ALA A 1 693 ? 33.101 2.747 -47.365 1.00 78.94 693 ALA A C 1
ATOM 5513 O O . ALA A 1 693 ? 33.211 2.049 -48.370 1.00 78.94 693 ALA A O 1
ATOM 5514 N N . ASN A 1 694 ? 33.134 2.241 -46.129 1.00 77.62 694 ASN A N 1
ATOM 5515 C CA . ASN A 1 694 ? 33.667 0.915 -45.818 1.00 77.62 694 ASN A CA 1
ATOM 5516 C C . ASN A 1 694 ? 32.599 -0.129 -45.430 1.00 77.62 694 ASN A C 1
ATOM 5518 O O . ASN A 1 694 ? 32.868 -1.325 -45.538 1.00 77.62 694 ASN A O 1
ATOM 5522 N N . LEU A 1 695 ? 31.408 0.284 -44.971 1.00 78.00 695 LEU A N 1
ATOM 5523 C CA . LEU A 1 695 ? 30.283 -0.622 -44.673 1.00 78.00 695 LEU A CA 1
ATOM 5524 C C . LEU A 1 695 ? 29.120 -0.422 -45.641 1.00 78.00 695 LEU A C 1
ATOM 5526 O O . LEU A 1 695 ? 28.615 -1.392 -46.187 1.00 78.00 695 LEU A O 1
ATOM 5530 N N . MET A 1 696 ? 28.707 0.822 -45.888 1.00 77.00 696 MET A N 1
ATOM 5531 C CA . MET A 1 696 ? 27.634 1.158 -46.831 1.00 77.00 696 MET A CA 1
ATOM 5532 C C . MET A 1 696 ? 28.152 1.221 -48.274 1.00 77.00 696 MET A C 1
ATOM 5534 O O . MET A 1 696 ? 27.786 2.111 -49.040 1.00 77.00 696 MET A O 1
ATOM 5538 N N . ASP A 1 697 ? 28.992 0.266 -48.662 1.00 81.56 697 ASP A N 1
ATOM 5539 C CA . ASP A 1 697 ? 29.513 0.141 -50.018 1.00 81.56 697 ASP A CA 1
ATOM 5540 C C . ASP A 1 697 ? 28.421 -0.336 -51.000 1.00 81.56 697 ASP A C 1
ATOM 5542 O O . ASP A 1 697 ? 27.300 -0.712 -50.632 1.00 81.56 697 ASP A O 1
ATOM 5546 N N . THR A 1 698 ? 28.726 -0.352 -52.300 1.00 80.44 698 THR A N 1
ATOM 5547 C CA . THR A 1 698 ? 27.766 -0.794 -53.326 1.00 80.44 698 THR A CA 1
ATOM 5548 C C . THR A 1 698 ? 27.276 -2.229 -53.088 1.00 80.44 698 THR A C 1
ATOM 5550 O O . THR A 1 698 ? 26.127 -2.546 -53.410 1.00 80.44 698 THR A O 1
ATOM 5553 N N . SER A 1 699 ? 28.112 -3.103 -52.513 1.00 82.19 699 SER A N 1
ATOM 5554 C CA . SER A 1 699 ? 27.767 -4.504 -52.264 1.00 82.19 699 SER A CA 1
ATOM 5555 C C . SER A 1 699 ? 26.788 -4.670 -51.094 1.00 82.19 699 SER A C 1
ATOM 5557 O O . SER A 1 699 ? 25.838 -5.451 -51.189 1.00 82.19 699 SER A O 1
ATOM 5559 N N . PHE A 1 700 ? 26.964 -3.919 -50.007 1.00 81.94 700 PHE A N 1
ATOM 5560 C CA . PHE A 1 700 ? 26.083 -3.922 -48.843 1.00 81.94 700 PHE A CA 1
ATOM 5561 C C . PHE A 1 700 ? 24.753 -3.223 -49.138 1.00 81.94 700 PHE A C 1
ATOM 5563 O O . PHE A 1 700 ? 23.697 -3.728 -48.760 1.00 81.94 700 PHE A O 1
ATOM 5570 N N . LYS A 1 701 ? 24.750 -2.140 -49.927 1.00 82.25 701 LYS A N 1
ATOM 5571 C CA . LYS A 1 701 ? 23.495 -1.517 -50.392 1.00 82.25 701 LYS A CA 1
ATOM 5572 C C . LYS A 1 701 ? 22.644 -2.483 -51.221 1.00 82.25 701 LYS A C 1
ATOM 5574 O O . LYS A 1 701 ? 21.433 -2.558 -51.024 1.00 82.25 701 LYS A O 1
ATOM 5579 N N . LYS A 1 702 ? 23.259 -3.248 -52.135 1.00 84.25 702 LYS A N 1
ATOM 5580 C CA . LYS A 1 702 ? 22.561 -4.288 -52.922 1.00 84.25 702 LYS A CA 1
ATOM 5581 C C . LYS A 1 702 ? 21.984 -5.390 -52.028 1.00 84.25 702 LYS A C 1
ATOM 5583 O O . LYS A 1 702 ? 20.856 -5.829 -52.254 1.00 84.25 702 LYS A O 1
ATOM 5588 N N . LEU A 1 703 ? 22.730 -5.796 -51.001 1.00 84.62 703 LEU A N 1
ATOM 5589 C CA . LEU A 1 703 ? 22.280 -6.752 -49.991 1.00 84.62 703 LEU A CA 1
ATOM 5590 C C . LEU A 1 703 ? 21.041 -6.244 -49.235 1.00 84.62 703 LEU A C 1
ATOM 5592 O O . LEU A 1 703 ? 20.039 -6.951 -49.168 1.00 84.62 703 LEU A O 1
ATOM 5596 N N . LEU A 1 704 ? 21.068 -5.003 -48.738 1.00 82.69 704 LEU A N 1
ATOM 5597 C CA . LEU A 1 704 ? 19.933 -4.397 -48.031 1.00 82.69 704 LEU A CA 1
ATOM 5598 C C . LEU A 1 704 ? 18.690 -4.260 -48.921 1.00 82.69 704 LEU A C 1
ATOM 5600 O O . LEU A 1 704 ? 17.597 -4.618 -48.491 1.00 82.69 704 LEU A O 1
ATOM 5604 N N . LYS A 1 705 ? 18.850 -3.831 -50.181 1.00 85.62 705 LYS A N 1
ATOM 5605 C CA . LYS A 1 705 ? 17.744 -3.783 -51.158 1.00 85.62 705 LYS A CA 1
ATOM 5606 C C . LYS A 1 705 ? 17.135 -5.162 -51.417 1.00 85.62 705 LYS A C 1
ATOM 5608 O O . LYS A 1 705 ? 15.924 -5.278 -51.572 1.00 85.62 705 LYS A O 1
ATOM 5613 N N . SER A 1 706 ? 17.963 -6.205 -51.451 1.00 85.38 706 SER A N 1
ATOM 5614 C CA . SER A 1 706 ? 17.497 -7.585 -51.637 1.00 85.38 706 SER A CA 1
ATOM 5615 C C . SER A 1 706 ? 16.690 -8.061 -50.429 1.00 85.38 706 SER A C 1
ATOM 5617 O O . SER A 1 706 ? 15.607 -8.611 -50.599 1.00 85.38 706 SER A O 1
ATOM 5619 N N . ILE A 1 707 ? 17.158 -7.766 -49.211 1.00 82.00 707 ILE A N 1
ATOM 5620 C CA . ILE A 1 707 ? 16.423 -8.040 -47.965 1.00 82.00 707 ILE A CA 1
ATOM 5621 C C . ILE A 1 707 ? 15.073 -7.311 -47.955 1.00 82.00 707 ILE A C 1
ATOM 5623 O O . ILE A 1 707 ? 14.048 -7.936 -47.699 1.00 82.00 707 ILE A O 1
ATOM 5627 N N . GLN A 1 708 ? 15.056 -6.017 -48.287 1.00 83.56 708 GLN A N 1
ATOM 5628 C CA . GLN A 1 708 ? 13.831 -5.216 -48.343 1.00 83.56 708 GLN A CA 1
ATOM 5629 C C . GLN A 1 708 ? 12.834 -5.776 -49.368 1.00 83.56 708 GLN A C 1
ATOM 5631 O O . GLN A 1 708 ? 11.650 -5.903 -49.068 1.00 83.56 708 GLN A O 1
ATOM 5636 N N . LYS A 1 709 ? 13.312 -6.177 -50.553 1.00 87.12 709 LYS A N 1
ATOM 5637 C CA . LYS A 1 709 ? 12.479 -6.803 -51.587 1.00 87.12 709 LYS A CA 1
ATOM 5638 C C . LYS A 1 709 ? 11.837 -8.105 -51.099 1.00 87.12 709 LYS A C 1
ATOM 5640 O O . LYS A 1 709 ? 10.647 -8.298 -51.313 1.00 87.12 709 LYS A O 1
ATOM 5645 N N . LEU A 1 710 ? 12.597 -8.964 -50.415 1.00 85.69 710 LEU A N 1
ATOM 5646 C CA . LEU A 1 710 ? 12.073 -10.215 -49.851 1.00 85.69 710 LEU A CA 1
ATOM 5647 C C . LEU A 1 710 ? 11.040 -9.960 -48.746 1.00 85.69 710 LEU A C 1
ATOM 5649 O O . LEU A 1 710 ? 10.070 -10.699 -48.636 1.00 85.69 710 LEU A O 1
ATOM 5653 N N . GLN A 1 711 ? 11.220 -8.914 -47.936 1.00 83.75 711 GLN A N 1
ATOM 5654 C CA . GLN A 1 711 ? 10.249 -8.538 -46.903 1.00 83.75 711 GLN A CA 1
ATOM 5655 C C . GLN A 1 711 ? 8.932 -8.029 -47.497 1.00 83.75 711 GLN A C 1
ATOM 5657 O O . GLN A 1 711 ? 7.872 -8.435 -47.029 1.00 83.75 711 GLN A O 1
ATOM 5662 N N . ILE A 1 712 ? 9.002 -7.195 -48.538 1.00 84.44 712 ILE A N 1
ATOM 5663 C CA . ILE A 1 712 ? 7.820 -6.753 -49.291 1.00 84.44 712 ILE A CA 1
ATOM 5664 C C . ILE A 1 712 ? 7.119 -7.971 -49.906 1.00 84.44 712 ILE A C 1
ATOM 5666 O O . ILE A 1 712 ? 5.921 -8.144 -49.723 1.00 84.44 712 ILE A O 1
ATOM 5670 N N . GLU A 1 713 ? 7.874 -8.884 -50.527 1.00 87.31 713 GLU A N 1
ATOM 5671 C CA . GLU A 1 713 ? 7.305 -10.102 -51.115 1.00 87.31 713 GLU A CA 1
ATOM 5672 C C . GLU A 1 713 ? 6.638 -11.008 -50.061 1.00 87.31 713 GLU A C 1
ATOM 5674 O O . GLU A 1 713 ? 5.606 -11.613 -50.338 1.00 87.31 713 GLU A O 1
ATOM 5679 N N . ILE A 1 714 ? 7.181 -11.092 -48.837 1.00 83.31 714 ILE A N 1
ATOM 5680 C CA . ILE A 1 714 ? 6.520 -11.792 -47.722 1.00 83.31 714 ILE A CA 1
ATOM 5681 C C . ILE A 1 714 ? 5.192 -11.123 -47.380 1.00 83.31 714 ILE A C 1
ATOM 5683 O O . ILE A 1 714 ? 4.197 -11.831 -47.258 1.00 83.31 714 ILE A O 1
ATOM 5687 N N . GLN A 1 715 ? 5.169 -9.797 -47.236 1.00 82.38 715 GLN A N 1
ATOM 5688 C CA . GLN A 1 715 ? 3.954 -9.057 -46.899 1.00 82.38 715 GLN A CA 1
ATOM 5689 C C . GLN A 1 715 ? 2.871 -9.251 -47.969 1.00 82.38 715 GLN A C 1
ATOM 5691 O O . GLN A 1 715 ? 1.733 -9.577 -47.632 1.00 82.38 715 GLN A O 1
ATOM 5696 N N . ASP A 1 716 ? 3.239 -9.145 -49.247 1.00 82.50 716 ASP A N 1
ATOM 5697 C CA . ASP A 1 716 ? 2.328 -9.365 -50.373 1.00 82.50 716 ASP A CA 1
ATOM 5698 C C . ASP A 1 716 ? 1.765 -10.795 -50.359 1.00 82.50 716 ASP A C 1
ATOM 5700 O O . ASP A 1 716 ? 0.564 -11.011 -50.528 1.00 82.50 716 ASP A O 1
ATOM 5704 N N . LYS A 1 717 ? 2.616 -11.798 -50.098 1.00 83.69 717 LYS A N 1
ATOM 5705 C CA . LYS A 1 717 ? 2.206 -13.211 -50.044 1.00 83.69 717 LYS A CA 1
ATOM 5706 C C . LYS A 1 717 ? 1.412 -13.568 -48.786 1.00 83.69 717 LYS A C 1
ATOM 5708 O O . LYS A 1 717 ? 0.599 -14.488 -48.831 1.00 83.69 717 LYS A O 1
ATOM 5713 N N . GLU A 1 718 ? 1.636 -12.887 -47.665 1.00 83.50 718 GLU A N 1
ATOM 5714 C CA . GLU A 1 718 ? 0.812 -13.012 -46.457 1.00 83.50 718 GLU A CA 1
ATOM 5715 C C . GLU A 1 718 ? -0.579 -12.406 -46.670 1.00 83.50 718 GLU A C 1
ATOM 5717 O O . GLU A 1 718 ? -1.562 -13.025 -46.258 1.00 83.50 718 GLU A O 1
ATOM 5722 N N . GLY A 1 719 ? -0.664 -11.275 -47.381 1.00 77.94 719 GLY A N 1
ATOM 5723 C CA . GLY A 1 719 ? -1.922 -10.702 -47.865 1.00 77.94 719 GLY A CA 1
ATOM 5724 C C . GLY A 1 719 ? -2.686 -11.677 -48.763 1.00 77.94 719 GLY A C 1
ATOM 5725 O O . GLY A 1 719 ? -3.805 -12.061 -48.430 1.00 77.94 719 GLY A O 1
ATOM 5726 N N . GLU A 1 720 ? -2.036 -12.192 -49.815 1.00 82.62 720 GLU A N 1
ATOM 5727 C CA . GLU A 1 720 ? -2.613 -13.200 -50.725 1.00 82.62 720 GLU A CA 1
ATOM 5728 C C . GLU A 1 720 ? -3.083 -14.455 -49.964 1.00 82.62 720 GLU A C 1
ATOM 5730 O O . GLU A 1 720 ? -4.145 -15.016 -50.233 1.00 82.62 720 GLU A O 1
ATOM 5735 N N . LEU A 1 721 ? -2.317 -14.907 -48.963 1.00 84.00 721 LEU A N 1
ATOM 5736 C CA . LEU A 1 721 ? -2.703 -16.047 -48.132 1.00 84.00 721 LEU A CA 1
ATOM 5737 C C . LEU A 1 721 ? -3.931 -15.750 -47.259 1.00 84.00 721 LEU A C 1
ATOM 5739 O O . LEU A 1 721 ? -4.724 -16.666 -47.026 1.00 84.00 721 LEU A O 1
ATOM 5743 N N . SER A 1 722 ? -4.063 -14.525 -46.742 1.00 80.38 722 SER A N 1
ATOM 5744 C CA . SER A 1 722 ? -5.228 -14.095 -45.963 1.00 80.38 722 SER A CA 1
ATOM 5745 C C . SER A 1 722 ? -6.482 -14.105 -46.828 1.00 80.38 722 SER A C 1
ATOM 5747 O O . SER A 1 722 ? -7.438 -14.790 -46.475 1.00 80.38 722 SER A O 1
ATOM 5749 N N . GLU A 1 723 ? -6.426 -13.468 -48.000 1.00 79.25 723 GLU A N 1
ATOM 5750 C CA . GLU A 1 723 ? -7.528 -13.426 -48.971 1.00 79.25 723 GLU A CA 1
ATOM 5751 C C . GLU A 1 723 ? -7.991 -14.839 -49.353 1.00 79.25 723 GLU A C 1
ATOM 5753 O O . GLU A 1 723 ? -9.173 -15.165 -49.249 1.00 79.25 723 GLU A O 1
ATOM 5758 N N . ILE A 1 724 ? -7.056 -15.743 -49.676 1.00 78.06 724 ILE A N 1
ATOM 5759 C CA . ILE A 1 724 ? -7.386 -17.144 -49.986 1.00 78.06 724 ILE A CA 1
ATOM 5760 C C . ILE A 1 724 ? -8.039 -17.856 -48.786 1.00 78.06 724 ILE A C 1
ATOM 5762 O O . ILE A 1 724 ? -8.927 -18.692 -48.967 1.00 78.06 724 ILE A O 1
ATOM 5766 N N . ASN A 1 725 ? -7.603 -17.591 -47.548 1.00 82.00 725 ASN A N 1
ATOM 5767 C CA . ASN A 1 725 ? -8.208 -18.217 -46.367 1.00 82.00 725 ASN A CA 1
ATOM 5768 C C . ASN A 1 725 ? -9.637 -17.711 -46.122 1.00 82.00 725 ASN A C 1
ATOM 5770 O O . ASN A 1 725 ? -10.487 -18.517 -45.732 1.00 82.00 725 ASN A O 1
ATOM 5774 N N . ASP A 1 726 ? -9.893 -16.425 -46.357 1.00 78.62 726 ASP A N 1
ATOM 5775 C CA . ASP A 1 726 ? -11.221 -15.824 -46.234 1.00 78.62 726 ASP A CA 1
ATOM 5776 C C . ASP A 1 726 ? -12.164 -16.360 -47.319 1.00 78.62 726 ASP A C 1
ATOM 5778 O O . ASP A 1 726 ? -13.253 -16.840 -46.998 1.00 78.62 726 ASP A O 1
ATOM 5782 N N . GLU A 1 727 ? -11.701 -16.462 -48.568 1.00 79.50 727 GLU A N 1
ATOM 5783 C CA . GLU A 1 727 ? -12.461 -17.099 -49.652 1.00 79.50 727 GLU A CA 1
ATOM 5784 C C . GLU A 1 727 ? -12.795 -18.571 -49.346 1.00 79.50 727 GLU A C 1
ATOM 5786 O O . GLU A 1 727 ? -13.921 -19.024 -49.571 1.00 79.50 727 GLU A O 1
ATOM 5791 N N . ILE A 1 728 ? -11.850 -19.336 -48.780 1.00 81.56 728 ILE A N 1
ATOM 5792 C CA . ILE A 1 728 ? -12.099 -20.720 -48.334 1.00 81.56 728 ILE A CA 1
ATOM 5793 C C . ILE A 1 728 ? -13.134 -20.756 -47.201 1.00 81.56 728 ILE A C 1
ATOM 5795 O O . ILE A 1 728 ? -13.937 -21.692 -47.138 1.00 81.56 728 ILE A O 1
ATOM 5799 N N . LYS A 1 729 ? -13.114 -19.786 -46.279 1.00 84.44 729 LYS A N 1
ATOM 5800 C CA . LYS A 1 729 ? -14.055 -19.704 -45.152 1.00 84.44 729 LYS A CA 1
ATOM 5801 C C . LYS A 1 729 ? -15.475 -19.427 -45.642 1.00 84.44 729 LYS A C 1
ATOM 5803 O O . LYS A 1 729 ? -16.391 -20.138 -45.229 1.00 84.44 729 LYS A O 1
ATOM 5808 N N . GLU A 1 730 ? -15.642 -18.466 -46.545 1.00 81.50 730 GLU A N 1
ATOM 5809 C CA . GLU A 1 730 ? -16.923 -18.180 -47.197 1.00 81.50 730 GLU A CA 1
ATOM 5810 C C . GLU A 1 730 ? -17.439 -19.387 -47.978 1.00 81.50 730 GLU A C 1
ATOM 5812 O O . GLU A 1 730 ? -18.580 -19.806 -47.804 1.00 81.50 730 GLU A O 1
ATOM 5817 N N . LEU A 1 731 ? -16.578 -20.006 -48.789 1.00 79.75 731 LEU A N 1
ATOM 5818 C CA . LEU A 1 731 ? -16.953 -21.157 -49.603 1.00 79.75 731 LEU A CA 1
ATOM 5819 C C . LEU A 1 731 ? -17.334 -22.374 -48.745 1.00 79.75 731 LEU A C 1
ATOM 5821 O O . LEU A 1 731 ? -18.228 -23.137 -49.104 1.00 79.75 731 LEU A O 1
ATOM 5825 N N . LYS A 1 732 ? -16.708 -22.551 -47.575 1.00 83.19 732 LYS A N 1
ATOM 5826 C CA . LYS A 1 732 ? -17.123 -23.561 -46.588 1.00 83.19 732 LYS A CA 1
ATOM 5827 C C . LYS A 1 732 ? -18.483 -23.267 -45.966 1.00 83.19 732 LYS A C 1
ATOM 5829 O O . LYS A 1 732 ? -19.211 -24.215 -45.681 1.00 83.19 732 LYS A O 1
ATOM 5834 N N . ALA A 1 733 ? -18.800 -22.000 -45.703 1.00 80.88 733 ALA A N 1
ATOM 5835 C CA . ALA A 1 733 ? -20.115 -21.611 -45.204 1.00 80.88 733 ALA A CA 1
ATOM 5836 C C . ALA A 1 733 ? -21.197 -21.869 -46.264 1.00 80.88 733 ALA A C 1
ATOM 5838 O O . ALA A 1 733 ? -22.241 -22.423 -45.940 1.00 80.88 733 ALA A O 1
ATOM 5839 N N . GLU A 1 734 ? -20.903 -21.574 -47.533 1.00 80.31 734 GLU A N 1
ATOM 5840 C CA . GLU A 1 734 ? -21.799 -21.841 -48.661 1.00 80.31 734 GLU A CA 1
ATOM 5841 C C . GLU A 1 734 ? -22.009 -23.349 -48.885 1.00 80.31 734 GLU A C 1
ATOM 5843 O O . GLU A 1 734 ? -23.147 -23.798 -48.973 1.00 80.31 734 GLU A O 1
ATOM 5848 N N . LEU A 1 735 ? -20.942 -24.160 -48.871 1.00 77.12 735 LEU A N 1
ATOM 5849 C CA . LEU A 1 735 ? -21.037 -25.626 -48.979 1.00 77.12 735 LEU A CA 1
ATOM 5850 C C . LEU A 1 735 ? -21.784 -26.284 -47.806 1.00 77.12 735 LEU A C 1
ATOM 5852 O O . LEU A 1 735 ? -22.385 -27.338 -47.994 1.00 77.12 735 LEU A O 1
ATOM 5856 N N . LYS A 1 736 ? -21.770 -25.689 -46.604 1.00 80.56 736 LYS A N 1
ATOM 5857 C CA . LYS A 1 736 ? -22.578 -26.170 -45.468 1.00 80.56 736 LYS A CA 1
ATOM 5858 C C . LYS A 1 736 ? -24.079 -26.018 -45.703 1.00 80.56 736 LYS A C 1
ATOM 5860 O O . LYS A 1 736 ? -24.821 -26.773 -45.102 1.00 80.56 736 LYS A O 1
ATOM 5865 N N . GLY A 1 737 ? -24.512 -25.083 -46.549 1.00 72.25 737 GLY A N 1
ATOM 5866 C CA . GLY A 1 737 ? -25.925 -24.917 -46.902 1.00 72.25 737 GLY A CA 1
ATOM 5867 C C . GLY A 1 737 ? -26.470 -25.992 -47.851 1.00 72.25 737 GLY A C 1
ATOM 5868 O O . GLY A 1 737 ? -27.675 -26.037 -48.061 1.00 72.25 737 GLY A O 1
ATOM 5869 N N . TYR A 1 738 ? -25.601 -26.838 -48.422 1.00 67.19 738 TYR A N 1
ATOM 5870 C CA . TYR A 1 738 ? -25.974 -27.970 -49.286 1.00 67.19 738 TYR A CA 1
ATOM 5871 C C . TYR A 1 738 ? -25.861 -29.334 -48.577 1.00 67.19 738 TYR A C 1
ATOM 5873 O O . TYR A 1 738 ? -26.116 -30.361 -49.202 1.00 67.19 738 TYR A O 1
ATOM 5881 N N . LYS A 1 739 ? -25.439 -29.350 -47.306 1.00 55.69 739 LYS A N 1
ATOM 5882 C CA . LYS A 1 739 ? -25.429 -30.529 -46.429 1.00 55.69 739 LYS A CA 1
ATOM 5883 C C . LYS A 1 739 ? -26.594 -30.445 -45.463 1.00 55.69 739 LYS A C 1
ATOM 5885 O O . LYS A 1 739 ? -27.140 -31.522 -45.152 1.00 55.69 739 LYS A O 1
#